Protein 4YXF (pdb70)

Sequence (457 aa):
KGTIIVSGGSQGLGLTTVRCFLEAGYNVATFSRRESPAVTELSERADFHWQALDCTDYSALTAFVQQVEKRFGGLDGLVNNAATGVEGILSTMRVADIDSALDINLKGQLYLTKLVTAKLLKRGAGSVVNVSSINALRGHSGLTVYSATKAAMDGLTRSLAKELGPRGIRVNSVSPGYFSSDQTLSRIERRTPLGRLGTQQEVADLILYLVDRGTFVTGQNIAVDGGFTCKGTIIVSGGSQGLGLTTVRCFLEAGYNVATFSRRESPAVTELSERADFHWQALDCTDYSALTAFVQQVEKRFGGLDGLVNNAAVEGILSTMRVADIDSALDINLKGQLYLTKLVTAKLLKRGAGSVVNVSSINALRGHSGLTVYSATKAAMDGLTRSLAKELGPRGIRVNSVSPGYFSSDQTLSRIERRTPLGRLGTQQEVADLILYLVDRGTFVTGQNIAVDGGFT

Radius of gyration: 22.77 Å; Cα contacts (8 Å, |Δi|>4): 1011; chains: 2; bounding box: 51×49×71 Å

InterPro domains:
  IPR002347 Short-chain dehydrogenase/reductase SDR [PF13561] (31-256)
  IPR002347 Short-chain dehydrogenase/reductase SDR [PR00080] (93-104)
  IPR002347 Short-chain dehydrogenase/reductase SDR [PR00080] (146-154)
  IPR002347 Short-chain dehydrogenase/reductase SDR [PR00080] (166-185)
  IPR002347 Short-chain dehydrogenase/reductase SDR [PR00081] (23-40)
  IPR002347 Short-chain dehydrogenase/reductase SDR [PR00081] (93-104)
  IPR002347 Short-chain dehydrogenase/reductase SDR [PR00081] (140-156)
  IPR002347 Short-chain dehydrogenase/reductase SDR [PR00081] (166-185)
  IPR002347 Short-chain dehydrogenase/reductase SDR [PR00081] (187-204)
  IPR002347 Short-chain dehydrogenase/reductase SDR [PR00081] (220-240)
  IPR020904 Short-chain dehydrogenase/reductase, conserved site [PS00061] (153-181)
  IPR036291 NAD(P)-binding domain superfamily [SSF51735] (23-256)
  IPR057326 Ketoreductase domain [SM00822] (22-197)

Foldseek 3Di:
DEEEEEEPCQFDLNVLLCVVCLVVQYEYEYEDQDHDVVVVCCVPSNHYYYDHADLLDQVRLLVVLVVSCVVGVAYAEYEADFADAFFAAPVPDDPVNLVVRCSRQAVSSVSNCVNVVVRCLVVLEHEYEYEAAVCLVDNDGRRVSNNVSRVVVLVVFQVVQVVCVVSHYAYEYEHEYFADGPVVLQVLLVLQQQSHHHYSNQSSVVVCCCGPPVRVDHSYYHYPYNRNND/DAEEEEEAQQFWLNVLLQVVQLVVQYEYEYEEQDHPPVVVCVVPSNHYHYDHDDLLDLVRLLVVLVVVCVVPVFHAEYEAEFDFFAAPVVDDPVVLVVLCRRLANSSVSNCVSNLVRNLVVLAHEYEYEAACLLPDNDGRCVSNNVSRVVVLVVQLVVQVVCVVSHYAGEYEHEYFADGVDPPQVLLVLAVVSDHHYSNQSSVVVCCRGVPPRVDHSYYHYPYNRND

Structure (mmCIF, N/CA/C/O backbone):
data_4YXF
#
_entry.id   4YXF
#
_cell.length_a   94.080
_cell.length_b   94.080
_cell.length_c   194.341
_cell.angle_alpha   90.000
_cell.angle_beta   90.000
_cell.angle_gamma   120.000
#
_symmetry.space_group_name_H-M   'P 31 2 1'
#
loop_
_entity.id
_entity.type
_entity.pdbx_description
1 polymer MupS
2 water water
#
loop_
_atom_site.group_PDB
_atom_site.id
_atom_site.type_symbol
_atom_site.label_atom_id
_atom_site.label_alt_id
_atom_site.label_comp_id
_atom_site.label_asym_id
_atom_site.label_entity_id
_atom_site.label_seq_id
_atom_site.pdbx_PDB_ins_code
_atom_site.Cartn_x
_atom_site.Cartn_y
_atom_site.Cartn_z
_atom_site.occupancy
_atom_site.B_iso_or_equiv
_atom_site.auth_seq_id
_atom_site.auth_comp_id
_atom_site.auth_asym_id
_atom_site.auth_atom_id
_atom_site.pdbx_PDB_model_num
ATOM 1 N N . LYS A 1 21 ? -61.594 18.793 26.475 1.00 75.91 21 LYS A N 1
ATOM 2 C CA . LYS A 1 21 ? -60.674 19.607 25.689 1.00 57.00 21 LYS A CA 1
ATOM 3 C C . LYS A 1 21 ? -60.042 18.795 24.563 1.00 53.19 21 LYS A C 1
ATOM 4 O O . LYS A 1 21 ? -60.737 18.309 23.671 1.00 60.03 21 LYS A O 1
ATOM 10 N N . GLY A 1 22 ? -58.722 18.652 24.612 1.00 47.22 22 GLY A N 1
ATOM 11 C CA . GLY A 1 22 ? -58.000 17.904 23.604 1.00 39.43 22 GLY A CA 1
ATOM 12 C C . GLY A 1 22 ? -56.796 18.507 22.923 1.00 36.38 22 GLY A C 1
ATOM 13 O O . GLY A 1 22 ? -56.034 19.283 23.479 1.00 36.50 22 GLY A O 1
ATOM 14 N N . THR A 1 23 ? -56.595 18.112 21.671 1.00 34.15 23 THR A N 1
ATOM 15 C CA . THR A 1 23 ? -55.413 18.542 20.933 1.00 32.32 23 THR A CA 1
ATOM 16 C C . THR A 1 23 ? -55.759 19.268 19.639 1.00 30.55 23 THR A C 1
ATOM 17 O O . THR A 1 23 ? -56.670 18.868 18.914 1.00 30.65 23 THR A O 1
ATOM 21 N N . ILE A 1 24 ? -55.020 20.336 19.354 1.00 27.62 24 ILE A N 1
ATOM 22 C CA . ILE A 1 24 ? -55.208 21.083 18.113 1.00 26.65 24 ILE A CA 1
ATOM 23 C C . ILE A 1 24 ? -53.864 21.250 17.435 1.00 25.34 24 ILE A C 1
ATOM 24 O O . ILE A 1 24 ? -52.884 21.703 18.087 1.00 26.97 24 ILE A O 1
ATOM 29 N N . ILE A 1 25 ? -53.807 20.924 16.141 1.00 26.45 25 ILE A N 1
ATOM 30 C CA . ILE A 1 25 ? -52.714 21.353 15.284 1.00 29.17 25 ILE A CA 1
ATOM 31 C C . ILE A 1 25 ? -53.020 22.753 14.721 1.00 30.91 25 ILE A C 1
ATOM 32 O O . ILE A 1 25 ? -54.080 22.991 14.145 1.00 32.95 25 ILE A O 1
ATOM 37 N N . VAL A 1 26 ? -52.077 23.664 14.838 1.00 31.80 26 VAL A N 1
ATOM 38 C CA . VAL A 1 26 ? -52.185 24.967 14.231 1.00 33.50 26 VAL A CA 1
ATOM 39 C C . VAL A 1 26 ? -51.031 25.070 13.233 1.00 38.91 26 VAL A C 1
ATOM 40 O O . VAL A 1 26 ? -49.877 25.141 13.645 1.00 41.62 26 VAL A O 1
ATOM 44 N N . SER A 1 27 ? -51.312 25.095 11.934 1.00 38.81 27 SER A N 1
ATOM 45 C CA . SER A 1 27 ? -50.233 25.272 10.967 1.00 40.13 27 SER A CA 1
ATOM 46 C C . SER A 1 27 ? -49.668 26.719 11.036 1.00 40.01 27 SER A C 1
ATOM 47 O O . SER A 1 27 ? -50.398 27.664 11.301 1.00 34.52 27 SER A O 1
ATOM 50 N N . GLY A 1 28 ? -48.353 26.861 10.845 1.00 41.55 28 GLY A N 1
ATOM 51 C CA . GLY A 1 28 ? -47.705 28.157 10.776 1.00 40.00 28 GLY A CA 1
ATOM 52 C C . GLY A 1 28 ? -47.815 28.921 12.065 1.00 44.34 28 GLY A C 1
ATOM 53 O O . GLY A 1 28 ? -48.253 30.060 12.064 1.00 45.71 28 GLY A O 1
ATOM 54 N N . GLY A 1 29 ? -47.459 28.290 13.182 1.00 47.16 29 GLY A N 1
ATOM 55 C CA . GLY A 1 29 ? -47.712 28.894 14.493 1.00 41.25 29 GLY A CA 1
ATOM 56 C C . GLY A 1 29 ? -46.443 29.473 15.061 1.00 47.36 29 GLY A C 1
ATOM 57 O O . GLY A 1 29 ? -46.406 29.844 16.220 1.00 52.44 29 GLY A O 1
ATOM 58 N N . SER A 1 30 ? -45.389 29.585 14.266 1.00 43.95 30 SER A N 1
ATOM 59 C CA . SER A 1 30 ? -44.138 30.023 14.845 1.00 41.40 30 SER A CA 1
ATOM 60 C C . SER A 1 30 ? -44.063 31.525 14.967 1.00 41.59 30 SER A C 1
ATOM 61 O O . SER A 1 30 ? -43.090 32.031 15.482 1.00 44.08 30 SER A O 1
ATOM 64 N N . GLN A 1 31 ? -45.055 32.245 14.462 1.00 46.21 31 GLN A N 1
ATOM 65 C CA . GLN A 1 31 ? -45.051 33.718 14.523 1.00 51.28 31 GLN A CA 1
ATOM 66 C C . GLN A 1 31 ? -46.400 34.344 14.112 1.00 50.89 31 GLN A C 1
ATOM 67 O O . GLN A 1 31 ? -47.259 33.646 13.549 1.00 51.53 31 GLN A O 1
ATOM 73 N N . GLY A 1 32 ? -46.583 35.642 14.393 1.00 43.66 32 GLY A N 1
ATOM 74 C CA . GLY A 1 32 ? -47.788 36.345 13.950 1.00 38.16 32 GLY A CA 1
ATOM 75 C C . GLY A 1 32 ? -49.077 35.678 14.422 1.00 43.12 32 GLY A C 1
ATOM 76 O O . GLY A 1 32 ? -49.144 35.102 15.517 1.00 46.90 32 GLY A O 1
ATOM 77 N N . LEU A 1 33 ? -50.117 35.739 13.606 1.00 39.99 33 LEU A N 1
ATOM 78 C CA . LEU A 1 33 ? -51.426 35.320 14.056 1.00 34.38 33 LEU A CA 1
ATOM 79 C C . LEU A 1 33 ? -51.425 33.831 14.524 1.00 35.16 33 LEU A C 1
ATOM 80 O O . LEU A 1 33 ? -52.081 33.485 15.515 1.00 34.62 33 LEU A O 1
ATOM 85 N N . GLY A 1 34 ? -50.685 32.967 13.824 1.00 31.88 34 GLY A N 1
ATOM 86 C CA . GLY A 1 34 ? -50.560 31.569 14.219 1.00 31.95 34 GLY A CA 1
ATOM 87 C C . GLY A 1 34 ? -50.062 31.478 15.656 1.00 37.16 34 GLY A C 1
ATOM 88 O O . GLY A 1 34 ? -50.698 30.852 16.513 1.00 39.90 34 GLY A O 1
ATOM 89 N N . LEU A 1 35 ? -48.952 32.150 15.949 1.00 33.16 35 LEU A N 1
ATOM 90 C CA . LEU A 1 35 ? -48.453 32.173 17.287 1.00 32.63 35 LEU A CA 1
ATOM 91 C C . LEU A 1 35 ? -49.481 32.690 18.313 1.00 38.00 35 LEU A C 1
ATOM 92 O O . LEU A 1 35 ? -49.596 32.086 19.409 1.00 41.73 35 LEU A O 1
ATOM 97 N N . THR A 1 36 ? -50.237 33.759 17.981 1.00 34.30 36 THR A N 1
ATOM 98 C CA . THR A 1 36 ? -51.225 34.305 18.927 1.00 30.44 36 THR A CA 1
ATOM 99 C C . THR A 1 36 ? -52.315 33.266 19.097 1.00 33.23 36 THR A C 1
ATOM 100 O O . THR A 1 36 ? -52.924 33.135 20.175 1.00 35.56 36 THR A O 1
ATOM 104 N N . THR A 1 37 ? -52.591 32.526 18.032 1.00 30.97 37 THR A N 1
ATOM 105 C CA . THR A 1 37 ? -53.637 31.497 18.097 1.00 30.97 37 THR A CA 1
ATOM 106 C C . THR A 1 37 ? -53.186 30.292 18.987 1.00 33.59 37 THR A C 1
ATOM 107 O O . THR A 1 37 ? -53.996 29.756 19.798 1.00 33.84 37 THR A O 1
ATOM 111 N N . VAL A 1 38 ? -51.901 29.920 18.867 1.00 32.18 38 VAL A N 1
ATOM 112 C CA . VAL A 1 38 ? -51.284 28.881 19.706 1.00 31.31 38 VAL A CA 1
ATOM 113 C C . VAL A 1 38 ? -51.358 29.272 21.173 1.00 32.10 38 VAL A C 1
ATOM 114 O O . VAL A 1 38 ? -51.732 28.487 22.041 1.00 32.72 38 VAL A O 1
ATOM 118 N N . ARG A 1 39 ? -50.946 30.506 21.442 1.00 36.87 39 ARG A N 1
ATOM 119 C CA . ARG A 1 39 ? -50.870 31.016 22.802 1.00 36.23 39 ARG A CA 1
ATOM 120 C C . ARG A 1 39 ? -52.257 31.219 23.389 1.00 36.04 39 ARG A C 1
ATOM 121 O O . ARG A 1 39 ? -52.399 31.514 24.576 1.00 39.44 39 ARG A O 1
ATOM 129 N N . CYS A 1 40 ? -53.282 31.062 22.558 1.00 37.60 40 CYS A N 1
ATOM 130 C CA . CYS A 1 40 ? -54.626 31.237 23.029 1.00 35.82 40 CYS A CA 1
ATOM 131 C C . CYS A 1 40 ? -55.302 29.838 23.227 1.00 36.98 40 CYS A C 1
ATOM 132 O O . CYS A 1 40 ? -55.931 29.579 24.255 1.00 38.43 40 CYS A O 1
ATOM 135 N N . PHE A 1 41 ? -55.081 28.892 22.325 1.00 31.72 41 PHE A N 1
ATOM 136 C CA . PHE A 1 41 ? -55.460 27.530 22.646 1.00 29.99 41 PHE A CA 1
ATOM 137 C C . PHE A 1 41 ? -54.836 26.996 23.926 1.00 31.46 41 PHE A C 1
ATOM 138 O O . PHE A 1 41 ? -55.536 26.337 24.744 1.00 33.70 41 PHE A O 1
ATOM 146 N N . LEU A 1 42 ? -53.569 27.257 24.138 1.00 28.82 42 LEU A N 1
ATOM 147 C CA . LEU A 1 42 ? -52.898 26.831 25.337 1.00 31.90 42 LEU A CA 1
ATOM 148 C C . LEU A 1 42 ? -53.509 27.370 26.607 1.00 34.69 42 LEU A C 1
ATOM 149 O O . LEU A 1 42 ? -53.744 26.623 27.507 1.00 40.06 42 LEU A O 1
ATOM 154 N N . GLU A 1 43 ? -53.770 28.662 26.689 1.00 38.48 43 GLU A N 1
ATOM 155 C CA . GLU A 1 43 ? -54.457 29.226 27.885 1.00 43.45 43 GLU A CA 1
ATOM 156 C C . GLU A 1 43 ? -55.837 28.627 28.096 1.00 42.31 43 GLU A C 1
ATOM 157 O O . GLU A 1 43 ? -56.303 28.548 29.223 1.00 47.84 43 GLU A O 1
ATOM 159 N N . ALA A 1 44 ? -56.477 28.188 27.014 1.00 37.17 44 ALA A N 1
ATOM 160 C CA . ALA A 1 44 ? -57.852 27.697 27.024 1.00 30.59 44 ALA A CA 1
ATOM 161 C C . ALA A 1 44 ? -57.930 26.215 27.386 1.00 34.27 44 ALA A C 1
ATOM 162 O O . ALA A 1 44 ? -59.047 25.619 27.425 1.00 34.17 44 ALA A O 1
ATOM 164 N N . GLY A 1 45 ? -56.786 25.564 27.589 1.00 28.38 45 GLY A N 1
ATOM 165 C CA . GLY A 1 45 ? -56.942 24.174 28.002 1.00 30.33 45 GLY A CA 1
ATOM 166 C C . GLY A 1 45 ? -56.581 23.051 27.041 1.00 33.62 45 GLY A C 1
ATOM 167 O O . GLY A 1 45 ? -56.756 21.881 27.382 1.00 35.43 45 GLY A O 1
ATOM 168 N N . TYR A 1 46 ? -55.989 23.389 25.893 1.00 32.69 46 TYR A N 1
ATOM 169 C CA . TYR A 1 46 ? -55.781 22.441 24.809 1.00 31.80 46 TYR A CA 1
ATOM 170 C C . TYR A 1 46 ? -54.314 22.189 24.718 1.00 33.32 46 TYR A C 1
ATOM 171 O O . TYR A 1 46 ? -53.521 23.110 24.915 1.00 33.81 46 TYR A O 1
ATOM 180 N N . ASN A 1 47 ? -53.948 21.004 24.287 1.00 31.01 47 ASN A N 1
ATOM 181 C CA . ASN A 1 47 ? -52.608 20.754 23.864 1.00 33.22 47 ASN A CA 1
ATOM 182 C C . ASN A 1 47 ? -52.492 21.308 22.485 1.00 36.52 47 ASN A C 1
ATOM 183 O O . ASN A 1 47 ? -53.390 21.202 21.712 1.00 32.62 47 ASN A O 1
ATOM 188 N N . VAL A 1 48 ? -51.372 21.912 22.163 1.00 32.77 48 VAL A N 1
ATOM 189 C CA . VAL A 1 48 ? -51.172 22.395 20.838 1.00 30.95 48 VAL A CA 1
ATOM 190 C C . VAL A 1 48 ? -49.898 21.909 20.151 1.00 29.90 48 VAL A C 1
ATOM 191 O O . VAL A 1 48 ? -48.816 22.039 20.675 1.00 34.16 48 VAL A O 1
ATOM 195 N N . ALA A 1 49 ? -50.033 21.430 18.938 1.00 26.99 49 ALA A N 1
ATOM 196 C CA . ALA A 1 49 ? -48.905 21.187 18.096 1.00 29.09 49 ALA A CA 1
ATOM 197 C C . ALA A 1 49 ? -48.896 22.148 16.854 1.00 33.97 49 ALA A C 1
ATOM 198 O O . ALA A 1 49 ? -49.944 22.420 16.227 1.00 31.82 49 ALA A O 1
ATOM 200 N N . THR A 1 50 ? -47.705 22.542 16.441 1.00 33.60 50 THR A N 1
ATOM 201 C CA . THR A 1 50 ? -47.506 23.490 15.351 1.00 39.58 50 THR A CA 1
ATOM 202 C C . THR A 1 50 ? -46.220 23.185 14.582 1.00 39.98 50 THR A C 1
ATOM 203 O O . THR A 1 50 ? -45.459 22.319 14.972 1.00 43.63 50 THR A O 1
ATOM 207 N N . PHE A 1 51 ? -46.008 23.876 13.470 1.00 38.52 51 PHE A N 1
ATOM 208 C CA . PHE A 1 51 ? -44.853 23.637 12.619 1.00 37.56 51 PHE A CA 1
ATOM 209 C C . PHE A 1 51 ? -44.512 24.848 11.757 1.00 40.22 51 PHE A C 1
ATOM 210 O O . PHE A 1 51 ? -45.342 25.748 11.631 1.00 48.71 51 PHE A O 1
ATOM 218 N N . SER A 1 52 ? -43.289 24.926 11.234 1.00 39.10 52 SER A N 1
ATOM 219 C CA . SER A 1 52 ? -42.898 26.040 10.383 1.00 37.35 52 SER A CA 1
ATOM 220 C C . SER A 1 52 ? -41.626 25.665 9.630 1.00 47.17 52 SER A C 1
ATOM 221 O O . SER A 1 52 ? -41.107 24.572 9.872 1.00 51.96 52 SER A O 1
ATOM 224 N N . ARG A 1 53 ? -41.143 26.497 8.684 1.00 52.39 53 ARG A N 1
ATOM 225 C CA . ARG A 1 53 ? -39.948 26.085 7.886 1.00 51.01 53 ARG A CA 1
ATOM 226 C C . ARG A 1 53 ? -38.759 26.150 8.845 1.00 50.90 53 ARG A C 1
ATOM 227 O O . ARG A 1 53 ? -37.937 25.231 8.850 1.00 52.28 53 ARG A O 1
ATOM 229 N N . ARG A 1 54 ? -38.774 27.159 9.730 1.00 41.90 54 ARG A N 1
ATOM 230 C CA . ARG A 1 54 ? -37.653 27.470 10.625 1.00 50.07 54 ARG A CA 1
ATOM 231 C C . ARG A 1 54 ? -38.073 27.750 12.110 1.00 53.25 54 ARG A C 1
ATOM 232 O O . ARG A 1 54 ? -39.135 28.318 12.376 1.00 60.16 54 ARG A O 1
ATOM 234 N N . GLU A 1 55 ? -37.208 27.422 13.063 1.00 52.17 55 GLU A N 1
ATOM 235 C CA . GLU A 1 55 ? -37.516 27.678 14.475 1.00 53.15 55 GLU A CA 1
ATOM 236 C C . GLU A 1 55 ? -37.312 29.139 14.914 1.00 51.64 55 GLU A C 1
ATOM 237 O O . GLU A 1 55 ? -36.306 29.762 14.575 1.00 59.73 55 GLU A O 1
ATOM 243 N N . SER A 1 56 ? -38.270 29.669 15.676 1.00 45.10 56 SER A N 1
ATOM 244 C CA . SER A 1 56 ? -38.165 30.974 16.263 1.00 49.85 56 SER A CA 1
ATOM 245 C C . SER A 1 56 ? -38.119 30.728 17.728 1.00 52.25 56 SER A C 1
ATOM 246 O O . SER A 1 56 ? -37.963 29.624 18.137 1.00 53.52 56 SER A O 1
ATOM 249 N N . PRO A 1 57 ? -38.288 31.740 18.542 1.00 55.12 57 PRO A N 1
ATOM 250 C CA . PRO A 1 57 ? -38.519 31.468 19.940 1.00 48.41 57 PRO A CA 1
ATOM 251 C C . PRO A 1 57 ? -39.946 30.965 20.162 1.00 65.23 57 PRO A C 1
ATOM 252 O O . PRO A 1 57 ? -40.829 31.598 20.732 1.00 48.48 57 PRO A O 1
ATOM 256 N N . ALA A 1 58 ? -40.138 29.773 19.612 1.00 70.16 58 ALA A N 1
ATOM 257 C CA . ALA A 1 58 ? -41.159 28.847 20.027 1.00 52.18 58 ALA A CA 1
ATOM 258 C C . ALA A 1 58 ? -40.346 28.001 20.981 1.00 55.36 58 ALA A C 1
ATOM 259 O O . ALA A 1 58 ? -40.867 27.167 21.721 1.00 54.50 58 ALA A O 1
ATOM 261 N N . VAL A 1 59 ? -39.039 28.253 20.942 1.00 51.25 59 VAL A N 1
ATOM 262 C CA . VAL A 1 59 ? -38.087 27.637 21.849 1.00 47.10 59 VAL A CA 1
ATOM 263 C C . VAL A 1 59 ? -38.615 27.763 23.264 1.00 43.18 59 VAL A C 1
ATOM 264 O O . VAL A 1 59 ? -38.725 26.767 23.979 1.00 50.95 59 VAL A O 1
ATOM 268 N N . THR A 1 60 ? -38.958 28.982 23.674 1.00 42.52 60 THR A N 1
ATOM 269 C CA . THR A 1 60 ? -39.615 29.127 25.003 1.00 42.92 60 THR A CA 1
ATOM 270 C C . THR A 1 60 ? -40.732 28.087 25.208 1.00 44.04 60 THR A C 1
ATOM 271 O O . THR A 1 60 ? -40.796 27.405 26.231 1.00 52.10 60 THR A O 1
ATOM 275 N N . GLU A 1 61 ? -41.656 28.014 24.254 1.00 39.64 61 GLU A N 1
ATOM 276 C CA . GLU A 1 61 ? -42.873 27.216 24.421 1.00 41.41 61 GLU A CA 1
ATOM 277 C C . GLU A 1 61 ? -42.631 25.708 24.430 1.00 38.84 61 GLU A C 1
ATOM 278 O O . GLU A 1 61 ? -43.399 24.944 25.015 1.00 32.11 61 GLU A O 1
ATOM 284 N N . LEU A 1 62 ? -41.557 25.331 23.741 1.00 34.94 62 LEU A N 1
ATOM 285 C CA . LEU A 1 62 ? -41.091 23.963 23.687 1.00 37.24 62 LEU A CA 1
ATOM 286 C C . LEU A 1 62 ? -40.937 23.471 25.107 1.00 38.41 62 LEU A C 1
ATOM 287 O O . LEU A 1 62 ? -41.134 22.287 25.380 1.00 35.38 62 LEU A O 1
ATOM 292 N N . SER A 1 63 ? -40.378 24.350 26.208 1.00 37.51 63 SER A N 1
ATOM 293 C CA . SER A 1 63 ? -40.353 23.910 27.627 1.00 37.00 63 SER A CA 1
ATOM 294 C C . SER A 1 63 ? -41.670 23.332 28.158 1.00 41.74 63 SER A C 1
ATOM 295 O O . SER A 1 63 ? -41.622 22.577 29.112 1.00 55.52 63 SER A O 1
ATOM 298 N N . GLU A 1 64 ? -42.785 23.761 27.555 1.00 44.11 64 GLU A N 1
ATOM 299 C CA . GLU A 1 64 ? -44.143 23.330 27.902 1.00 37.18 64 GLU A CA 1
ATOM 300 C C . GLU A 1 64 ? -45.014 24.440 28.523 1.00 47.98 64 GLU A C 1
ATOM 301 O O . GLU A 1 64 ? -44.801 24.810 29.678 1.00 65.88 64 GLU A O 1
ATOM 307 N N . ARG A 1 65 ? -46.217 24.984 27.597 1.00 43.54 65 ARG A N 1
ATOM 308 C CA . ARG A 1 65 ? -47.173 25.920 28.194 1.00 47.12 65 ARG A CA 1
ATOM 309 C C . ARG A 1 65 ? -48.606 25.438 28.249 1.00 58.62 65 ARG A C 1
ATOM 310 O O . ARG A 1 65 ? -49.477 26.199 28.629 1.00 72.01 65 ARG A O 1
ATOM 312 N N . ALA A 1 66 ? -48.740 24.152 27.954 1.00 47.27 66 ALA A N 1
ATOM 313 C CA . ALA A 1 66 ? -49.939 23.353 28.048 1.00 36.31 66 ALA A CA 1
ATOM 314 C C . ALA A 1 66 ? -49.482 22.098 27.327 1.00 41.58 66 ALA A C 1
ATOM 315 O O . ALA A 1 66 ? -50.263 21.430 26.649 1.00 49.70 66 ALA A O 1
ATOM 317 N N . ASP A 1 67 ? -48.188 21.801 27.464 1.00 36.88 67 ASP A N 1
ATOM 318 C CA . ASP A 1 67 ? -47.524 20.915 26.562 1.00 34.88 67 ASP A CA 1
ATOM 319 C C . ASP A 1 67 ? -47.937 21.230 25.149 1.00 32.92 67 ASP A C 1
ATOM 320 O O . ASP A 1 67 ? -49.068 21.185 24.755 1.00 32.03 67 ASP A O 1
ATOM 322 N N . PHE A 1 68 ? -46.917 21.626 24.435 1.00 30.58 68 PHE A N 1
ATOM 323 C CA . PHE A 1 68 ? -46.962 22.179 23.153 1.00 37.39 68 PHE A CA 1
ATOM 324 C C . PHE A 1 68 ? -45.886 21.406 22.447 1.00 37.77 68 PHE A C 1
ATOM 325 O O . PHE A 1 68 ? -45.006 20.916 23.077 1.00 38.85 68 PHE A O 1
ATOM 333 N N . HIS A 1 69 ? -45.975 21.266 21.146 1.00 36.56 69 HIS A N 1
ATOM 334 C CA . HIS A 1 69 ? -44.953 20.620 20.403 1.00 36.22 69 HIS A CA 1
ATOM 335 C C . HIS A 1 69 ? -44.760 21.304 19.112 1.00 36.92 69 HIS A C 1
ATOM 336 O O . HIS A 1 69 ? -45.704 21.734 18.530 1.00 38.56 69 HIS A O 1
ATOM 343 N N . TRP A 1 70 ? -43.532 21.438 18.659 1.00 37.06 70 TRP A N 1
ATOM 344 C CA . TRP A 1 70 ? -43.243 22.106 17.403 1.00 41.61 70 TRP A CA 1
ATOM 345 C C . TRP A 1 70 ? -42.221 21.349 16.611 1.00 45.28 70 TRP A C 1
ATOM 346 O O . TRP A 1 70 ? -41.327 20.692 17.188 1.00 50.66 70 TRP A O 1
ATOM 357 N N . GLN A 1 71 ? -42.323 21.418 15.287 1.00 52.78 71 GLN A N 1
ATOM 358 C CA . GLN A 1 71 ? -41.381 20.718 14.433 1.00 55.21 71 GLN A CA 1
ATOM 359 C C . GLN A 1 71 ? -41.077 21.540 13.209 1.00 50.70 71 GLN A C 1
ATOM 360 O O . GLN A 1 71 ? -41.975 22.183 12.700 1.00 57.93 71 GLN A O 1
ATOM 366 N N . ALA A 1 72 ? -39.842 21.426 12.738 1.00 46.94 72 ALA A N 1
ATOM 367 C CA . ALA A 1 72 ? -39.499 21.770 11.384 1.00 46.47 72 ALA A CA 1
ATOM 368 C C . ALA A 1 72 ? -40.315 20.837 10.500 1.00 47.01 72 ALA A C 1
ATOM 369 O O . ALA A 1 72 ? -40.662 19.722 10.889 1.00 57.44 72 ALA A O 1
ATOM 371 N N . LEU A 1 73 ? -40.618 21.322 9.309 1.00 47.65 73 LEU A N 1
ATOM 372 C CA . LEU A 1 73 ? -41.494 20.670 8.335 1.00 48.75 73 LEU A CA 1
ATOM 373 C C . LEU A 1 73 ? -41.492 21.580 7.136 1.00 51.52 73 LEU A C 1
ATOM 374 O O . LEU A 1 73 ? -41.087 22.713 7.256 1.00 48.62 73 LEU A O 1
ATOM 379 N N . ASP A 1 74 ? -41.651 20.954 5.909 1.00 61.94 74 ASP A N 1
ATOM 380 C CA . ASP A 1 74 ? -42.044 21.621 4.656 1.00 61.91 74 ASP A CA 1
ATOM 381 C C . ASP A 1 74 ? -43.490 21.199 4.288 1.00 61.89 74 ASP A C 1
ATOM 382 O O . ASP A 1 74 ? -43.759 20.007 3.947 1.00 55.45 74 ASP A O 1
ATOM 387 N N . CYS A 1 75 ? -44.415 22.161 4.342 1.00 53.23 75 CYS A N 1
ATOM 388 C CA . CYS A 1 75 ? -45.844 21.813 4.161 1.00 68.53 75 CYS A CA 1
ATOM 389 C C . CYS A 1 75 ? -46.241 21.209 2.783 1.00 70.48 75 CYS A C 1
ATOM 390 O O . CYS A 1 75 ? -47.198 20.432 2.715 1.00 71.33 75 CYS A O 1
ATOM 393 N N . THR A 1 76 ? -45.498 21.542 1.718 1.00 61.91 76 THR A N 1
ATOM 394 C CA . THR A 1 76 ? -45.677 20.929 0.393 1.00 56.20 76 THR A CA 1
ATOM 395 C C . THR A 1 76 ? -45.386 19.368 0.364 1.00 56.86 76 THR A C 1
ATOM 396 O O . THR A 1 76 ? -45.672 18.681 -0.621 1.00 52.11 76 THR A O 1
ATOM 398 N N . ASP A 1 77 ? -44.783 18.851 1.426 1.00 59.19 77 ASP A N 1
ATOM 399 C CA . ASP A 1 77 ? -44.387 17.446 1.441 1.00 58.35 77 ASP A CA 1
ATOM 400 C C . ASP A 1 77 ? -45.411 16.575 2.156 1.00 59.59 77 ASP A C 1
ATOM 401 O O . ASP A 1 77 ? -45.675 16.771 3.342 1.00 60.63 77 ASP A O 1
ATOM 406 N N . TYR A 1 78 ? -45.986 15.609 1.443 1.00 57.25 78 TYR A N 1
ATOM 407 C CA . TYR A 1 78 ? -46.940 14.714 2.085 1.00 47.86 78 TYR A CA 1
ATOM 408 C C . TYR A 1 78 ? -46.396 13.726 3.143 1.00 55.30 78 TYR A C 1
ATOM 409 O O . TYR A 1 78 ? -47.059 13.458 4.166 1.00 58.99 78 TYR A O 1
ATOM 418 N N . SER A 1 79 ? -45.224 13.145 2.920 1.00 59.15 79 SER A N 1
ATOM 419 C CA . SER A 1 79 ? -44.779 12.114 3.872 1.00 59.56 79 SER A CA 1
ATOM 420 C C . SER A 1 79 ? -44.269 12.798 5.159 1.00 55.30 79 SER A C 1
ATOM 421 O O . SER A 1 79 ? -44.447 12.279 6.250 1.00 48.40 79 SER A O 1
ATOM 424 N N . ALA A 1 80 ? -43.657 13.978 5.021 1.00 51.28 80 ALA A N 1
ATOM 425 C CA . ALA A 1 80 ? -43.323 14.789 6.183 1.00 47.54 80 ALA A CA 1
ATOM 426 C C . ALA A 1 80 ? -44.578 15.101 7.054 1.00 56.09 80 ALA A C 1
ATOM 427 O O . ALA A 1 80 ? -44.538 14.943 8.288 1.00 55.17 80 ALA A O 1
ATOM 429 N N . LEU A 1 81 ? -45.682 15.531 6.420 1.00 51.67 81 LEU A N 1
ATOM 430 C CA . LEU A 1 81 ? -46.892 15.856 7.165 1.00 48.53 81 LEU A CA 1
ATOM 431 C C . LEU A 1 81 ? -47.424 14.581 7.802 1.00 49.41 81 LEU A C 1
ATOM 432 O O . LEU A 1 81 ? -47.979 14.617 8.934 1.00 43.34 81 LEU A O 1
ATOM 437 N N . THR A 1 82 ? -47.260 13.463 7.095 1.00 40.54 82 THR A N 1
ATOM 438 C CA . THR A 1 82 ? -47.705 12.212 7.672 1.00 43.14 82 THR A CA 1
ATOM 439 C C . THR A 1 82 ? -46.927 11.938 8.962 1.00 42.06 82 THR A C 1
ATOM 440 O O . THR A 1 82 ? -47.524 11.687 10.008 1.00 43.21 82 THR A O 1
ATOM 444 N N . ALA A 1 83 ? -45.609 12.057 8.922 1.00 43.95 83 ALA A N 1
ATOM 445 C CA . ALA A 1 83 ? -44.825 11.763 10.133 1.00 50.81 83 ALA A CA 1
ATOM 446 C C . ALA A 1 83 ? -45.300 12.676 11.311 1.00 48.21 83 ALA A C 1
ATOM 447 O O . ALA A 1 83 ? -45.634 12.194 12.408 1.00 47.90 83 ALA A O 1
ATOM 449 N N . PHE A 1 84 ? -45.409 13.971 11.005 1.00 42.33 84 PHE A N 1
ATOM 450 C CA . PHE A 1 84 ? -45.778 15.008 11.941 1.00 35.88 84 PHE A CA 1
ATOM 451 C C . PHE A 1 84 ? -47.115 14.722 12.572 1.00 39.69 84 PHE A C 1
ATOM 452 O O . PHE A 1 84 ? -47.288 14.917 13.811 1.00 41.69 84 PHE A O 1
ATOM 460 N N . VAL A 1 85 ? -48.058 14.258 11.757 1.00 34.53 85 VAL A N 1
ATOM 461 C CA . VAL A 1 85 ? -49.391 14.050 12.295 1.00 35.17 85 VAL A CA 1
ATOM 462 C C . VAL A 1 85 ? -49.342 12.853 13.227 1.00 41.65 85 VAL A C 1
ATOM 463 O O . VAL A 1 85 ? -49.797 12.924 14.368 1.00 43.15 85 V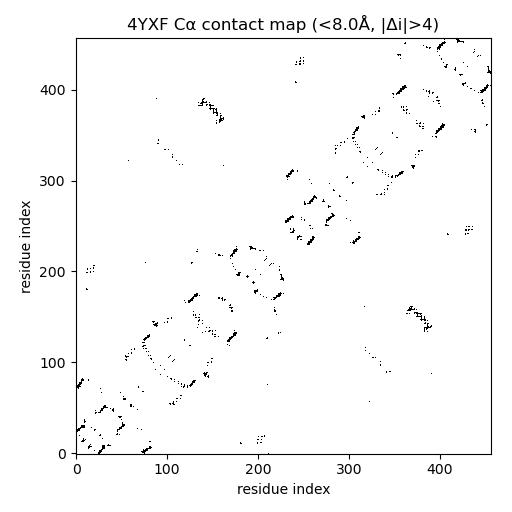AL A O 1
ATOM 467 N N . GLN A 1 86 ? -48.709 11.790 12.750 1.00 49.02 86 GLN A N 1
ATOM 468 C CA . GLN A 1 86 ? -48.466 10.575 13.516 1.00 45.75 86 GLN A CA 1
ATOM 469 C C . GLN A 1 86 ? -47.793 10.914 14.901 1.00 43.63 86 GLN A C 1
ATOM 470 O O . GLN A 1 86 ? -48.319 10.519 15.987 1.00 34.45 86 GLN A O 1
ATOM 476 N N . GLN A 1 87 ? -46.690 11.679 14.854 1.00 36.73 87 GLN A N 1
ATOM 477 C CA . GLN A 1 87 ? -45.954 12.068 16.065 1.00 42.15 87 GLN A CA 1
ATOM 478 C C . GLN A 1 87 ? -46.919 12.773 16.982 1.00 45.95 87 GLN A C 1
ATOM 479 O O . GLN A 1 87 ? -47.017 12.422 18.152 1.00 58.79 87 GLN A O 1
ATOM 485 N N . VAL A 1 88 ? -47.699 13.711 16.443 1.00 44.61 88 VAL A N 1
ATOM 486 C CA . VAL A 1 88 ? -48.591 14.491 17.272 1.00 36.78 88 VAL A CA 1
ATOM 487 C C . VAL A 1 88 ? -49.624 13.555 17.878 1.00 39.14 88 VAL A C 1
ATOM 488 O O . VAL A 1 88 ? -49.995 13.664 19.045 1.00 39.85 88 VAL A O 1
ATOM 492 N N . GLU A 1 89 ? -50.081 12.597 17.107 1.00 40.14 89 GLU A N 1
ATOM 493 C CA . GLU A 1 89 ? -50.932 11.631 17.730 1.00 46.60 89 GLU A CA 1
ATOM 494 C C . GLU A 1 89 ? -50.191 10.722 18.779 1.00 46.81 89 GLU A C 1
ATOM 495 O O . GLU A 1 89 ? -50.815 10.428 19.781 1.00 47.76 89 GLU A O 1
ATOM 501 N N . LYS A 1 90 ? -48.914 10.314 18.597 1.00 38.33 90 LYS A N 1
ATOM 502 C CA . LYS A 1 90 ? -48.248 9.468 19.653 1.00 40.30 90 LYS A CA 1
ATOM 503 C C . LYS A 1 90 ? -48.118 10.342 20.923 1.00 41.11 90 LYS A C 1
ATOM 504 O O . LYS A 1 90 ? -48.628 9.983 21.969 1.00 41.54 90 LYS A O 1
ATOM 506 N N . ARG A 1 91 ? -47.508 11.511 20.780 1.00 37.06 91 ARG A N 1
ATOM 507 C CA . ARG A 1 91 ? -47.275 12.413 21.904 1.00 34.73 91 ARG A CA 1
ATOM 508 C C . ARG A 1 91 ? -48.484 12.769 22.787 1.00 38.06 91 ARG A C 1
ATOM 509 O O . ARG A 1 91 ? -48.318 12.962 23.991 1.00 49.32 91 ARG A O 1
ATOM 517 N N . PHE A 1 92 ? -49.683 12.881 22.215 1.00 35.83 92 PHE A N 1
ATOM 518 C CA . PHE A 1 92 ? -50.804 13.452 22.984 1.00 32.14 92 PHE A CA 1
ATOM 519 C C . PHE A 1 92 ? -51.991 12.556 23.003 1.00 36.76 92 PHE A C 1
ATOM 520 O O . PHE A 1 92 ? -53.000 12.911 23.629 1.00 38.68 92 PHE A O 1
ATOM 528 N N . GLY A 1 93 ? -51.909 11.445 22.255 1.00 39.43 93 GLY A N 1
ATOM 529 C CA . GLY A 1 93 ? -52.995 10.453 22.149 1.00 41.70 93 GLY A CA 1
ATOM 530 C C . GLY A 1 93 ? -54.333 11.035 21.736 1.00 50.63 93 GLY A C 1
ATOM 531 O O . GLY A 1 93 ? -55.248 11.072 22.559 1.00 58.53 93 GLY A O 1
ATOM 532 N N . GLY A 1 94 ? -54.463 11.540 20.507 1.00 46.39 94 GLY A N 1
ATOM 533 C CA . GLY A 1 94 ? -55.741 12.157 20.111 1.00 46.48 94 GLY A CA 1
ATOM 534 C C . GLY A 1 94 ? -55.569 13.364 19.188 1.00 55.73 94 GLY A C 1
ATOM 535 O O . GLY A 1 94 ? -54.535 14.008 19.177 1.00 61.13 94 GLY A O 1
ATOM 536 N N . LEU A 1 95 ? -56.583 13.673 18.392 1.00 51.01 95 LEU A N 1
ATOM 537 C CA . LEU A 1 95 ? -56.654 14.959 17.738 1.00 45.64 95 LEU A CA 1
ATOM 538 C C . LEU A 1 95 ? -58.045 15.501 17.820 1.00 45.08 95 LEU A C 1
ATOM 539 O O . LEU A 1 95 ? -58.978 14.804 17.591 1.00 44.72 95 LEU A O 1
ATOM 544 N N . ASP A 1 96 ? -58.203 16.778 18.102 1.00 47.49 96 ASP A N 1
ATOM 545 C CA . ASP A 1 96 ? -59.542 17.281 18.263 1.00 41.84 96 ASP A CA 1
ATOM 546 C C . ASP A 1 96 ? -59.909 18.350 17.266 1.00 41.32 96 ASP A C 1
ATOM 547 O O . ASP A 1 96 ? -61.084 18.676 17.102 1.00 42.54 96 ASP A O 1
ATOM 552 N N . GLY A 1 97 ? -58.917 18.838 16.535 1.00 36.49 97 GLY A N 1
ATOM 553 C CA . GLY A 1 97 ? -59.168 19.892 15.620 1.00 35.19 97 GLY A CA 1
ATOM 554 C C . GLY A 1 97 ? -57.904 20.356 14.939 1.00 38.37 97 GLY A C 1
ATOM 555 O O . GLY A 1 97 ? -56.806 19.987 15.358 1.00 38.86 97 GLY A O 1
ATOM 556 N N . LEU A 1 98 ? -58.092 21.216 13.927 1.00 33.68 98 LEU A N 1
ATOM 557 C CA . LEU A 1 98 ? -57.040 21.752 13.086 1.00 30.10 98 LEU A CA 1
ATOM 558 C C . LEU A 1 98 ? -57.295 23.236 12.801 1.00 31.16 98 LEU A C 1
ATOM 559 O O . LEU A 1 98 ? -58.427 23.606 12.459 1.00 30.23 98 LEU A O 1
ATOM 564 N N . VAL A 1 99 ? -56.268 24.084 12.904 1.00 27.67 99 VAL A N 1
ATOM 565 C CA . VAL A 1 99 ? -56.413 25.431 12.400 1.00 26.62 99 VAL A CA 1
ATOM 566 C C . VAL A 1 99 ? -55.463 25.631 11.235 1.00 29.68 99 VAL A C 1
ATOM 567 O O . VAL A 1 99 ? -54.245 25.793 11.448 1.00 31.35 99 VAL A O 1
ATOM 571 N N . ASN A 1 100 ? -56.003 25.572 10.021 1.00 29.17 100 ASN A N 1
ATOM 572 C CA . ASN A 1 100 ? -55.274 25.940 8.823 1.00 32.20 100 ASN A CA 1
ATOM 573 C C . ASN A 1 100 ? -54.929 27.416 8.748 1.00 36.04 100 ASN A C 1
ATOM 574 O O . ASN A 1 100 ? -55.773 28.243 8.434 1.00 44.78 100 ASN A O 1
ATOM 579 N N . ASN A 1 101 ? -53.704 27.767 9.087 1.00 40.59 101 ASN A N 1
ATOM 580 C CA . ASN A 1 101 ? -53.327 29.162 9.133 1.00 46.42 101 ASN A CA 1
ATOM 581 C C . ASN A 1 101 ? -52.247 29.450 8.103 1.00 50.95 101 ASN A C 1
ATOM 582 O O . ASN A 1 101 ? -52.261 30.489 7.470 1.00 59.42 101 ASN A O 1
ATOM 587 N N . ALA A 1 102 ? -51.332 28.510 7.905 1.00 64.11 102 ALA A N 1
ATOM 588 C CA . ALA A 1 102 ? -50.112 28.795 7.120 1.00 73.44 102 ALA A CA 1
ATOM 589 C C . ALA A 1 102 ? -50.447 29.240 5.685 1.00 79.46 102 ALA A C 1
ATOM 590 O O . ALA A 1 102 ? -51.113 28.524 4.907 1.00 68.01 102 ALA A O 1
ATOM 592 N N . ALA A 1 103 ? -49.993 30.460 5.396 1.00 72.00 103 ALA A N 1
ATOM 593 C CA . ALA A 1 103 ? -50.133 31.065 4.123 1.00 72.02 103 ALA A CA 1
ATOM 594 C C . ALA A 1 103 ? -48.953 32.016 3.847 1.00 66.63 103 ALA A C 1
ATOM 595 O O . ALA A 1 103 ? -48.572 32.782 4.698 1.00 68.56 103 ALA A O 1
ATOM 597 N N . THR A 1 104 ? -48.483 32.030 2.603 1.00 80.08 104 THR A N 1
ATOM 598 C CA . THR A 1 104 ? -47.539 33.048 2.144 1.00 81.88 104 THR A CA 1
ATOM 599 C C . THR A 1 104 ? -48.241 34.072 1.240 1.00 76.27 104 THR A C 1
ATOM 600 O O . THR A 1 104 ? -49.034 33.700 0.374 1.00 73.48 104 THR A O 1
ATOM 604 N N . GLY A 1 105 ? -47.950 35.357 1.444 1.00 70.73 105 GLY A N 1
ATOM 605 C CA . GLY A 1 105 ? -48.583 36.455 0.646 1.00 75.46 105 GLY A CA 1
ATOM 606 C C . GLY A 1 105 ? -48.133 36.482 -0.823 1.00 73.86 105 GLY A C 1
ATOM 607 O O . GLY A 1 105 ? -47.095 35.923 -1.152 1.00 68.98 105 GLY A O 1
ATOM 608 N N . VAL A 1 106 ? -48.922 37.072 -1.724 1.00 78.85 106 VAL A N 1
ATOM 609 C CA . VAL A 1 106 ? -48.461 37.297 -3.114 1.00 81.95 106 VAL A CA 1
ATOM 610 C C . VAL A 1 106 ? -48.992 38.613 -3.704 1.00 77.16 106 VAL A C 1
ATOM 611 O O . VAL A 1 106 ? -49.975 38.618 -4.452 1.00 114.91 106 VAL A O 1
ATOM 615 N N . GLU A 1 107 ? -48.368 39.726 -3.355 1.00 65.75 107 GLU A N 1
ATOM 616 C CA . GLU A 1 107 ? -48.660 40.986 -4.013 1.00 69.26 107 GLU A CA 1
ATOM 617 C C . GLU A 1 107 ? -48.230 40.994 -5.502 1.00 65.97 107 GLU A C 1
ATOM 618 O O . GLU A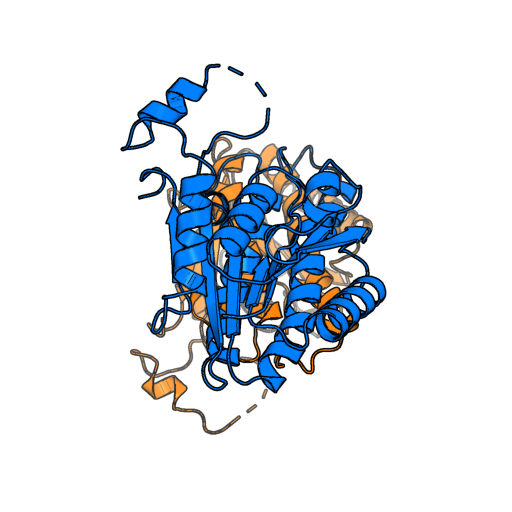 1 107 ? -47.312 40.284 -5.905 1.00 66.41 107 GLU A O 1
ATOM 624 N N . GLY A 1 108 ? -48.931 41.766 -6.324 1.00 55.43 108 GLY A N 1
ATOM 625 C CA . GLY A 1 108 ? -48.509 41.984 -7.694 1.00 46.26 108 GLY A CA 1
ATOM 626 C C . GLY A 1 108 ? -49.520 41.638 -8.762 1.00 47.46 108 GLY A C 1
ATOM 627 O O . GLY A 1 108 ? -50.080 40.534 -8.770 1.00 51.77 108 GLY A O 1
ATOM 628 N N . ILE A 1 109 ? -49.758 42.593 -9.671 1.00 43.95 109 ILE A N 1
ATOM 629 C CA . ILE A 1 109 ? -50.657 42.387 -10.792 1.00 35.96 109 ILE A CA 1
ATOM 630 C C . ILE A 1 109 ? -50.299 41.130 -11.578 1.00 38.85 109 ILE A C 1
ATOM 631 O O . ILE A 1 109 ? -49.139 40.724 -11.641 1.00 45.14 109 ILE A O 1
ATOM 636 N N . LEU A 1 110 ? -51.312 40.493 -12.137 1.00 39.41 110 LEU A N 1
ATOM 637 C CA . LEU A 1 110 ? -51.168 39.201 -12.798 1.00 37.48 110 LEU A CA 1
ATOM 638 C C . LEU A 1 110 ? -50.248 39.297 -14.033 1.00 41.92 110 LEU A C 1
ATOM 639 O O . LEU A 1 110 ? -49.708 38.280 -14.482 1.00 41.70 110 LEU A O 1
ATOM 644 N N . SER A 1 111 ? -50.095 40.505 -14.603 1.00 49.27 111 SER A N 1
ATOM 645 C CA . SER A 1 111 ? -49.306 40.740 -15.844 1.00 47.37 111 SER A CA 1
ATOM 646 C C . SER A 1 111 ? -47.784 40.776 -15.561 1.00 55.96 111 SER A C 1
ATOM 647 O O . SER A 1 111 ? -47.030 40.115 -16.261 1.00 57.13 111 SER A O 1
ATOM 650 N N . THR A 1 112 ? -47.354 41.508 -14.521 1.00 54.93 112 THR A N 1
ATOM 651 C CA . THR A 1 112 ? -46.006 41.359 -13.929 1.00 55.01 112 THR A CA 1
ATOM 652 C C . THR A 1 112 ? -45.721 39.947 -13.266 1.00 62.53 112 THR A C 1
ATOM 653 O O . THR A 1 112 ? -44.632 39.693 -12.776 1.00 63.04 112 THR A O 1
ATOM 655 N N . MET A 1 113 ? -46.673 39.026 -13.233 1.00 56.51 113 MET A N 1
ATOM 656 C CA . MET A 1 113 ? -46.565 37.917 -12.286 1.00 58.66 113 MET A CA 1
ATOM 657 C C . MET A 1 113 ? -45.722 36.809 -12.829 1.00 65.24 113 MET A C 1
ATOM 658 O O . MET A 1 113 ? -46.103 36.222 -13.827 1.00 64.99 113 MET A O 1
ATOM 663 N N . ARG A 1 114 ? -44.615 36.463 -12.174 1.00 65.45 114 ARG A N 1
ATOM 664 C CA . ARG A 1 114 ? -43.800 35.363 -12.705 1.00 60.05 114 ARG A CA 1
ATOM 665 C C . ARG A 1 114 ? -44.516 34.025 -12.641 1.00 54.35 114 ARG A C 1
ATOM 666 O O . ARG A 1 114 ? -45.062 33.662 -11.642 1.00 64.63 114 ARG A O 1
ATOM 674 N N . VAL A 1 115 ? -44.533 33.305 -13.739 1.00 57.00 115 VAL A N 1
ATOM 675 C CA . VAL A 1 115 ? -45.193 32.004 -13.827 1.00 54.48 115 VAL A CA 1
ATOM 676 C C . VAL A 1 115 ? -44.797 31.079 -12.693 1.00 52.99 115 VAL A C 1
ATOM 677 O O . VAL A 1 115 ? -45.597 30.276 -12.282 1.00 56.96 115 VAL A O 1
ATOM 681 N N . ALA A 1 116 ? -43.559 31.155 -12.199 1.00 54.75 116 ALA A N 1
ATOM 682 C CA . ALA A 1 116 ? -43.121 30.261 -11.099 1.00 50.18 116 ALA A CA 1
ATOM 683 C C . ALA A 1 116 ? -43.705 30.682 -9.741 1.00 52.54 116 ALA A C 1
ATOM 684 O O . ALA A 1 116 ? -43.901 29.851 -8.868 1.00 56.10 116 ALA A O 1
ATOM 686 N N . ASP A 1 117 ? -43.993 31.972 -9.577 1.00 49.71 117 ASP A N 1
ATOM 687 C CA . ASP A 1 117 ? -44.650 32.468 -8.377 1.00 50.03 117 ASP A CA 1
ATOM 688 C C . ASP A 1 117 ? -46.098 32.017 -8.203 1.00 50.98 117 ASP A C 1
ATOM 689 O O . ASP A 1 117 ? -46.543 31.764 -7.081 1.00 53.55 117 ASP A O 1
ATOM 694 N N . ILE A 1 118 ? -46.798 31.842 -9.313 1.00 46.35 118 ILE A N 1
ATOM 695 C CA . ILE A 1 118 ? -48.110 31.219 -9.330 1.00 44.77 118 ILE A CA 1
ATOM 696 C C . ILE A 1 118 ? -48.024 29.776 -8.851 1.00 51.79 118 ILE A C 1
ATOM 697 O O . ILE A 1 118 ? -48.931 29.298 -8.151 1.00 56.25 118 ILE A O 1
ATOM 702 N N . ASP A 1 119 ? -46.956 29.072 -9.225 1.00 52.17 119 ASP A N 1
ATOM 703 C CA . ASP A 1 119 ? -46.863 27.667 -8.869 1.00 51.28 119 ASP A CA 1
ATOM 704 C C . ASP A 1 119 ? -46.559 27.544 -7.397 1.00 50.95 119 ASP A C 1
ATOM 705 O O . ASP A 1 119 ? -47.168 26.749 -6.745 1.00 48.65 119 ASP A O 1
ATOM 710 N N . SER A 1 120 ? -45.657 28.367 -6.868 1.00 49.37 120 SER A N 1
ATOM 711 C CA . SER A 1 120 ? -45.314 28.278 -5.462 1.00 48.21 120 SER A CA 1
ATOM 712 C C . SER A 1 120 ? -46.623 28.637 -4.739 1.00 50.85 120 SER A C 1
ATOM 713 O O . SER A 1 120 ? -47.105 27.886 -3.869 1.00 54.17 120 SER A O 1
ATOM 715 N N . ALA A 1 121 ? -47.243 29.743 -5.143 1.00 45.68 121 ALA A N 1
ATOM 716 C CA . ALA A 1 121 ? -48.470 30.149 -4.485 1.00 43.21 121 ALA A CA 1
ATOM 717 C C . ALA A 1 121 ? -49.563 29.055 -4.431 1.00 40.30 121 ALA A C 1
ATOM 718 O O . ALA A 1 121 ? -50.209 28.855 -3.418 1.00 43.13 121 ALA A O 1
ATOM 720 N N . LEU A 1 122 ? -49.769 28.311 -5.479 1.00 39.51 122 LEU A N 1
ATOM 721 C CA . LEU A 1 122 ? -50.702 27.206 -5.318 1.00 46.65 122 LEU A CA 1
ATOM 722 C C . LEU A 1 122 ? -50.202 26.105 -4.376 1.00 51.04 122 LEU A C 1
ATOM 723 O O . LEU A 1 122 ? -50.986 25.581 -3.592 1.00 61.92 122 LEU A O 1
ATOM 728 N N . ASP A 1 123 ? -48.920 25.751 -4.460 1.00 53.80 123 ASP A N 1
ATOM 729 C CA . ASP A 1 123 ? -48.322 24.707 -3.603 1.00 53.13 123 ASP A CA 1
ATOM 730 C C . ASP A 1 123 ? -48.272 25.066 -2.098 1.00 53.77 123 ASP A C 1
ATOM 731 O O . ASP A 1 123 ? -48.850 24.308 -1.273 1.00 43.99 123 ASP A O 1
ATOM 736 N N . ILE A 1 124 ? -47.656 26.214 -1.751 1.00 48.37 124 ILE A N 1
ATOM 737 C CA . ILE A 1 124 ? -47.660 26.696 -0.350 1.00 50.39 124 ILE A CA 1
ATOM 738 C C . ILE A 1 124 ? -49.101 26.946 0.136 1.00 54.57 124 ILE A C 1
ATOM 739 O O . ILE A 1 124 ? -49.556 26.289 1.064 1.00 63.87 124 ILE A O 1
ATOM 741 N N . ASN A 1 125 ? -49.868 27.788 -0.544 1.00 57.99 125 ASN A N 1
ATOM 742 C CA . ASN A 1 125 ? -51.141 28.229 0.032 1.00 54.28 125 ASN A CA 1
ATOM 743 C C . ASN A 1 125 ? -52.371 27.385 -0.150 1.00 57.96 125 ASN A C 1
ATOM 744 O O . ASN A 1 125 ? -53.416 27.695 0.416 1.00 62.49 125 ASN A O 1
ATOM 749 N N . LEU A 1 126 ? -52.310 26.339 -0.961 1.00 55.46 126 LEU A N 1
ATOM 750 C CA . LEU A 1 126 ? -53.530 25.582 -1.236 1.00 47.02 126 LEU A CA 1
ATOM 751 C C . LEU A 1 126 ? -53.347 24.080 -1.093 1.00 51.11 126 LEU A C 1
ATOM 752 O O . LEU A 1 126 ? -54.175 23.390 -0.499 1.00 58.80 126 LEU A O 1
ATOM 757 N N . LYS A 1 127 ? -52.254 23.586 -1.653 1.00 49.95 127 LYS A N 1
ATOM 758 C CA . LYS A 1 127 ? -51.975 22.183 -1.688 1.00 47.10 127 LYS A CA 1
ATOM 759 C C . LYS A 1 127 ? -51.579 21.657 -0.294 1.00 46.10 127 LYS A C 1
ATOM 760 O O . LYS A 1 127 ? -52.128 20.680 0.198 1.00 43.64 127 LYS A O 1
ATOM 766 N N . GLY A 1 128 ? -50.631 22.320 0.352 1.00 44.01 128 GLY A N 1
ATOM 767 C CA . GLY A 1 128 ? -50.280 21.960 1.712 1.00 43.03 128 GLY A CA 1
ATOM 768 C C . GLY A 1 128 ? -51.495 21.872 2.600 1.00 42.75 128 GLY A C 1
ATOM 769 O O . GLY A 1 128 ? -51.743 20.878 3.233 1.00 50.24 128 GLY A O 1
ATOM 770 N N . GLN A 1 129 ? -52.278 22.945 2.618 1.00 42.08 129 GLN A N 1
ATOM 771 C CA . GLN A 1 129 ? -53.487 23.000 3.434 1.00 40.95 129 GLN A CA 1
ATOM 772 C C . GLN A 1 129 ? -54.425 21.819 3.179 1.00 44.56 129 GLN A C 1
ATOM 773 O O . GLN A 1 129 ? -55.079 21.329 4.099 1.00 45.43 129 GLN A O 1
ATOM 779 N N . LEU A 1 130 ? -54.492 21.370 1.929 1.00 42.04 130 LEU A N 1
ATOM 780 C CA . LEU A 1 130 ? -55.377 20.299 1.561 1.00 41.32 130 LEU A CA 1
ATOM 781 C C . LEU A 1 130 ? -54.799 18.999 1.959 1.00 44.22 130 LEU A C 1
ATOM 782 O O . LEU A 1 130 ? -55.500 18.100 2.343 1.00 47.18 130 LEU A O 1
ATOM 787 N N . TYR A 1 131 ? -53.494 18.897 1.860 1.00 41.17 131 TYR A N 1
ATOM 788 C CA . TYR A 1 131 ? -52.781 17.711 2.391 1.00 40.00 131 TYR A CA 1
ATOM 789 C C . TYR A 1 131 ? -53.001 17.561 3.880 1.00 38.78 131 TYR A C 1
ATOM 790 O O . TYR A 1 131 ? -53.506 16.517 4.309 1.00 42.54 131 TYR A O 1
ATOM 799 N N . LEU A 1 132 ? -52.678 18.588 4.657 1.00 32.84 132 LEU A N 1
ATOM 800 C CA . LEU A 1 132 ? -52.898 18.551 6.100 1.00 29.95 132 LEU A CA 1
ATOM 801 C C . LEU A 1 132 ? -54.337 18.170 6.461 1.00 30.87 132 LEU A C 1
ATOM 802 O O . LEU A 1 132 ? -54.564 17.305 7.307 1.00 37.52 132 LEU A O 1
ATOM 807 N N . THR A 1 133 ? -55.282 18.851 5.819 1.00 30.21 133 THR A N 1
ATOM 808 C CA . THR A 1 133 ? -56.700 18.629 6.050 1.00 30.23 133 THR A CA 1
ATOM 809 C C . THR A 1 133 ? -57.048 17.168 5.826 1.00 34.33 133 THR A C 1
ATOM 810 O O . THR A 1 133 ? -57.800 16.578 6.601 1.00 35.19 133 THR A O 1
ATOM 814 N N . LYS A 1 134 ? -56.499 16.581 4.767 1.00 35.78 134 LYS A N 1
ATOM 815 C CA . LYS A 1 134 ? -56.761 15.147 4.504 1.00 39.49 134 LYS A CA 1
ATOM 816 C C . LYS A 1 134 ? -56.179 14.313 5.682 1.00 40.41 134 LYS A C 1
ATOM 817 O O . LYS A 1 134 ? -56.861 13.444 6.247 1.00 40.53 134 LYS A O 1
ATOM 823 N N . LEU A 1 135 ? -54.962 14.648 6.105 1.00 34.76 135 LEU A N 1
ATOM 824 C CA . LEU A 1 135 ? -54.354 13.905 7.179 1.00 37.84 135 LEU A CA 1
ATOM 825 C C . LEU A 1 135 ? -55.112 14.000 8.517 1.00 41.90 135 LEU A C 1
ATOM 826 O O . LEU A 1 135 ? -55.530 13.002 9.095 1.00 50.21 135 LEU A O 1
ATOM 831 N N . VAL A 1 136 ? -55.288 15.210 9.010 1.00 36.16 136 VAL A N 1
ATOM 832 C CA . VAL A 1 136 ? -55.966 15.411 10.241 1.00 34.22 136 VAL A CA 1
ATOM 833 C C . VAL A 1 136 ? -57.448 14.890 10.239 1.00 38.01 136 VAL A C 1
ATOM 834 O O . VAL A 1 136 ? -57.959 14.304 11.199 1.00 36.44 136 VAL A O 1
ATOM 838 N N . THR A 1 137 ? -58.117 15.120 9.113 1.00 35.40 137 THR A N 1
ATOM 839 C CA . THR A 1 137 ? -59.487 14.660 8.932 1.00 37.56 137 THR A CA 1
ATOM 840 C C . THR A 1 137 ? -59.577 13.158 9.172 1.00 41.71 137 THR A C 1
ATOM 841 O O . THR A 1 137 ? -60.551 12.667 9.743 1.00 42.55 137 THR A O 1
ATOM 845 N N . ALA A 1 138 ? -58.552 12.433 8.735 1.00 44.38 138 ALA A N 1
ATOM 846 C CA . ALA A 1 138 ? -58.496 10.993 8.931 1.00 43.73 138 ALA A CA 1
ATOM 847 C C . ALA A 1 138 ? -58.532 10.717 10.466 1.00 43.12 138 ALA A C 1
ATOM 848 O O . ALA A 1 138 ? -59.410 9.983 10.929 1.00 44.72 138 ALA A O 1
ATOM 850 N N . LYS A 1 139 ? -57.627 11.332 11.237 1.00 35.61 139 LYS A N 1
ATOM 851 C CA . LYS A 1 139 ? -57.633 11.192 12.688 1.00 37.30 139 LYS A CA 1
ATOM 852 C C . LYS A 1 139 ? -58.936 11.632 13.363 1.00 42.17 139 LYS A C 1
ATOM 853 O O . LYS A 1 139 ? -59.407 10.969 14.289 1.00 48.40 139 LYS A O 1
ATOM 859 N N . LEU A 1 140 ? -59.526 12.714 12.868 1.00 39.50 140 LEU A N 1
ATOM 860 C CA . LEU A 1 140 ? -60.797 13.201 13.392 1.00 37.09 140 LEU A CA 1
ATOM 861 C C . LEU A 1 140 ? -61.921 12.181 13.205 1.00 39.99 140 LEU A C 1
ATOM 862 O O . LEU A 1 140 ? -62.827 12.090 14.033 1.00 38.44 140 LEU A O 1
ATOM 867 N N . LEU A 1 141 ? -61.861 11.417 12.117 1.00 44.98 141 LEU A N 1
ATOM 868 C CA . LEU A 1 141 ? -62.910 10.411 11.823 1.00 48.45 141 LEU A CA 1
ATOM 869 C C . LEU A 1 141 ? -62.805 9.239 12.773 1.00 51.52 141 LEU A C 1
ATOM 870 O O . LEU A 1 141 ? -63.820 8.641 13.084 1.00 46.35 141 LEU A O 1
ATOM 875 N N . LYS A 1 142 ? -61.586 8.914 13.216 1.00 53.32 142 LYS A N 1
ATOM 876 C CA . LYS A 1 142 ? -61.418 7.873 14.235 1.00 65.30 142 LYS A CA 1
ATOM 877 C C . LYS A 1 142 ? -62.200 8.270 15.534 1.00 69.70 142 LYS A C 1
ATOM 878 O O . LYS A 1 142 ? -63.239 7.638 15.850 1.00 59.43 142 LYS A O 1
ATOM 880 N N . ARG A 1 143 ? -61.745 9.348 16.210 1.00 69.38 143 ARG A N 1
ATOM 881 C CA . ARG A 1 143 ? -62.425 10.016 17.364 1.00 52.72 143 ARG A CA 1
ATOM 882 C C . ARG A 1 143 ? -63.972 10.260 17.188 1.00 50.81 143 ARG A C 1
ATOM 883 O O . ARG A 1 143 ? -64.713 10.226 18.145 1.00 54.47 143 ARG A O 1
ATOM 885 N N . GLY A 1 144 ? -64.477 10.472 15.975 1.00 53.91 144 GLY A N 1
ATOM 886 C CA . GLY A 1 144 ? -65.918 10.782 15.791 1.00 50.20 144 GLY A CA 1
ATOM 887 C C . GLY A 1 144 ? -66.378 12.192 16.216 1.00 56.99 144 GLY A C 1
ATOM 888 O O . GLY A 1 144 ? -67.575 12.540 16.143 1.00 62.67 144 GLY A O 1
ATOM 889 N N . ALA A 1 145 ? -65.448 13.013 16.684 1.00 48.74 145 ALA A N 1
ATOM 890 C CA . ALA A 1 145 ? -65.722 14.422 16.897 1.00 47.92 145 ALA A CA 1
ATOM 891 C C . ALA A 1 145 ? -64.492 15.227 16.515 1.00 48.44 145 ALA A C 1
ATOM 892 O O . ALA A 1 145 ? -63.367 14.681 16.478 1.00 57.30 145 ALA A O 1
ATOM 894 N N . GLY A 1 146 ? -64.708 16.515 16.228 1.00 41.45 146 GLY A N 1
ATOM 895 C CA . GLY A 1 146 ? -63.607 17.485 16.025 1.00 34.79 146 GLY A CA 1
ATOM 896 C C . GLY A 1 146 ? -64.109 18.770 15.332 1.00 36.80 146 GLY A C 1
ATOM 897 O O . GLY A 1 146 ? -65.307 18.932 14.989 1.00 31.02 146 GLY A O 1
ATOM 898 N N . SER A 1 147 ? -63.204 19.718 15.147 1.00 36.60 147 SER A N 1
ATOM 899 C CA . SER A 1 147 ? -63.563 20.894 14.410 1.00 36.61 147 SER A CA 1
ATOM 900 C C . SER A 1 147 ? -62.370 21.367 13.626 1.00 37.33 147 SER A C 1
ATOM 901 O O . SER A 1 147 ? -61.222 21.191 14.030 1.00 46.78 147 SER A O 1
ATOM 904 N N . VAL A 1 148 ? -62.636 21.906 12.454 1.00 34.23 148 VAL A N 1
ATOM 905 C CA . VAL A 1 148 ? -61.591 22.494 11.631 1.00 31.10 148 VAL A CA 1
ATOM 906 C C . VAL A 1 148 ? -61.930 23.971 11.426 1.00 33.60 148 VAL A C 1
ATOM 907 O O . VAL A 1 148 ? -63.103 24.348 11.227 1.00 39.09 148 VAL A O 1
ATOM 911 N N . VAL A 1 149 ? -60.918 24.810 11.500 1.00 32.36 149 VAL A N 1
ATOM 912 C CA . VAL A 1 149 ? -61.052 26.188 11.113 1.00 30.72 149 VAL A CA 1
ATOM 913 C C . VAL A 1 149 ? -60.025 26.569 10.078 1.00 33.07 149 VAL A C 1
ATOM 914 O O . VAL A 1 149 ? -58.839 26.476 10.307 1.00 38.04 149 VAL A O 1
ATOM 918 N N . ASN A 1 150 ? -60.500 27.014 8.932 1.00 35.47 150 ASN A N 1
ATOM 919 C CA . ASN A 1 150 ? -59.654 27.530 7.896 1.00 35.02 150 ASN A CA 1
ATOM 920 C C . ASN A 1 150 ? -59.509 29.030 8.024 1.00 34.10 150 ASN A C 1
ATOM 921 O O . ASN A 1 150 ? -60.491 29.726 7.958 1.00 40.77 150 ASN A O 1
ATOM 926 N N . VAL A 1 151 ? -58.304 29.545 8.231 1.00 33.19 151 VAL A N 1
ATOM 927 C CA . VAL A 1 151 ? -58.131 30.988 8.375 1.00 30.48 151 VAL A CA 1
ATOM 928 C C . VAL A 1 151 ? -57.957 31.564 6.991 1.00 34.30 151 VAL A C 1
ATOM 929 O O . VAL A 1 151 ? -57.025 31.256 6.280 1.00 33.39 151 VAL A O 1
ATOM 933 N N . SER A 1 152 ? -58.871 32.417 6.599 1.00 39.69 152 SER A N 1
ATOM 934 C CA . SER A 1 152 ? -58.917 32.879 5.249 1.00 36.97 152 SER A CA 1
ATOM 935 C C . SER A 1 152 ? -58.576 34.331 5.115 1.00 41.53 152 SER A C 1
ATOM 936 O O . SER A 1 152 ? -57.514 34.734 5.488 1.00 49.37 152 SER A O 1
ATOM 939 N N . SER A 1 153 ? -59.456 35.132 4.560 1.00 37.52 153 SER A N 1
ATOM 940 C CA . SER A 1 153 ? -59.104 36.524 4.387 1.00 34.80 153 SER A CA 1
ATOM 941 C C . SER A 1 153 ? -60.190 37.365 3.798 1.00 35.62 153 SER A C 1
ATOM 942 O O . SER A 1 153 ? -60.984 36.882 3.081 1.00 37.10 153 SER A O 1
ATOM 945 N N . ILE A 1 154 ? -60.232 38.648 4.081 1.00 36.75 154 ILE A N 1
ATOM 946 C CA . ILE A 1 154 ? -61.296 39.424 3.449 1.00 37.18 154 ILE A CA 1
ATOM 947 C C . ILE A 1 154 ? -61.034 39.493 1.963 1.00 37.41 154 ILE A C 1
ATOM 948 O O . ILE A 1 154 ? -61.948 39.787 1.196 1.00 41.89 154 ILE A O 1
ATOM 953 N N . ASN A 1 155 ? -59.814 39.218 1.532 1.00 33.31 155 ASN A N 1
ATOM 954 C CA . ASN A 1 155 ? -59.585 39.214 0.092 1.00 35.92 155 ASN A CA 1
ATOM 955 C C . ASN A 1 155 ? -60.317 38.093 -0.593 1.00 36.17 155 ASN A C 1
ATOM 956 O O . ASN A 1 155 ? -60.502 38.113 -1.802 1.00 37.04 155 ASN A O 1
ATOM 961 N N . ALA A 1 156 ? -60.743 37.108 0.168 1.00 35.83 156 ALA A N 1
ATOM 962 C CA . ALA A 1 156 ? -61.434 36.010 -0.437 1.00 33.19 156 ALA A CA 1
ATOM 963 C C . ALA A 1 156 ? -62.897 36.361 -0.640 1.00 37.36 156 ALA A C 1
ATOM 964 O O . ALA A 1 156 ? -63.592 35.695 -1.436 1.00 46.86 156 ALA A O 1
ATOM 966 N N . LEU A 1 157 ? -63.352 37.416 0.032 1.00 32.49 157 LEU A N 1
ATOM 967 C CA . LEU A 1 157 ? -64.724 37.897 -0.058 1.00 32.98 157 LEU A CA 1
ATOM 968 C C . LEU A 1 157 ? -64.888 39.169 -0.867 1.00 36.08 157 LEU A C 1
ATOM 969 O O . LEU A 1 157 ? -65.981 39.408 -1.345 1.00 35.64 157 LEU A O 1
ATOM 974 N N . ARG A 1 158 ? -63.868 39.985 -1.004 1.00 36.89 158 ARG A N 1
ATOM 975 C CA . ARG A 1 158 ? -64.065 41.231 -1.711 1.00 36.29 158 ARG A CA 1
ATOM 976 C C . ARG A 1 158 ? -63.229 41.498 -2.931 1.00 38.66 158 ARG A C 1
ATOM 977 O O . ARG A 1 158 ? -63.744 41.856 -3.955 1.00 48.97 158 ARG A O 1
ATOM 985 N N . GLY A 1 159 ? -61.946 41.352 -2.876 1.00 41.82 159 GLY A N 1
ATOM 986 C CA . GLY A 1 159 ? -61.259 41.608 -4.109 1.00 54.12 159 GLY A CA 1
ATOM 987 C C . GLY A 1 159 ? -60.568 42.933 -4.135 1.00 48.31 159 GLY A C 1
ATOM 988 O O . GLY A 1 159 ? -61.156 43.972 -3.965 1.00 34.62 159 GLY A O 1
ATOM 989 N N . HIS A 1 160 ? -59.276 42.845 -4.352 1.00 46.64 160 HIS A N 1
ATOM 990 C CA . HIS A 1 160 ? -58.370 43.866 -4.077 1.00 43.29 160 HIS A CA 1
ATOM 991 C C . HIS A 1 160 ? -57.454 43.708 -5.202 1.00 42.63 160 HIS A C 1
ATOM 992 O O . HIS A 1 160 ? -57.000 42.624 -5.471 1.00 38.53 160 HIS A O 1
ATOM 999 N N . SER A 1 161 ? -57.186 44.779 -5.906 1.00 42.39 161 SER A N 1
ATOM 1000 C CA . SER A 1 161 ? -56.256 44.745 -6.987 1.00 41.31 161 SER A CA 1
ATOM 1001 C C . SER A 1 161 ? -54.897 44.278 -6.519 1.00 36.83 161 SER A C 1
ATOM 1002 O O . SER A 1 161 ? -54.480 44.582 -5.433 1.00 36.77 161 SER A O 1
ATOM 1005 N N . GLY A 1 162 ? -54.218 43.513 -7.352 1.00 35.66 162 GLY A N 1
ATOM 1006 C CA . GLY A 1 162 ? -52.852 43.007 -7.030 1.00 33.44 162 GLY A CA 1
ATOM 1007 C C . GLY A 1 162 ? -52.793 41.770 -6.107 1.00 41.27 162 GLY A C 1
ATOM 1008 O O . GLY A 1 162 ? -51.684 41.237 -5.892 1.00 42.85 162 GLY A O 1
ATOM 1009 N N . LEU A 1 163 ? -53.933 41.315 -5.536 1.00 35.93 163 LEU A N 1
ATOM 1010 C CA . LEU A 1 163 ? -53.956 40.056 -4.746 1.00 38.06 163 LEU A CA 1
ATOM 1011 C C . LEU A 1 163 ? -54.737 38.900 -5.461 1.00 40.91 163 LEU A C 1
ATOM 1012 O O . LEU A 1 163 ? 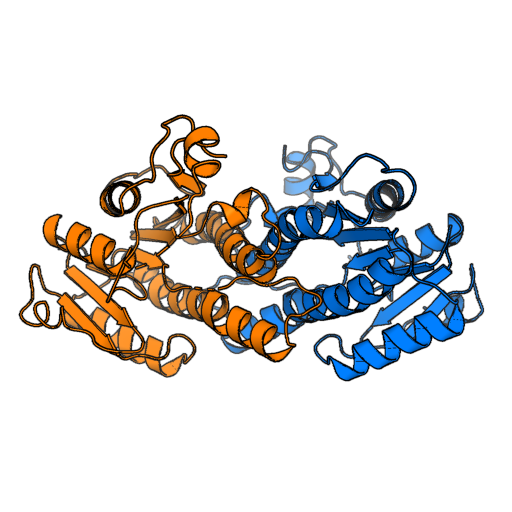-55.273 37.952 -4.876 1.00 45.14 163 LEU A O 1
ATOM 1017 N N . THR A 1 164 ? -54.743 38.909 -6.750 1.00 39.10 164 THR A N 1
ATOM 1018 C CA . THR A 1 164 ? -55.330 37.979 -7.643 1.00 40.50 164 THR A CA 1
ATOM 1019 C C . THR A 1 164 ? -55.154 36.527 -7.301 1.00 34.93 164 THR A C 1
ATOM 1020 O O . THR A 1 164 ? -56.090 35.843 -7.104 1.00 40.67 164 THR A O 1
ATOM 1024 N N . VAL A 1 165 ? -53.879 36.137 -7.285 1.00 38.04 165 VAL A N 1
ATOM 1025 C CA . VAL A 1 165 ? -53.595 34.698 -7.028 1.00 35.21 165 VAL A CA 1
ATOM 1026 C C . VAL A 1 165 ? -53.823 34.351 -5.547 1.00 37.90 165 VAL A C 1
ATOM 1027 O O . VAL A 1 165 ? -54.257 33.216 -5.176 1.00 38.17 165 VAL A O 1
ATOM 1031 N N . TYR A 1 166 ? -53.536 35.318 -4.689 1.00 34.40 166 TYR A N 1
ATOM 1032 C CA . TYR A 1 166 ? -53.721 35.076 -3.261 1.00 37.96 166 TYR A CA 1
ATOM 1033 C C . TYR A 1 166 ? -55.212 34.917 -2.918 1.00 38.50 166 TYR A C 1
ATOM 1034 O O . TYR A 1 166 ? -55.595 34.098 -2.090 1.00 42.16 166 TYR A O 1
ATOM 1043 N N . SER A 1 167 ? -56.038 35.680 -3.595 1.00 33.99 167 SER A N 1
ATOM 1044 C CA . SER A 1 167 ? -57.467 35.617 -3.407 1.00 37.19 167 SER A CA 1
ATOM 1045 C C . SER A 1 167 ? -58.017 34.253 -3.879 1.00 38.44 167 SER A C 1
ATOM 1046 O O . SER A 1 167 ? -58.913 33.671 -3.248 1.00 31.32 167 SER A O 1
ATOM 1049 N N . ALA A 1 168 ? -57.472 33.752 -4.988 1.00 34.87 168 ALA A N 1
ATOM 1050 C CA . ALA A 1 168 ? -57.865 32.439 -5.457 1.00 33.79 168 ALA A CA 1
ATOM 1051 C C . ALA A 1 168 ? -57.585 31.403 -4.376 1.00 33.25 168 ALA A C 1
ATOM 1052 O O . ALA A 1 168 ? -58.442 30.622 -4.026 1.00 32.65 168 ALA A O 1
ATOM 1054 N N . THR A 1 169 ? -56.397 31.412 -3.811 1.00 35.97 169 THR A N 1
ATOM 1055 C CA . THR A 1 169 ? -56.072 30.333 -2.891 1.00 40.11 169 THR A CA 1
ATOM 1056 C C . THR A 1 169 ? -56.913 30.437 -1.601 1.00 40.26 169 THR A C 1
ATOM 1057 O O . THR A 1 169 ? -57.332 29.383 -1.027 1.00 38.17 169 THR A O 1
ATOM 1061 N N . LYS A 1 170 ? -57.218 31.667 -1.179 1.00 33.22 170 LYS A N 1
ATOM 1062 C CA . LYS A 1 170 ? -58.011 31.812 0.026 1.00 34.40 170 LYS A CA 1
ATOM 1063 C C . LYS A 1 170 ? -59.464 31.460 -0.241 1.00 34.03 170 LYS A C 1
ATOM 1064 O O . LYS A 1 170 ? -60.096 30.734 0.499 1.00 35.56 170 LYS A O 1
ATOM 1070 N N . ALA A 1 171 ? -59.986 31.907 -1.355 1.00 33.66 171 ALA A N 1
ATOM 1071 C CA . ALA A 1 171 ? -61.368 31.599 -1.654 1.00 29.58 171 ALA A CA 1
ATOM 1072 C C . ALA A 1 171 ? -61.482 30.094 -1.881 1.00 32.06 171 ALA A C 1
ATOM 1073 O O . ALA A 1 171 ? -62.579 29.518 -1.866 1.00 31.09 171 ALA A O 1
ATOM 1075 N N . ALA A 1 172 ? -60.394 29.427 -2.135 1.00 33.14 172 ALA A N 1
ATOM 1076 C CA . ALA A 1 172 ? -60.463 28.022 -2.401 1.00 34.61 172 ALA A CA 1
ATOM 1077 C C . ALA A 1 172 ? -60.714 27.292 -1.133 1.00 32.42 172 ALA A C 1
ATOM 1078 O O . ALA A 1 172 ? -61.458 26.372 -1.077 1.00 30.49 172 ALA A O 1
ATOM 1080 N N . MET A 1 173 ? -60.077 27.737 -0.090 1.00 34.56 173 MET A N 1
ATOM 1081 C CA . MET A 1 173 ? -60.273 27.109 1.170 1.00 39.54 173 MET A CA 1
ATOM 1082 C C . MET A 1 173 ? -61.643 27.385 1.698 1.00 39.92 173 MET A C 1
ATOM 1083 O O . MET A 1 173 ? -62.192 26.585 2.404 1.00 38.49 173 MET A O 1
ATOM 1088 N N . ASP A 1 174 ? -62.198 28.528 1.346 1.00 39.95 174 ASP A N 1
ATOM 1089 C CA . ASP A 1 174 ? -63.576 28.812 1.720 1.00 36.94 174 ASP A CA 1
ATOM 1090 C C . ASP A 1 174 ? -64.563 27.970 0.950 1.00 33.05 174 ASP A C 1
ATOM 1091 O O . ASP A 1 174 ? -65.628 27.704 1.455 1.00 36.55 174 ASP A O 1
ATOM 1096 N N . GLY A 1 175 ? -64.156 27.450 -0.212 1.00 28.63 175 GLY A N 1
ATOM 1097 C CA . GLY A 1 175 ? -64.985 26.570 -0.980 1.00 29.54 175 GLY A CA 1
ATOM 1098 C C . GLY A 1 175 ? -64.824 25.224 -0.297 1.00 37.30 175 GLY A C 1
ATOM 1099 O O . GLY A 1 175 ? -65.762 24.455 -0.177 1.00 39.92 175 GLY A O 1
ATOM 1100 N N . LEU A 1 176 ? -63.630 24.931 0.181 1.00 38.08 176 LEU A N 1
ATOM 1101 C CA . LEU A 1 176 ? -63.415 23.633 0.775 1.00 39.51 176 LEU A CA 1
ATOM 1102 C C . LEU A 1 176 ? -64.228 23.545 2.055 1.00 38.98 176 LEU A C 1
ATOM 1103 O O . LEU A 1 176 ? -64.725 22.484 2.419 1.00 40.73 176 LEU A O 1
ATOM 1108 N N . THR A 1 177 ? -64.374 24.666 2.741 1.00 36.44 177 THR A N 1
ATOM 1109 C CA . THR A 1 177 ? -65.083 24.634 4.002 1.00 33.82 177 THR A CA 1
ATOM 1110 C C . THR A 1 177 ? -66.517 24.255 3.769 1.00 32.44 177 THR A C 1
ATOM 1111 O O . THR A 1 177 ? -67.085 23.499 4.526 1.00 34.62 177 THR A O 1
ATOM 1115 N N . ARG A 1 178 ? -67.149 24.780 2.747 1.00 29.72 178 ARG A N 1
ATOM 1116 C CA . ARG A 1 178 ? -68.561 24.466 2.734 1.00 29.82 178 ARG A CA 1
ATOM 1117 C C . ARG A 1 178 ? -68.713 22.982 2.392 1.00 30.13 178 ARG A C 1
ATOM 1118 O O . ARG A 1 178 ? -69.546 22.274 2.945 1.00 29.19 178 ARG A O 1
ATOM 1126 N N . SER A 1 179 ? -67.875 22.495 1.494 1.00 31.08 179 SER A N 1
ATOM 1127 C CA . SER A 1 179 ? -68.075 21.164 0.954 1.00 33.30 179 SER A CA 1
ATOM 1128 C C . SER A 1 179 ? -67.641 20.168 2.017 1.00 31.97 179 SER A C 1
ATOM 1129 O O . SER A 1 179 ? -68.349 19.224 2.337 1.00 28.33 179 SER A O 1
ATOM 1132 N N . LEU A 1 180 ? -66.490 20.409 2.614 1.00 28.98 180 LEU A N 1
ATOM 1133 C CA . LEU A 1 180 ? -66.054 19.511 3.649 1.00 30.59 180 LEU A CA 1
ATOM 1134 C C . LEU A 1 180 ? -67.003 19.477 4.878 1.00 32.60 180 LEU A C 1
ATOM 1135 O O . LEU A 1 180 ? -67.032 18.477 5.628 1.00 31.33 180 LEU A O 1
ATOM 1140 N N . ALA A 1 181 ? -67.731 20.575 5.121 1.00 29.48 181 ALA A N 1
ATOM 1141 C CA . ALA A 1 181 ? -68.682 20.607 6.220 1.00 28.89 181 ALA A CA 1
ATOM 1142 C C . ALA A 1 181 ? -69.827 19.671 5.894 1.00 31.99 181 ALA A C 1
ATOM 1143 O O . ALA A 1 181 ? -70.269 18.955 6.753 1.00 31.83 181 ALA A O 1
ATOM 1145 N N . LYS A 1 182 ? -70.291 19.631 4.669 1.00 34.34 182 LYS A N 1
ATOM 1146 C CA . LYS A 1 182 ? -71.334 18.712 4.313 1.00 38.48 182 LYS A CA 1
ATOM 1147 C C . LYS A 1 182 ? -70.863 17.299 4.387 1.00 37.00 182 LYS A C 1
ATOM 1148 O O . LYS A 1 182 ? -71.626 16.416 4.634 1.00 38.04 182 LYS A O 1
ATOM 1150 N N . GLU A 1 183 ? -69.593 17.099 4.145 1.00 35.95 183 GLU A N 1
ATOM 1151 C CA . GLU A 1 183 ? -69.002 15.760 4.140 1.00 39.78 183 GLU A CA 1
ATOM 1152 C C . GLU A 1 183 ? -68.711 15.207 5.541 1.00 40.72 183 GLU A C 1
ATOM 1153 O O . GLU A 1 183 ? -68.939 14.032 5.752 1.00 42.66 183 GLU A O 1
ATOM 1159 N N . LEU A 1 184 ? -68.238 16.037 6.481 1.00 33.37 184 LEU A N 1
ATOM 1160 C CA . LEU A 1 184 ? -67.831 15.537 7.766 1.00 30.09 184 LEU A CA 1
ATOM 1161 C C . LEU A 1 184 ? -68.887 15.782 8.830 1.00 32.52 184 LEU A C 1
ATOM 1162 O O . LEU A 1 184 ? -68.798 15.288 9.960 1.00 32.94 184 LEU A O 1
ATOM 1167 N N . GLY A 1 185 ? -69.890 16.568 8.475 1.00 33.49 185 GLY A N 1
ATOM 1168 C CA . GLY A 1 185 ? -71.011 16.810 9.362 1.00 35.72 185 GLY A CA 1
ATOM 1169 C C . GLY A 1 185 ? -71.511 15.518 9.963 1.00 38.83 185 GLY A C 1
ATOM 1170 O O . GLY A 1 185 ? -71.384 15.344 11.156 1.00 40.31 185 GLY A O 1
ATOM 1171 N N . PRO A 1 186 ? -72.034 14.575 9.128 1.00 45.18 186 PRO A N 1
ATOM 1172 C CA . PRO A 1 186 ? -72.689 13.365 9.684 1.00 42.00 186 PRO A CA 1
ATOM 1173 C C . PRO A 1 186 ? -71.772 12.592 10.617 1.00 40.79 186 PRO A C 1
ATOM 1174 O O . PRO A 1 186 ? -72.252 11.882 11.438 1.00 46.39 186 PRO A O 1
ATOM 1178 N N . ARG A 1 187 ? -70.470 12.765 10.521 1.00 41.32 187 ARG A N 1
ATOM 1179 C CA . ARG A 1 187 ? -69.532 12.138 11.466 1.00 44.93 187 ARG A CA 1
ATOM 1180 C C . ARG A 1 187 ? -69.113 13.091 12.621 1.00 46.74 187 ARG A C 1
ATOM 1181 O O . ARG A 1 187 ? -68.010 12.963 13.144 1.00 47.23 187 ARG A O 1
ATOM 1189 N N . GLY A 1 188 ? -69.984 14.049 12.980 1.00 43.82 188 GLY A N 1
ATOM 1190 C CA . GLY A 1 188 ? -69.825 14.931 14.134 1.00 41.21 188 GLY A CA 1
ATOM 1191 C C . GLY A 1 188 ? -68.670 15.912 14.121 1.00 49.59 188 GLY A C 1
ATOM 1192 O O . GLY A 1 188 ? -68.199 16.357 15.168 1.00 58.69 188 GLY A O 1
ATOM 1193 N N . ILE A 1 189 ? -68.213 16.285 12.941 1.00 45.76 189 ILE A N 1
ATOM 1194 C CA . ILE A 1 189 ? -67.134 17.228 12.840 1.00 38.20 189 ILE A CA 1
ATOM 1195 C C . ILE A 1 189 ? -67.604 18.517 12.220 1.00 38.38 189 ILE A C 1
ATOM 1196 O O . ILE A 1 189 ? -68.211 18.486 11.161 1.00 37.69 189 ILE A O 1
ATOM 1201 N N . ARG A 1 190 ? -67.290 19.649 12.842 1.00 36.86 190 ARG A N 1
ATOM 1202 C CA . ARG A 1 190 ? -67.653 20.952 12.286 1.00 33.25 190 ARG A CA 1
ATOM 1203 C C . ARG A 1 190 ? -66.505 21.572 11.486 1.00 34.34 190 ARG A C 1
ATOM 1204 O O . ARG A 1 190 ? -65.336 21.279 11.736 1.00 36.00 190 ARG A O 1
ATOM 1212 N N . VAL A 1 191 ? -66.846 22.428 10.525 1.00 29.54 191 VAL A N 1
ATOM 1213 C CA . VAL A 1 191 ? -65.848 23.098 9.701 1.00 25.18 191 VAL A CA 1
ATOM 1214 C C . VAL A 1 191 ? -66.266 24.531 9.374 1.00 28.37 191 VAL A C 1
ATOM 1215 O O . VAL A 1 191 ? -67.383 24.768 8.849 1.00 26.54 191 VAL A O 1
ATOM 1219 N N . ASN A 1 192 ? -65.379 25.493 9.661 1.00 25.75 192 ASN A N 1
ATOM 1220 C CA . ASN A 1 192 ? -65.673 26.860 9.371 1.00 25.25 192 ASN A CA 1
ATOM 1221 C C . ASN A 1 192 ? -64.482 27.703 8.902 1.00 31.17 192 ASN A C 1
ATOM 1222 O O . ASN A 1 192 ? -63.324 27.355 9.076 1.00 32.42 192 ASN A O 1
ATOM 1227 N N . SER A 1 193 ? -64.790 28.858 8.330 1.00 33.75 193 SER A N 1
ATOM 1228 C CA . SER A 1 193 ? -63.791 29.803 7.932 1.00 32.60 193 SER A CA 1
ATOM 1229 C C . SER A 1 193 ? -63.849 31.051 8.792 1.00 35.37 193 SER A C 1
ATOM 1230 O O . SER A 1 193 ? -64.927 31.543 9.228 1.00 32.43 193 SER A O 1
ATOM 1233 N N . VAL A 1 194 ? -62.664 31.578 9.033 1.00 32.29 194 VAL A N 1
ATOM 1234 C CA . VAL A 1 194 ? -62.564 32.870 9.661 1.00 31.77 194 VAL A CA 1
ATOM 1235 C C . VAL A 1 194 ? -61.828 33.748 8.670 1.00 32.42 194 VAL A C 1
ATOM 1236 O O . VAL A 1 194 ? -60.766 33.359 8.167 1.00 33.44 194 VAL A O 1
ATOM 1240 N N . SER A 1 195 ? -62.415 34.898 8.346 1.00 33.29 195 SER A N 1
ATOM 1241 C CA . SER A 1 195 ? -61.769 35.856 7.426 1.00 33.15 195 SER A CA 1
ATOM 1242 C C . SER A 1 195 ? -61.335 37.124 8.123 1.00 32.37 195 SER A C 1
ATOM 1243 O O . SER A 1 195 ? -62.157 37.996 8.356 1.00 35.52 195 SER A O 1
ATOM 1246 N N . PRO A 1 196 ? -60.059 37.200 8.523 1.00 32.05 196 PRO A N 1
ATOM 1247 C CA . PRO A 1 196 ? -59.540 38.396 9.203 1.00 31.16 196 PRO A CA 1
ATOM 1248 C C . PRO A 1 196 ? -59.438 39.554 8.233 1.00 33.00 196 PRO A C 1
ATOM 1249 O O . PRO A 1 196 ? -59.102 39.359 7.064 1.00 34.13 196 PRO A O 1
ATOM 1253 N N . GLY A 1 197 ? -59.723 40.763 8.692 1.00 33.75 197 GLY A N 1
ATOM 1254 C CA . GLY A 1 197 ? -59.320 41.917 7.910 1.00 37.73 197 GLY A CA 1
ATOM 1255 C C . GLY A 1 197 ? -57.914 42.440 8.259 1.00 42.58 197 GLY A C 1
ATOM 1256 O O . GLY A 1 197 ? -56.933 41.701 8.281 1.00 40.61 197 GLY A O 1
ATOM 1257 N N . TYR A 1 198 ? -57.828 43.742 8.507 1.00 45.51 198 TYR A N 1
ATOM 1258 C CA . TYR A 1 198 ? -56.566 44.389 8.783 1.00 41.50 198 TYR A CA 1
ATOM 1259 C C . TYR A 1 198 ? -56.286 44.349 10.267 1.00 41.06 198 TYR A C 1
ATOM 1260 O O . TYR A 1 198 ? -57.056 44.941 11.065 1.00 38.86 198 TYR A O 1
ATOM 1269 N N . PHE A 1 199 ? -55.184 43.685 10.649 1.00 39.21 199 PHE A N 1
ATOM 1270 C CA . PHE A 1 199 ? -54.785 43.664 12.066 1.00 35.68 199 PHE A CA 1
ATOM 1271 C C . PHE A 1 199 ? -53.283 43.940 12.217 1.00 39.22 199 PHE A C 1
ATOM 1272 O O . PHE A 1 199 ? -52.538 43.731 11.264 1.00 34.22 199 PHE A O 1
ATOM 1280 N N . SER A 1 200 ? -52.796 44.361 13.394 1.00 40.71 200 SER A N 1
ATOM 1281 C CA . SER A 1 200 ? -51.331 44.612 13.496 1.00 41.72 200 SER A CA 1
ATOM 1282 C C . SER A 1 200 ? -50.501 43.374 13.616 1.00 46.47 200 SER A C 1
ATOM 1283 O O . SER A 1 200 ? -50.838 42.474 14.372 1.00 50.59 200 SER A O 1
ATOM 1286 N N . SER A 1 201 ? -49.413 43.347 12.853 1.00 55.98 201 SER A N 1
ATOM 1287 C CA . SER A 1 201 ? -48.462 42.241 12.850 1.00 70.65 201 SER A CA 1
ATOM 1288 C C . SER A 1 201 ? -47.077 42.763 12.530 1.00 74.70 201 SER A C 1
ATOM 1289 O O . SER A 1 201 ? -46.976 43.748 11.817 1.00 72.71 201 SER A O 1
ATOM 1292 N N . ASP A 1 202 ? -46.040 42.114 13.048 1.00 82.10 202 ASP A N 1
ATOM 1293 C CA . ASP A 1 202 ? -44.668 42.539 12.798 1.00 78.26 202 ASP A CA 1
ATOM 1294 C C . ASP A 1 202 ? -43.917 41.512 11.956 1.00 65.94 202 ASP A C 1
ATOM 1295 O O . ASP A 1 202 ? -44.283 41.248 10.811 1.00 55.49 202 ASP A O 1
ATOM 1297 N N . GLN A 1 210 ? -48.612 55.422 5.869 1.00 76.22 210 GLN A N 1
ATOM 1298 C CA . GLN A 1 210 ? -49.744 56.280 6.254 1.00 85.19 210 GLN A CA 1
ATOM 1299 C C . GLN A 1 210 ? -50.926 56.322 5.180 1.00 94.44 210 GLN A C 1
ATOM 1300 O O . GLN A 1 210 ? -51.555 57.346 4.881 1.00 72.87 210 GLN A O 1
ATOM 1302 N N . THR A 1 211 ? -51.195 55.138 4.615 1.00 107.17 211 THR A N 1
ATOM 1303 C CA . THR A 1 211 ? -52.427 54.763 3.859 1.00 77.32 211 THR A CA 1
ATOM 1304 C C . THR A 1 211 ? -53.316 54.008 4.907 1.00 69.95 211 THR A C 1
ATOM 1305 O O . THR A 1 211 ? -54.509 53.715 4.706 1.00 61.76 211 THR A O 1
ATOM 1309 N N . LEU A 1 212 ? -52.676 53.705 6.040 1.00 58.73 212 LEU A N 1
ATOM 1310 C CA . LEU A 1 212 ? -53.330 53.445 7.301 1.00 60.38 212 LEU A CA 1
ATOM 1311 C C . LEU A 1 212 ? -54.610 54.262 7.425 1.00 63.80 212 LEU A C 1
ATOM 1312 O O . LEU A 1 212 ? -55.640 53.786 7.900 1.00 71.68 212 LEU A O 1
ATOM 1317 N N . SER A 1 213 ? -54.544 55.491 6.960 1.00 65.98 213 SER A N 1
ATOM 1318 C CA . SER A 1 213 ? -55.652 56.413 7.082 1.00 60.82 213 SER A CA 1
ATOM 1319 C C . SER A 1 213 ? -56.862 56.015 6.254 1.00 57.74 213 SER A C 1
ATOM 1320 O O . SER A 1 213 ? -58.010 56.175 6.718 1.00 49.64 213 SER A O 1
ATOM 1323 N N . ARG A 1 214 ? -56.608 55.551 5.015 1.00 61.52 214 ARG A N 1
ATOM 1324 C CA . ARG A 1 214 ? -57.676 55.096 4.098 1.00 61.04 214 ARG A CA 1
ATOM 1325 C C . ARG A 1 214 ? -58.364 53.947 4.815 1.00 62.95 214 ARG A C 1
ATOM 1326 O O . ARG A 1 214 ? -59.595 53.928 4.920 1.00 58.62 214 ARG A O 1
ATOM 1328 N N . ILE A 1 215 ? -57.553 53.041 5.375 1.00 54.27 215 ILE A N 1
ATOM 1329 C CA . ILE A 1 215 ? -58.097 51.886 6.061 1.00 54.02 215 ILE A CA 1
ATOM 1330 C C . ILE A 1 215 ? -58.971 52.273 7.247 1.00 50.05 215 ILE A C 1
ATOM 1331 O O . ILE A 1 215 ? -60.127 51.879 7.311 1.00 55.07 215 ILE A O 1
ATOM 1336 N N . GLU A 1 216 ? -58.429 53.036 8.186 1.00 44.07 216 GLU A N 1
ATOM 1337 C CA . GLU A 1 216 ? -59.236 53.428 9.324 1.00 45.31 216 GLU A CA 1
ATOM 1338 C C . GLU A 1 216 ? -60.554 54.072 8.914 1.00 43.30 216 GLU A C 1
ATOM 1339 O O . GLU A 1 216 ? -61.529 53.955 9.644 1.00 47.33 216 GLU A O 1
ATOM 1345 N N . ARG A 1 217 ? -60.588 54.748 7.767 1.00 42.73 217 ARG A N 1
ATOM 1346 C CA . ARG A 1 217 ? -61.759 55.572 7.419 1.00 47.20 217 ARG A CA 1
ATOM 1347 C C . ARG A 1 217 ? -62.811 54.629 6.804 1.00 44.23 217 ARG A C 1
ATOM 1348 O O . ARG A 1 217 ? -64.011 54.815 7.018 1.00 48.65 217 ARG A O 1
ATOM 1350 N N . ARG A 1 218 ? -62.341 53.596 6.114 1.00 41.37 218 ARG A N 1
ATOM 1351 C CA . ARG A 1 218 ? -63.225 52.597 5.531 1.00 40.06 218 ARG A CA 1
ATOM 1352 C C . ARG A 1 218 ? -63.670 51.532 6.537 1.00 42.82 218 ARG A C 1
ATOM 1353 O O . ARG A 1 218 ? -64.559 50.735 6.238 1.00 43.70 218 ARG A O 1
ATOM 1361 N N . THR A 1 219 ? -63.062 51.508 7.723 1.00 38.52 219 THR A N 1
ATOM 1362 C CA . THR A 1 219 ? -63.431 50.503 8.707 1.00 38.93 219 THR A CA 1
ATOM 1363 C C . THR A 1 219 ? -64.475 51.220 9.545 1.00 37.49 219 THR A C 1
ATOM 1364 O O . THR A 1 219 ? -64.226 52.281 10.106 1.00 37.73 219 THR A O 1
ATOM 1368 N N . PRO A 1 220 ? -65.616 50.598 9.737 1.00 34.74 220 PRO A N 1
ATOM 1369 C CA . PRO A 1 220 ? -66.550 51.191 10.698 1.00 35.69 220 PRO A CA 1
ATOM 1370 C C . PRO A 1 220 ? -66.000 51.376 12.127 1.00 40.34 220 PRO A C 1
ATOM 1371 O O . PRO A 1 220 ? -66.380 52.320 12.827 1.00 46.00 220 PRO A O 1
ATOM 1375 N N . LEU A 1 221 ? -65.136 50.489 12.595 1.00 41.12 221 LEU A N 1
ATOM 1376 C CA . LEU A 1 221 ? -64.682 50.627 13.974 1.00 38.80 221 LEU A CA 1
ATOM 1377 C C . LEU A 1 221 ? -63.481 51.531 13.999 1.00 42.00 221 LEU A C 1
ATOM 1378 O O . LEU A 1 221 ? -62.958 51.850 15.074 1.00 40.67 221 LEU A O 1
ATOM 1383 N N . GLY A 1 222 ? -63.060 52.027 12.840 1.00 39.75 222 GLY A N 1
ATOM 1384 C CA . GLY A 1 222 ? -62.042 53.068 12.787 1.00 40.84 222 GLY A CA 1
ATOM 1385 C C . GLY A 1 222 ? -60.740 52.785 13.520 1.00 46.48 222 GLY A C 1
ATOM 1386 O O . GLY A 1 222 ? -60.198 53.640 14.220 1.00 46.08 222 GLY A O 1
ATOM 1387 N N . ARG A 1 223 ? -60.217 51.566 13.276 1.00 43.28 223 ARG A N 1
ATOM 1388 C CA . ARG A 1 223 ? -58.893 51.079 13.742 1.00 39.61 223 ARG A CA 1
ATOM 1389 C C . ARG A 1 223 ? -58.542 49.602 13.351 1.00 41.33 223 ARG A C 1
ATOM 1390 O O . ARG A 1 223 ? -59.442 48.785 13.153 1.00 50.61 223 ARG A O 1
ATOM 1398 N N . LEU A 1 224 ? -57.241 49.278 13.250 1.00 42.40 224 LEU A N 1
ATOM 1399 C CA . LEU A 1 224 ? -56.739 47.954 12.982 1.00 38.60 224 LEU A CA 1
ATOM 1400 C C . LEU A 1 224 ? -57.230 46.992 14.070 1.00 40.61 224 LEU A C 1
ATOM 1401 O O . LEU A 1 224 ? -57.394 47.370 15.258 1.00 41.13 224 LEU A O 1
ATOM 1406 N N . GLY A 1 225 ? -57.385 45.754 13.688 1.00 37.29 225 GLY A N 1
ATOM 1407 C CA . GLY A 1 225 ? -57.665 44.733 14.638 1.00 35.60 225 GLY A CA 1
ATOM 1408 C C . GLY A 1 225 ? -56.441 44.221 15.315 1.00 34.65 225 GLY A C 1
ATOM 1409 O O . GLY A 1 225 ? -55.333 44.495 14.968 1.00 35.65 225 GLY A O 1
ATOM 1410 N N . THR A 1 226 ? -56.681 43.441 16.363 1.00 35.96 226 THR A N 1
ATOM 1411 C CA . THR A 1 226 ? -55.604 42.869 17.160 1.00 38.39 226 THR A CA 1
ATOM 1412 C C . THR A 1 226 ? -55.673 41.376 16.867 1.00 38.76 226 THR A C 1
ATOM 1413 O O . THR A 1 226 ? -56.757 40.800 16.774 1.00 42.77 226 THR A O 1
ATOM 1417 N N . GLN A 1 227 ? -54.508 40.756 16.721 1.00 33.86 227 GLN A N 1
ATOM 1418 C CA . GLN A 1 227 ? -54.403 39.293 16.601 1.00 27.55 227 GLN A CA 1
ATOM 1419 C C . GLN A 1 227 ? -55.214 38.539 17.631 1.00 30.33 227 GLN A C 1
ATOM 1420 O O . GLN A 1 227 ? -55.902 37.590 17.272 1.00 3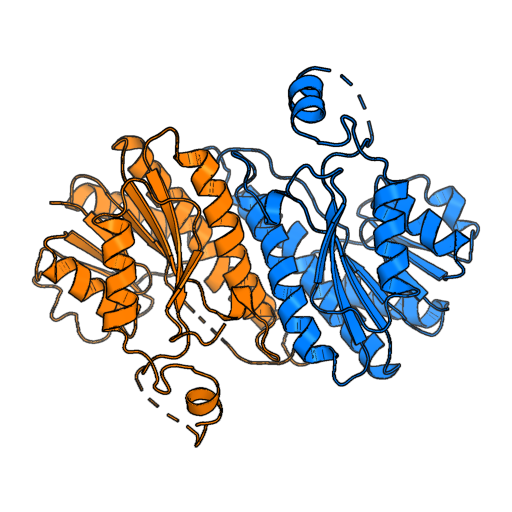4.54 227 GLN A O 1
ATOM 1426 N N . GLN A 1 228 ? -55.177 39.003 18.874 1.00 31.26 228 GLN A N 1
ATOM 1427 C CA . GLN A 1 228 ? -55.965 38.409 19.941 1.00 31.60 228 GLN A CA 1
ATOM 1428 C C . GLN A 1 228 ? -57.464 38.419 19.638 1.00 34.93 228 GLN A C 1
ATOM 1429 O O . GLN A 1 228 ? -58.206 37.600 20.181 1.00 37.56 228 GLN A O 1
ATOM 1435 N N . GLU A 1 229 ? -57.918 39.335 18.784 1.00 33.73 229 GLU A N 1
ATOM 1436 C CA . GLU A 1 229 ? -59.373 39.403 18.494 1.00 37.00 229 GLU A CA 1
ATOM 1437 C C . GLU A 1 229 ? -59.746 38.394 17.411 1.00 39.62 229 GLU A C 1
ATOM 1438 O O . GLU A 1 229 ? -60.832 37.807 17.422 1.00 36.96 229 GLU A O 1
ATOM 1444 N N . VAL A 1 230 ? -58.821 38.185 16.486 1.00 33.42 230 VAL A N 1
ATOM 1445 C CA . VAL A 1 230 ? -58.991 37.145 15.533 1.00 32.47 230 VAL A CA 1
ATOM 1446 C C . VAL A 1 230 ? -58.871 35.795 16.205 1.00 33.08 230 VAL A C 1
ATOM 1447 O O . VAL A 1 230 ? -59.733 34.955 16.057 1.00 37.97 230 VAL A O 1
ATOM 1451 N N . ALA A 1 231 ? -57.831 35.588 16.984 1.00 33.52 231 ALA A N 1
ATOM 1452 C CA . ALA A 1 231 ? -57.657 34.297 17.654 1.00 35.00 231 ALA A CA 1
ATOM 1453 C C . ALA A 1 231 ? -58.864 33.972 18.539 1.00 35.44 231 ALA A C 1
ATOM 1454 O O . ALA A 1 231 ? -59.237 32.831 18.702 1.00 37.04 231 ALA A O 1
ATOM 1456 N N . ASP A 1 232 ? -59.462 34.992 19.123 1.00 33.73 232 ASP A N 1
ATOM 1457 C CA . ASP A 1 232 ? -60.605 34.802 19.938 1.00 31.84 232 ASP A CA 1
ATOM 1458 C C . ASP A 1 232 ? -61.724 34.155 19.106 1.00 34.55 232 ASP A C 1
ATOM 1459 O O . ASP A 1 232 ? -62.403 33.221 19.546 1.00 35.50 232 ASP A O 1
ATOM 1464 N N . LEU A 1 233 ? -61.938 34.682 17.905 1.00 33.64 233 LEU A N 1
ATOM 1465 C CA . LEU A 1 233 ? -62.987 34.166 17.031 1.00 28.03 233 LEU A CA 1
ATOM 1466 C C . LEU A 1 233 ? -62.765 32.682 16.774 1.00 30.19 233 LEU A C 1
ATOM 1467 O O . LEU A 1 233 ? -63.661 31.860 16.964 1.00 32.60 233 LEU A O 1
ATOM 1472 N N . ILE A 1 234 ? -61.553 32.354 16.343 1.00 29.21 234 ILE A N 1
ATOM 1473 C CA . ILE A 1 234 ? -61.138 30.949 16.097 1.00 27.96 234 ILE A CA 1
ATOM 1474 C C . ILE A 1 234 ? -61.432 30.099 17.287 1.00 28.35 234 ILE A C 1
ATOM 1475 O O . ILE A 1 234 ? -62.042 29.075 17.160 1.00 31.98 234 ILE A O 1
ATOM 1480 N N . LEU A 1 235 ? -61.066 30.583 18.466 1.00 30.82 235 LEU A N 1
ATOM 1481 C CA . LEU A 1 235 ? -61.232 29.856 19.703 1.00 28.77 235 LEU A CA 1
ATOM 1482 C C . LEU A 1 235 ? -62.680 29.488 19.916 1.00 30.76 235 LEU A C 1
ATOM 1483 O O . LEU A 1 235 ? -63.021 28.332 20.227 1.00 32.46 235 LEU A O 1
ATOM 1488 N N . TYR A 1 236 ? -63.543 30.460 19.699 1.00 33.26 236 TYR A N 1
ATOM 1489 C CA . TYR A 1 236 ? -64.976 30.257 19.882 1.00 34.09 236 TYR A CA 1
ATOM 1490 C C . TYR A 1 236 ? -65.457 29.088 18.992 1.00 35.91 236 TYR A C 1
ATOM 1491 O O . TYR A 1 236 ? -66.245 28.257 19.434 1.00 36.87 236 TYR A O 1
ATOM 1500 N N . LEU A 1 237 ? -64.982 29.044 17.740 1.00 33.27 237 LEU A N 1
ATOM 1501 C CA . LEU A 1 237 ? -65.500 28.118 16.764 1.00 30.68 237 LEU A CA 1
ATOM 1502 C C . LEU A 1 237 ? -64.912 26.744 16.964 1.00 34.04 237 LEU A C 1
ATOM 1503 O O . LEU A 1 237 ? -65.398 25.784 16.357 1.00 38.49 237 LEU A O 1
ATOM 1508 N N . VAL A 1 238 ? -63.849 26.629 17.750 1.00 31.03 238 VAL A N 1
ATOM 1509 C CA . VAL A 1 238 ? -63.358 25.293 18.082 1.00 32.63 238 VAL A CA 1
ATOM 1510 C C . VAL A 1 238 ? -63.963 24.796 19.386 1.00 36.47 238 VAL A C 1
ATOM 1511 O O . VAL A 1 238 ? -64.348 23.651 19.502 1.00 36.03 238 VAL A O 1
ATOM 1515 N N . ASP A 1 239 ? -64.093 25.695 20.354 1.00 39.64 239 ASP A N 1
ATOM 1516 C CA . ASP A 1 239 ? -64.388 25.319 21.713 1.00 33.34 239 ASP A CA 1
ATOM 1517 C C . ASP A 1 239 ? -65.842 25.473 22.111 1.00 34.44 239 ASP A C 1
ATOM 1518 O O . ASP A 1 239 ? -66.244 24.872 23.087 1.00 32.87 239 ASP A O 1
ATOM 1523 N N . ARG A 1 240 ? -66.625 26.254 21.398 1.00 36.06 240 ARG A N 1
ATOM 1524 C CA . ARG A 1 240 ? -68.005 26.370 21.809 1.00 41.26 240 ARG A CA 1
ATOM 1525 C C . ARG A 1 240 ? -68.863 26.708 20.628 1.00 53.79 240 ARG A C 1
ATOM 1526 O O . ARG A 1 240 ? -69.735 27.571 20.728 1.00 72.92 240 ARG A O 1
ATOM 1534 N N . GLY A 1 241 ? -68.638 26.055 19.493 1.00 46.72 241 GLY A N 1
ATOM 1535 C CA . GLY A 1 241 ? -69.470 26.490 18.370 1.00 44.26 241 GLY A CA 1
ATOM 1536 C C . GLY A 1 241 ? -70.386 25.409 17.882 1.00 45.08 241 GLY A C 1
ATOM 1537 O O . GLY A 1 241 ? -70.587 25.170 16.671 1.00 48.72 241 GLY A O 1
ATOM 1538 N N . THR A 1 242 ? -70.948 24.760 18.860 1.00 41.52 242 THR A N 1
ATOM 1539 C CA . THR A 1 242 ? -71.609 23.482 18.716 1.00 33.25 242 THR A CA 1
ATOM 1540 C C . THR A 1 242 ? -72.594 23.320 17.551 1.00 34.84 242 THR A C 1
ATOM 1541 O O . THR A 1 242 ? -72.674 22.231 16.969 1.00 40.47 242 THR A O 1
ATOM 1545 N N . PHE A 1 243 ? -73.358 24.354 17.191 1.00 30.90 243 PHE A N 1
ATOM 1546 C CA . PHE A 1 243 ? -74.30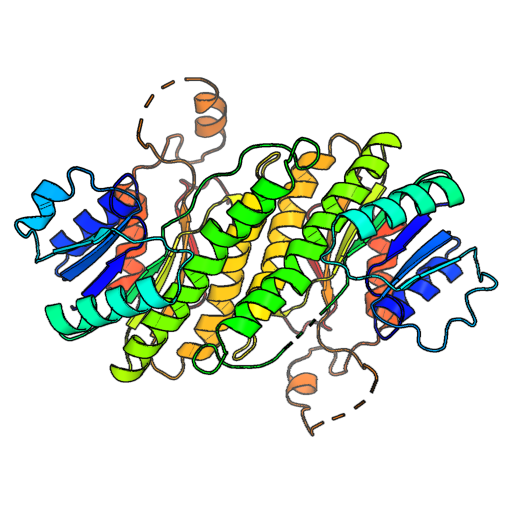9 24.107 16.114 1.00 26.92 243 PHE A CA 1
ATOM 1547 C C . PHE A 1 243 ? -73.948 24.951 14.889 1.00 26.36 243 PHE A C 1
ATOM 1548 O O . PHE A 1 243 ? -74.845 25.241 14.051 1.00 29.66 243 PHE A O 1
ATOM 1556 N N . VAL A 1 244 ? -72.656 25.313 14.765 1.00 21.14 244 VAL A N 1
ATOM 1557 C CA . VAL A 1 244 ? -72.201 26.213 13.748 1.00 22.75 244 VAL A CA 1
ATOM 1558 C C . VAL A 1 244 ? -71.276 25.539 12.781 1.00 24.03 244 VAL A C 1
ATOM 1559 O O . VAL A 1 244 ? -70.200 25.118 13.170 1.00 29.96 244 VAL A O 1
ATOM 1563 N N . THR A 1 245 ? -71.618 25.476 11.505 1.00 23.87 245 THR A N 1
ATOM 1564 C CA . THR A 1 245 ? -70.747 24.783 10.572 1.00 25.47 245 THR A CA 1
ATOM 1565 C C . THR A 1 245 ? -71.071 25.245 9.177 1.00 27.68 245 THR A C 1
ATOM 1566 O O . THR A 1 245 ? -72.247 25.550 8.840 1.00 26.82 245 THR A O 1
ATOM 1570 N N . GLY A 1 246 ? -70.029 25.314 8.353 1.00 27.96 246 GLY A N 1
ATOM 1571 C CA . GLY A 1 246 ? -70.187 25.741 6.976 1.00 25.28 246 GLY A CA 1
ATOM 1572 C C . GLY A 1 246 ? -70.053 27.274 6.864 1.00 29.36 246 GLY A C 1
ATOM 1573 O O . GLY A 1 246 ? -70.195 27.807 5.777 1.00 31.65 246 GLY A O 1
ATOM 1574 N N . GLN A 1 247 ? -69.725 27.965 7.938 1.00 27.28 247 GLN A N 1
ATOM 1575 C CA . GLN A 1 247 ? -69.747 29.420 7.975 1.00 28.73 247 GLN A CA 1
ATOM 1576 C C . GLN A 1 247 ? -68.465 30.070 7.589 1.00 29.36 247 GLN A C 1
ATOM 1577 O O . GLN A 1 247 ? -67.447 29.486 7.713 1.00 31.37 247 GLN A O 1
ATOM 1583 N N . ASN A 1 248 ? -68.523 31.300 7.123 1.00 29.77 248 ASN A N 1
ATOM 1584 C CA . ASN A 1 248 ? -67.326 32.041 6.881 1.00 28.60 248 ASN A CA 1
ATOM 1585 C C . ASN A 1 248 ? -67.569 33.346 7.560 1.00 29.96 248 ASN A C 1
ATOM 1586 O O . ASN A 1 248 ? -68.279 34.177 7.029 1.00 35.49 248 ASN A O 1
ATOM 1591 N N . ILE A 1 249 ? -67.008 33.521 8.742 1.00 30.10 249 ILE A N 1
ATOM 1592 C CA . ILE A 1 249 ? -67.149 34.754 9.523 1.00 30.38 249 ILE A CA 1
ATOM 1593 C C . ILE A 1 249 ? -65.941 35.738 9.355 1.00 30.28 249 ILE A C 1
ATOM 1594 O O . ILE A 1 249 ? -64.748 35.340 9.472 1.00 29.25 249 ILE A O 1
ATOM 1599 N N . ALA A 1 250 ? -66.263 37.003 9.079 1.00 26.23 250 ALA A N 1
ATOM 1600 C CA . ALA A 1 250 ? -65.252 38.029 8.922 1.00 28.49 250 ALA A CA 1
ATOM 1601 C C . ALA A 1 250 ? -65.042 38.683 10.244 1.00 29.73 250 ALA A C 1
ATOM 1602 O O . ALA A 1 250 ? -66.015 38.930 10.933 1.00 34.15 250 ALA A O 1
ATOM 1604 N N . VAL A 1 251 ? -63.792 38.910 10.628 1.00 28.04 251 VAL A N 1
ATOM 1605 C CA . VAL A 1 251 ? -63.472 39.623 11.859 1.00 27.89 251 VAL A CA 1
ATOM 1606 C C . VAL A 1 251 ? -62.645 40.811 11.421 1.00 29.46 251 VAL A C 1
ATOM 1607 O O . VAL A 1 251 ? -61.416 40.791 11.492 1.00 33.18 251 VAL A O 1
ATOM 1611 N N . ASP A 1 252 ? -63.300 41.806 10.840 1.00 29.73 252 ASP A N 1
ATOM 1612 C CA . ASP A 1 252 ? -62.568 42.863 10.158 1.00 26.70 252 ASP A CA 1
ATOM 1613 C C . ASP A 1 252 ? -63.069 44.242 10.528 1.00 27.60 252 ASP A C 1
ATOM 1614 O O . ASP A 1 252 ? -62.983 45.177 9.732 1.00 29.15 252 ASP A O 1
ATOM 1619 N N . GLY A 1 253 ? -63.592 44.372 11.739 1.00 29.10 253 GLY A N 1
ATOM 1620 C CA . GLY A 1 253 ? -64.066 45.694 12.197 1.00 29.60 253 GLY A CA 1
ATOM 1621 C C . GLY A 1 253 ? -65.167 46.276 11.292 1.00 32.31 253 GLY A C 1
ATOM 1622 O O . GLY A 1 253 ? -65.414 47.479 11.318 1.00 34.24 253 GLY A O 1
ATOM 1623 N N . GLY A 1 254 ? -65.816 45.430 10.494 1.00 28.73 254 GLY A N 1
ATOM 1624 C CA . GLY A 1 254 ? -66.925 45.855 9.666 1.00 34.65 254 GLY A CA 1
ATOM 1625 C C . GLY A 1 254 ? -66.483 46.282 8.253 1.00 39.80 254 GLY A C 1
ATOM 1626 O O . GLY A 1 254 ? -67.310 46.733 7.400 1.00 35.16 254 GLY A O 1
ATOM 1627 N N . PHE A 1 255 ? -65.180 46.142 7.997 1.00 35.19 255 PHE A N 1
ATOM 1628 C CA . PHE A 1 255 ? -64.588 46.589 6.736 1.00 35.16 255 PHE A CA 1
ATOM 1629 C C . PHE A 1 255 ? -65.319 46.124 5.506 1.00 35.99 255 PHE A C 1
ATOM 1630 O O . PHE A 1 255 ? -65.271 46.745 4.481 1.00 34.13 255 PHE A O 1
ATOM 1638 N N . THR A 1 256 ? -65.873 44.922 5.600 1.00 40.17 256 THR A N 1
ATOM 1639 C CA . THR A 1 256 ? -66.380 44.223 4.432 1.00 42.02 256 THR A CA 1
ATOM 1640 C C . THR A 1 256 ? -67.874 44.405 4.310 1.00 46.30 256 THR A C 1
ATOM 1641 O O . THR A 1 256 ? -68.412 44.493 3.206 1.00 43.15 256 THR A O 1
ATOM 1645 N N . CYS A 1 257 ? -68.552 44.462 5.452 1.00 52.18 257 CYS A N 1
ATOM 1646 C CA . CYS A 1 257 ? -70.000 44.635 5.475 1.00 55.82 257 CYS A CA 1
ATOM 1647 C C . CYS A 1 257 ? -70.398 46.017 4.969 1.00 62.89 257 CYS A C 1
ATOM 1648 O O . CYS A 1 257 ? -71.359 46.159 4.213 1.00 58.88 257 CYS A O 1
ATOM 1651 N N . LYS B 1 21 ? -66.011 40.249 -36.428 1.00 41.89 21 LYS B N 1
ATOM 1652 C CA . LYS B 1 21 ? -65.668 41.279 -35.455 1.00 62.36 21 LYS B CA 1
ATOM 1653 C C . LYS B 1 21 ? -65.937 40.803 -34.031 1.00 72.62 21 LYS B C 1
ATOM 1654 O O . LYS B 1 21 ? -67.024 40.313 -33.725 1.00 85.80 21 LYS B O 1
ATOM 1660 N N . GLY B 1 22 ? -64.940 40.950 -33.165 1.00 57.80 22 GLY B N 1
ATOM 1661 C CA . GLY B 1 22 ? -65.066 40.536 -31.776 1.00 42.75 22 GLY B CA 1
ATOM 1662 C C . GLY B 1 22 ? -64.569 39.102 -31.761 1.00 40.21 22 GLY B C 1
ATOM 1663 O O . GLY B 1 22 ? -65.143 38.223 -32.462 1.00 38.53 22 GLY B O 1
ATOM 1664 N N . THR B 1 23 ? -63.486 38.862 -31.009 1.00 37.88 23 THR B N 1
ATOM 1665 C CA . THR B 1 23 ? -62.927 37.508 -30.859 1.00 32.97 23 THR B CA 1
ATOM 1666 C C . THR B 1 23 ? -62.892 37.044 -29.437 1.00 33.47 23 THR B C 1
ATOM 1667 O O . THR B 1 23 ? -62.439 37.767 -28.546 1.00 32.91 23 THR B O 1
ATOM 1671 N N . ILE B 1 24 ? -63.322 35.799 -29.259 1.00 29.91 24 ILE B N 1
ATOM 1672 C CA . ILE B 1 24 ? -63.493 35.217 -27.987 1.00 30.21 24 ILE B CA 1
ATOM 1673 C C . ILE B 1 24 ? -62.686 33.926 -28.020 1.00 32.39 24 ILE B C 1
ATOM 1674 O O . ILE B 1 24 ? -62.690 33.194 -29.015 1.00 37.29 24 ILE B O 1
ATOM 1679 N N . ILE B 1 25 ? -61.963 33.664 -26.948 1.00 27.66 25 ILE B N 1
ATOM 1680 C CA . ILE B 1 25 ? -61.427 32.384 -26.733 1.00 26.97 25 ILE B CA 1
ATOM 1681 C C . ILE B 1 25 ? -62.289 31.688 -25.691 1.00 28.51 25 ILE B C 1
ATOM 1682 O O . ILE B 1 25 ? -62.619 32.295 -24.634 1.00 29.42 25 ILE B O 1
ATOM 1687 N N . VAL B 1 26 ? -62.567 30.402 -25.943 1.00 27.13 26 VAL B N 1
ATOM 1688 C CA . VAL B 1 26 ? -63.364 29.591 -25.066 1.00 29.96 26 VAL B CA 1
ATOM 1689 C C . VAL B 1 26 ? -62.518 28.391 -24.779 1.00 34.27 26 VAL B C 1
ATOM 1690 O O . VAL B 1 26 ? -62.096 27.713 -25.712 1.00 37.07 26 VAL B O 1
ATOM 1694 N N . SER B 1 27 ? -62.371 28.060 -23.516 1.00 31.52 27 SER B N 1
ATOM 1695 C CA . SER B 1 27 ? -61.624 26.930 -23.015 1.00 33.48 27 SER B CA 1
ATOM 1696 C C . SER B 1 27 ? -62.328 25.620 -23.200 1.00 35.12 27 SER B C 1
ATOM 1697 O O . SER B 1 27 ? -63.514 25.579 -23.196 1.00 34.10 27 SER B O 1
ATOM 1700 N N . GLY B 1 28 ? -61.563 24.548 -23.376 1.00 35.69 28 GLY B N 1
ATOM 1701 C CA . GLY B 1 28 ? -62.139 23.235 -23.600 1.00 33.25 28 GLY B CA 1
ATOM 1702 C C . GLY B 1 28 ? -63.459 23.304 -24.342 1.00 34.76 28 GLY B C 1
ATOM 1703 O O . GLY B 1 28 ? -64.511 22.986 -23.787 1.00 35.17 28 GLY B O 1
ATOM 1704 N N . GLY B 1 29 ? -63.501 23.640 -25.605 1.00 33.57 29 GLY B N 1
ATOM 1705 C CA . GLY B 1 29 ? -64.800 23.779 -26.221 1.00 33.39 29 GLY B CA 1
ATOM 1706 C C . GLY B 1 29 ? -65.170 22.876 -27.353 1.00 33.72 29 GLY B C 1
ATOM 1707 O O . GLY B 1 29 ? -65.793 23.290 -28.275 1.00 38.02 29 GLY B O 1
ATOM 1708 N N . SER B 1 30 ? -64.780 21.630 -27.240 1.00 38.68 30 SER B N 1
ATOM 1709 C CA . SER B 1 30 ? -64.934 20.613 -28.240 1.00 39.78 30 SER B CA 1
ATOM 1710 C C . SER B 1 30 ? -66.124 19.704 -27.902 1.00 42.21 30 SER B C 1
ATOM 1711 O O . SER B 1 30 ? -66.472 18.837 -28.691 1.00 41.81 30 SER B O 1
ATOM 1714 N N . GLN B 1 31 ? -66.751 19.902 -26.740 1.00 46.71 31 GLN B N 1
ATOM 1715 C CA . GLN B 1 31 ? -67.930 19.089 -26.332 1.00 49.72 31 GLN B CA 1
ATOM 1716 C C . GLN B 1 31 ? -68.666 19.678 -25.157 1.00 48.12 31 GLN B C 1
ATOM 1717 O O . GLN B 1 31 ? -68.100 20.463 -24.390 1.00 51.96 31 GLN B O 1
ATOM 1723 N N . GLY B 1 32 ? -69.905 19.240 -24.969 1.00 40.80 32 GLY B N 1
ATOM 1724 C CA . GLY B 1 32 ? -70.716 19.714 -23.857 1.00 36.66 32 GLY B CA 1
ATOM 1725 C C . GLY B 1 32 ? -70.925 21.237 -23.857 1.00 40.03 32 GLY B C 1
ATOM 1726 O O . GLY B 1 32 ? -71.170 21.869 -24.913 1.00 37.00 32 GLY B O 1
ATOM 1727 N N . LEU B 1 33 ? -70.807 21.817 -22.656 1.00 38.17 33 LEU B N 1
ATOM 1728 C CA . LEU B 1 33 ? -71.123 23.218 -22.406 1.00 32.30 33 LEU B CA 1
ATOM 1729 C C . LEU B 1 33 ? -70.181 24.126 -23.264 1.00 35.66 33 LEU B C 1
ATOM 1730 O O . LEU B 1 33 ? -70.654 24.987 -24.022 1.00 38.03 33 LEU B O 1
ATOM 1735 N N . GLY B 1 34 ? -68.862 23.897 -23.173 1.00 34.16 34 GLY B N 1
ATOM 1736 C CA . GLY B 1 34 ? -67.895 24.510 -24.063 1.00 31.53 34 GLY B CA 1
ATOM 1737 C C . GLY B 1 34 ? -68.330 24.586 -25.510 1.00 37.03 34 GLY B C 1
ATOM 1738 O O . GLY B 1 34 ? -68.364 25.677 -26.108 1.00 37.43 34 GLY B O 1
ATOM 1739 N N . LEU B 1 35 ? -68.726 23.435 -26.067 1.00 36.67 35 LEU B N 1
ATOM 1740 C CA . LEU B 1 35 ? -69.075 23.381 -27.453 1.00 33.27 35 LEU B CA 1
ATOM 1741 C C . LEU B 1 35 ? -70.371 24.187 -27.647 1.00 35.17 35 LEU B C 1
ATOM 1742 O O . LEU B 1 35 ? -70.470 24.946 -28.613 1.00 40.12 35 LEU B O 1
ATOM 1747 N N . THR B 1 36 ? -71.331 24.095 -26.725 1.00 32.12 36 THR B N 1
ATOM 1748 C CA . THR B 1 36 ? -72.589 24.866 -26.904 1.00 30.77 36 THR B CA 1
ATOM 1749 C C . THR B 1 36 ? -72.237 26.330 -26.874 1.00 34.45 36 THR B C 1
ATOM 1750 O O . THR B 1 36 ? -72.736 27.110 -27.720 1.00 33.36 36 THR B O 1
ATOM 1754 N N . THR B 1 37 ? -71.371 26.691 -25.915 1.00 30.96 37 THR B N 1
ATOM 1755 C CA . THR B 1 37 ? -70.981 28.077 -25.759 1.00 35.29 37 THR B CA 1
ATOM 1756 C C . THR B 1 37 ? -70.329 28.585 -27.062 1.00 35.86 37 THR B C 1
ATOM 1757 O O . THR B 1 37 ? -70.680 29.661 -27.564 1.00 39.37 37 THR B O 1
ATOM 1761 N N . VAL B 1 38 ? -69.429 27.785 -27.629 1.00 34.58 38 VAL B N 1
ATOM 1762 C CA . VAL B 1 38 ? -68.803 28.093 -28.921 1.00 31.84 38 VAL B CA 1
ATOM 1763 C C . VAL B 1 38 ? -69.789 28.411 -30.054 1.00 31.57 38 VAL B C 1
ATOM 1764 O O . VAL B 1 38 ? -69.618 29.420 -30.766 1.00 30.85 38 VAL B O 1
ATOM 1768 N N . ARG B 1 39 ? -70.795 27.567 -30.259 1.00 32.71 39 ARG B N 1
ATOM 1769 C CA . ARG B 1 39 ? -71.742 27.782 -31.356 1.00 35.11 39 ARG B CA 1
ATOM 1770 C C . ARG B 1 39 ? -72.557 29.058 -31.145 1.00 38.34 39 ARG B C 1
ATOM 1771 O O . ARG B 1 39 ? -72.896 29.768 -32.091 1.00 48.89 39 ARG B O 1
ATOM 1779 N N . CYS B 1 40 ? -72.858 29.324 -29.882 1.00 37.16 40 CYS B N 1
ATOM 1780 C CA . CYS B 1 40 ? -73.605 30.443 -29.450 1.00 38.51 40 CYS B CA 1
ATOM 1781 C C . CYS B 1 40 ? -72.819 31.706 -29.775 1.00 37.58 40 CYS B C 1
ATOM 1782 O O . CYS B 1 40 ? -73.346 32.683 -30.355 1.00 35.85 40 CYS B O 1
ATOM 1785 N N . PHE B 1 41 ? -71.516 31.674 -29.530 1.00 37.07 41 PHE B N 1
ATOM 1786 C CA . PHE B 1 41 ? -70.715 32.820 -29.987 1.00 34.62 41 PHE B CA 1
ATOM 1787 C C . PHE B 1 41 ? -70.572 32.970 -31.512 1.00 34.15 41 PHE B C 1
ATOM 1788 O O . PHE B 1 41 ? -70.644 34.109 -32.028 1.00 32.47 41 PHE B O 1
ATOM 1796 N N . LEU B 1 42 ? -70.404 31.858 -32.241 1.00 30.95 42 LEU B N 1
ATOM 1797 C CA . LEU B 1 42 ? -70.377 31.960 -33.723 1.00 32.89 42 LEU B CA 1
ATOM 1798 C C . LEU B 1 42 ? -71.707 32.511 -34.164 1.00 37.69 42 LEU B C 1
ATOM 1799 O O . LEU B 1 42 ? -71.756 33.533 -34.822 1.00 44.05 42 LEU B O 1
ATOM 1804 N N . GLU B 1 43 ? -72.802 31.914 -33.725 1.00 39.14 43 GLU B N 1
ATOM 1805 C CA . GLU B 1 43 ? -74.077 32.382 -34.205 1.00 41.64 43 GLU B CA 1
ATOM 1806 C C . GLU B 1 43 ? -74.350 33.872 -33.886 1.00 39.75 43 GLU B C 1
ATOM 1807 O O . GLU B 1 43 ? -75.149 34.501 -34.519 1.00 40.21 43 GLU B O 1
ATOM 1813 N N . ALA B 1 44 ? -73.662 34.433 -32.897 1.00 35.26 44 ALA B N 1
ATOM 1814 C CA . ALA B 1 44 ? -73.853 35.793 -32.470 1.00 28.94 44 ALA B CA 1
ATOM 1815 C C . ALA B 1 44 ? -72.965 36.795 -33.212 1.00 35.64 44 ALA B C 1
ATOM 1816 O O . ALA B 1 44 ? -72.961 38.001 -32.840 1.00 37.42 44 ALA B O 1
ATOM 1818 N N . GLY B 1 45 ? -72.167 36.337 -34.192 1.00 31.18 45 GLY B N 1
ATOM 1819 C CA . GLY B 1 45 ? -71.274 37.248 -34.918 1.00 32.07 45 GLY B CA 1
ATOM 1820 C C . GLY B 1 45 ? -69.803 37.319 -34.415 1.00 39.93 45 GLY B C 1
ATOM 1821 O O . GLY B 1 45 ? -69.051 38.238 -34.811 1.00 41.26 45 GLY B O 1
ATOM 1822 N N . TYR B 1 46 ? -69.355 36.402 -33.547 1.00 33.82 46 TYR B N 1
ATOM 1823 C CA . TYR B 1 46 ? -67.967 36.473 -33.058 1.00 31.18 46 TYR B CA 1
ATOM 1824 C C . TYR B 1 46 ? -67.019 35.465 -33.724 1.00 33.58 46 TYR B C 1
ATOM 1825 O O . TYR B 1 46 ? -67.380 34.314 -33.996 1.00 33.21 46 TYR B O 1
ATOM 1834 N N . ASN B 1 47 ? -65.759 35.867 -33.858 1.00 35.89 47 ASN B N 1
ATOM 1835 C CA . ASN B 1 47 ? -64.681 34.922 -34.114 1.00 35.99 47 ASN B CA 1
ATOM 1836 C C . ASN B 1 47 ? -64.362 34.177 -32.813 1.00 35.62 47 ASN B C 1
ATOM 1837 O O . ASN B 1 47 ? -64.171 34.799 -31.768 1.00 34.92 47 ASN B O 1
ATOM 1842 N N . VAL B 1 48 ? -64.318 32.849 -32.878 1.00 32.22 48 VAL B N 1
ATOM 1843 C CA . VAL B 1 48 ? -64.186 32.027 -31.710 1.00 30.38 48 VAL B CA 1
ATOM 1844 C C . VAL B 1 48 ? -62.971 31.153 -31.891 1.00 33.13 48 VAL B C 1
ATOM 1845 O O . VAL B 1 48 ? -62.828 30.482 -32.919 1.00 33.41 48 VAL B O 1
ATOM 1849 N N . ALA B 1 49 ? -62.064 31.182 -30.920 1.00 35.37 49 ALA B N 1
ATOM 1850 C CA . ALA B 1 49 ? -60.917 30.265 -30.959 1.00 35.28 49 ALA B CA 1
ATOM 1851 C C . ALA B 1 49 ? -61.050 29.382 -29.767 1.00 37.50 49 ALA B C 1
ATOM 1852 O O . ALA B 1 49 ? -61.350 29.895 -28.650 1.00 33.85 49 ALA B O 1
ATOM 1854 N N . THR B 1 50 ? -60.810 28.085 -29.968 1.00 32.20 50 THR B N 1
ATOM 1855 C CA . THR B 1 50 ? -60.977 27.145 -28.865 1.00 31.84 50 THR B CA 1
ATOM 1856 C C . THR B 1 50 ? -59.948 26.030 -28.806 1.00 32.90 50 THR B C 1
ATOM 1857 O O . THR B 1 50 ? -59.238 25.810 -29.766 1.00 40.22 50 THR B O 1
ATOM 1861 N N . PHE B 1 51 ? -59.879 25.288 -27.708 1.00 32.28 51 PHE B N 1
ATOM 1862 C CA . PHE B 1 51 ? -59.097 24.053 -27.695 1.00 33.23 51 PHE B CA 1
ATOM 1863 C C . PHE B 1 51 ? -59.589 22.948 -26.792 1.00 36.16 51 PHE B C 1
ATOM 1864 O O . PHE B 1 51 ? -60.574 23.089 -26.112 1.00 44.10 51 PHE B O 1
ATOM 1872 N N . SER B 1 52 ? -58.866 21.845 -26.791 1.00 37.04 52 SER B N 1
ATOM 1873 C CA . SER B 1 52 ? -59.144 20.707 -25.949 1.00 37.21 52 SER B CA 1
ATOM 1874 C C . SER B 1 52 ? -57.923 19.802 -25.923 1.00 42.17 52 SER B C 1
ATOM 1875 O O . SER B 1 52 ? -56.877 20.176 -26.429 1.00 41.17 52 SER B O 1
ATOM 1878 N N . ARG B 1 53 ? -58.055 18.615 -25.335 1.00 47.35 53 ARG B N 1
ATOM 1879 C CA . ARG B 1 53 ? -56.974 17.635 -25.372 1.00 50.67 53 ARG B CA 1
ATOM 1880 C C . ARG B 1 53 ? -57.118 16.786 -26.645 1.00 48.84 53 ARG B C 1
ATOM 1881 O O . ARG B 1 53 ? -56.143 16.401 -27.212 1.00 59.38 53 ARG B O 1
ATOM 1883 N N . ARG B 1 54 ? -58.324 16.521 -27.088 1.00 47.71 54 ARG B N 1
ATOM 1884 C CA . ARG B 1 54 ? -58.476 15.681 -28.245 1.00 49.08 54 ARG B CA 1
ATOM 1885 C C . ARG B 1 54 ? -59.543 16.191 -29.173 1.00 45.86 54 ARG B C 1
ATOM 1886 O O . ARG B 1 54 ? -60.439 16.841 -28.747 1.00 49.06 54 ARG B O 1
ATOM 1888 N N . GLU B 1 55 ? -59.439 15.837 -30.448 1.00 47.56 55 GLU B N 1
ATOM 1889 C CA . GLU B 1 55 ? -60.322 16.360 -31.489 1.00 46.43 55 GLU B CA 1
ATOM 1890 C C . GLU B 1 55 ? -61.852 16.249 -31.546 1.00 43.16 55 GLU B C 1
ATOM 1891 O O . GLU B 1 55 ? -62.553 17.260 -31.589 1.00 54.43 55 GLU B O 1
ATOM 1897 N N . SER B 1 56 ? -62.356 15.018 -31.574 1.00 38.54 56 SER B N 1
ATOM 1898 C CA . SER B 1 56 ? -63.779 14.826 -31.805 1.00 46.84 56 SER B CA 1
ATOM 1899 C C . SER B 1 56 ? -64.240 15.606 -33.044 1.00 50.91 56 SER B C 1
ATOM 1900 O O . SER B 1 56 ? -63.609 16.577 -33.461 1.00 53.10 56 SER B O 1
ATOM 1903 N N . PRO B 1 57 ? -65.319 15.109 -33.655 1.00 55.38 57 PRO B N 1
ATOM 1904 C CA . PRO B 1 57 ? -65.888 15.694 -34.877 1.00 47.56 57 PRO B CA 1
ATOM 1905 C C . PRO B 1 57 ? -66.312 17.062 -34.390 1.00 59.67 57 PRO B C 1
ATOM 1906 O O . PRO B 1 57 ? -66.061 17.354 -33.220 1.00 70.80 57 PRO B O 1
ATOM 1910 N N . ALA B 1 58 ? -66.949 17.888 -35.215 1.00 69.50 58 ALA B N 1
ATOM 1911 C CA . ALA B 1 58 ? -66.968 19.298 -34.887 1.00 58.31 58 ALA B CA 1
ATOM 1912 C C . ALA B 1 58 ? -65.544 19.783 -35.187 1.00 68.28 58 ALA B C 1
ATOM 1913 O O . ALA B 1 58 ? -64.984 20.654 -34.529 1.00 58.66 58 ALA B O 1
ATOM 1915 N N . VAL B 1 59 ? -64.977 19.106 -36.188 1.00 67.73 59 VAL B N 1
ATOM 1916 C CA . VAL B 1 59 ? -63.876 19.524 -36.994 1.00 55.46 59 VAL B CA 1
ATOM 1917 C C . VAL B 1 59 ? -64.611 19.923 -38.238 1.00 57.38 59 VAL B C 1
ATOM 1918 O O . VAL B 1 59 ? -64.059 20.510 -39.130 1.00 64.53 59 VAL B O 1
ATOM 1922 N N . THR B 1 60 ? -65.878 19.567 -38.297 1.00 50.76 60 THR B N 1
ATOM 1923 C CA . THR B 1 60 ? -66.866 20.277 -39.156 1.00 51.83 60 THR B CA 1
ATOM 1924 C C . THR B 1 60 ? -66.638 21.781 -39.168 1.00 55.44 60 THR B C 1
ATOM 1925 O O . THR B 1 60 ? -66.782 22.436 -40.180 1.00 56.58 60 THR B O 1
ATOM 1929 N N . GLU B 1 61 ? -66.337 22.324 -37.993 1.00 58.04 61 GLU B N 1
ATOM 1930 C CA . GLU B 1 61 ? -66.230 23.768 -37.815 1.00 55.60 61 GLU B CA 1
ATOM 1931 C C . GLU B 1 61 ? -64.842 24.281 -38.163 1.00 55.13 61 GLU B C 1
ATOM 1932 O O . GLU B 1 61 ? -64.497 25.422 -37.856 1.00 45.89 61 GLU B O 1
ATOM 1938 N N . LEU B 1 62 ? -64.047 23.434 -38.805 1.00 62.69 62 LEU B N 1
ATOM 1939 C CA . LEU B 1 62 ? -62.699 23.818 -39.198 1.00 67.68 62 LEU B CA 1
ATOM 1940 C C . LEU B 1 62 ? -62.771 24.757 -40.393 1.00 64.93 62 LEU B C 1
ATOM 1941 O O . LEU B 1 62 ? -61.960 25.672 -40.530 1.00 52.83 62 LEU B O 1
ATOM 1943 N N . SER B 1 63 ? -63.757 24.523 -41.253 1.00 72.54 63 SER B N 1
ATOM 1944 C CA . SER B 1 63 ? -63.991 25.392 -42.421 1.00 72.72 63 SER B CA 1
ATOM 1945 C C . SER B 1 63 ? -64.200 26.870 -42.030 1.00 70.30 63 SER B C 1
ATOM 1946 O O . SER B 1 63 ? -63.884 27.731 -42.829 1.00 60.25 63 SER B O 1
ATOM 1949 N N . GLU B 1 64 ? -64.857 27.004 -40.857 1.00 59.83 64 GLU B N 1
ATOM 1950 C CA . GLU B 1 64 ? -65.258 28.225 -40.128 1.00 52.59 64 GLU B CA 1
ATOM 1951 C C . GLU B 1 64 ? -66.778 28.559 -40.160 1.00 58.58 64 GLU B C 1
ATOM 1952 O O . GLU B 1 64 ? -67.263 28.930 -41.229 1.00 81.19 64 GLU B O 1
ATOM 1958 N N . ARG B 1 65 ? -67.544 28.485 -39.048 1.00 61.24 65 ARG B N 1
ATOM 1959 C CA . ARG B 1 65 ? -68.926 29.108 -39.188 1.00 64.65 65 ARG B CA 1
ATOM 1960 C C . ARG B 1 65 ? -68.812 30.651 -39.207 1.00 90.22 65 ARG B C 1
ATOM 1961 O O . ARG B 1 65 ? -69.261 31.282 -40.184 1.00 123.54 65 ARG B O 1
ATOM 1963 N N . ALA B 1 66 ? -68.196 31.226 -38.187 1.00 81.48 66 ALA B N 1
ATOM 1964 C CA . ALA B 1 66 ? -67.893 32.642 -38.210 1.00 64.96 66 ALA B CA 1
ATOM 1965 C C . ALA B 1 66 ? -66.388 32.802 -38.092 1.00 55.60 66 ALA B C 1
ATOM 1966 O O . ALA B 1 66 ? -65.912 33.719 -37.422 1.00 76.55 66 ALA B O 1
ATOM 1968 N N . ASP B 1 67 ? -65.619 31.940 -38.733 1.00 51.67 67 ASP B N 1
ATOM 1969 C CA . ASP B 1 67 ? -64.190 31.997 -38.510 1.00 43.72 67 ASP B CA 1
ATOM 1970 C C . ASP B 1 67 ? -63.967 31.423 -37.121 1.00 36.88 67 ASP B C 1
ATOM 1971 O O . ASP B 1 67 ? -64.419 31.969 -36.115 1.00 36.65 67 ASP B O 1
ATOM 1973 N N . PHE B 1 68 ? -63.269 30.302 -37.100 1.00 33.76 68 PHE B N 1
ATOM 1974 C CA . PHE B 1 68 ? -63.150 29.471 -36.021 1.00 34.77 68 PHE B CA 1
ATOM 1975 C C . PHE B 1 68 ? -61.718 28.987 -36.091 1.00 35.03 68 PHE B C 1
ATOM 1976 O O . PHE B 1 68 ? -61.082 29.040 -37.124 1.00 40.58 68 PHE B O 1
ATOM 1984 N N . HIS B 1 69 ? -61.186 28.644 -34.946 1.00 33.62 69 HIS B N 1
ATOM 1985 C CA . HIS B 1 69 ? -59.957 27.990 -34.849 1.00 29.60 69 HIS B CA 1
ATOM 1986 C C . HIS B 1 69 ? -60.067 27.036 -33.642 1.00 32.11 69 HIS B C 1
ATOM 1987 O O . HIS B 1 69 ? -60.570 27.395 -32.572 1.00 34.91 69 HIS B O 1
ATOM 1994 N N . TRP B 1 70 ? -59.569 25.837 -33.808 1.00 31.59 70 TRP B N 1
ATOM 1995 C CA . TRP B 1 70 ? -59.463 24.929 -32.733 1.00 37.39 70 TRP B CA 1
ATOM 1996 C C . TRP B 1 70 ? -58.154 24.241 -32.763 1.00 42.60 70 TRP B C 1
ATOM 1997 O O . TRP B 1 70 ? -57.578 24.061 -33.800 1.00 45.57 70 TRP B O 1
ATOM 2008 N N . GLN B 1 71 ? -57.658 23.817 -31.628 1.00 42.50 71 GLN B N 1
ATOM 2009 C CA . GLN B 1 71 ? -56.403 23.054 -31.627 1.00 42.32 71 GLN B CA 1
ATOM 2010 C C . GLN B 1 71 ? -56.212 22.150 -30.407 1.00 42.50 71 GLN B C 1
ATOM 2011 O O . GLN B 1 71 ? -56.589 22.519 -29.295 1.00 48.53 71 GLN B O 1
ATOM 2017 N N . ALA B 1 72 ? -55.617 20.971 -30.608 1.00 38.44 72 ALA B N 1
ATOM 2018 C CA . ALA B 1 72 ? -55.288 20.107 -29.459 1.00 38.33 72 ALA B CA 1
ATOM 2019 C C . ALA B 1 72 ? -54.207 20.725 -28.628 1.00 37.91 72 ALA B C 1
ATOM 2020 O O . ALA B 1 72 ? -53.251 21.231 -29.152 1.00 45.62 72 ALA B O 1
ATOM 2022 N N . LEU B 1 73 ? -54.301 20.563 -27.325 1.00 38.96 73 LEU B N 1
ATOM 2023 C CA . LEU B 1 73 ? -53.450 21.301 -26.434 1.00 40.25 73 LEU B CA 1
ATOM 2024 C C . LEU B 1 73 ? -53.535 20.852 -24.985 1.00 44.13 73 LEU B C 1
ATOM 2025 O O . LEU B 1 73 ? -54.597 20.583 -24.499 1.00 45.06 73 LEU B O 1
ATOM 2030 N N . ASP B 1 74 ? -52.400 20.767 -24.296 1.00 56.11 74 ASP B N 1
ATOM 2031 C CA . ASP B 1 74 ? -52.368 20.474 -22.860 1.00 52.39 74 ASP B CA 1
ATOM 2032 C C . ASP B 1 74 ? -52.439 21.769 -22.100 1.00 57.71 74 ASP B C 1
ATOM 2033 O O . ASP B 1 74 ? -51.451 22.518 -22.028 1.00 59.44 74 ASP B O 1
ATOM 2038 N N . CYS B 1 75 ? -53.599 22.021 -21.499 1.00 62.34 75 CYS B N 1
ATOM 2039 C CA . CYS B 1 75 ? -53.866 23.319 -20.856 1.00 64.43 75 CYS B CA 1
ATOM 2040 C C . CYS B 1 75 ? -52.976 23.668 -19.645 1.00 62.67 75 CYS B C 1
ATOM 2041 O O . CYS B 1 75 ? -53.158 24.708 -19.039 1.00 71.15 75 CYS B O 1
ATOM 2044 N N . THR B 1 76 ? -52.005 22.822 -19.316 1.00 53.02 76 THR B N 1
ATOM 2045 C CA . THR B 1 76 ? -51.197 23.034 -18.119 1.00 51.19 76 THR B CA 1
ATOM 2046 C C . THR B 1 76 ? -49.766 23.353 -18.519 1.00 53.51 76 THR B C 1
ATOM 2047 O O . THR B 1 76 ? -48.908 23.557 -17.662 1.00 56.29 76 THR B O 1
ATOM 2051 N N . ASP B 1 77 ? -49.532 23.355 -19.829 1.00 54.34 77 ASP B N 1
ATOM 2052 C CA . ASP B 1 77 ? -48.228 23.653 -20.402 1.00 42.35 77 ASP B CA 1
ATOM 2053 C C . ASP B 1 77 ? -48.221 25.084 -20.916 1.00 41.32 77 ASP B C 1
ATOM 2054 O O . ASP B 1 77 ? -48.873 25.409 -21.909 1.00 43.11 77 ASP B O 1
ATOM 2059 N N . TYR B 1 78 ? -47.479 25.934 -20.221 1.00 42.46 78 TYR B N 1
ATOM 2060 C CA . TYR B 1 78 ? -47.434 27.356 -20.506 1.00 42.79 78 TYR B CA 1
ATOM 2061 C C . TYR B 1 78 ? -46.905 27.764 -21.883 1.00 46.99 78 TYR B C 1
ATOM 2062 O O . TYR B 1 78 ? -47.309 28.775 -22.430 1.00 50.55 78 TYR B O 1
ATOM 2071 N N . SER B 1 79 ? -45.964 27.006 -22.429 1.00 57.16 79 SER B N 1
ATOM 2072 C CA . SER B 1 79 ? -45.478 27.236 -23.795 1.00 49.37 79 SER B CA 1
ATOM 2073 C C . SER B 1 79 ? -46.569 27.031 -24.798 1.00 48.48 79 SER B C 1
ATOM 2074 O O . SER B 1 79 ? -46.732 27.831 -25.695 1.00 49.25 79 SER B O 1
ATOM 2077 N N . ALA B 1 80 ? -47.310 25.947 -24.626 1.00 43.36 80 ALA B N 1
ATOM 2078 C CA . ALA B 1 80 ? -48.387 25.624 -25.498 1.00 45.30 80 ALA B CA 1
ATOM 2079 C C . ALA B 1 80 ? -49.505 26.687 -25.462 1.00 52.52 80 ALA B C 1
ATOM 2080 O O . ALA B 1 80 ? -50.061 27.005 -26.525 1.00 61.87 80 ALA B O 1
ATOM 2082 N N . LEU B 1 81 ? -49.809 27.267 -24.319 1.00 39.95 81 LEU B N 1
ATOM 2083 C CA . LEU B 1 81 ? -50.837 28.273 -24.286 1.00 42.96 81 LEU B CA 1
ATOM 2084 C C . LEU B 1 81 ? -50.349 29.551 -24.876 1.00 44.74 81 LEU B C 1
ATOM 2085 O O . LEU B 1 81 ? -51.107 30.309 -25.381 1.00 47.25 81 LEU B O 1
ATOM 2090 N N . THR B 1 82 ? -49.073 29.811 -24.758 1.00 36.50 82 THR B N 1
ATOM 2091 C CA . THR B 1 82 ? -48.471 30.970 -25.345 1.00 37.73 82 THR B CA 1
ATOM 2092 C C . THR B 1 82 ? -48.512 30.947 -26.862 1.00 39.49 82 THR B C 1
ATOM 2093 O O . THR B 1 82 ? -48.879 31.922 -27.495 1.00 41.27 82 THR B O 1
ATOM 2097 N N . ALA B 1 83 ? -48.170 29.803 -27.433 1.00 37.89 83 ALA B N 1
ATOM 2098 C CA . ALA B 1 83 ? -48.153 29.653 -28.852 1.00 36.32 83 ALA B CA 1
ATOM 2099 C C . ALA B 1 83 ? -49.602 29.864 -29.310 1.00 41.96 83 ALA B C 1
ATOM 2100 O O . ALA B 1 83 ? -49.853 30.648 -30.218 1.00 40.82 83 ALA B O 1
ATOM 2102 N N . PHE B 1 84 ? -50.549 29.185 -28.650 1.00 36.57 84 PHE B N 1
ATOM 2103 C CA . PHE B 1 84 ? -51.958 29.349 -28.962 1.00 32.93 84 PHE B CA 1
ATOM 2104 C C . PHE B 1 84 ? -52.462 30.798 -28.905 1.00 33.49 84 PHE B C 1
ATOM 2105 O O . PHE B 1 84 ? -53.058 31.287 -29.876 1.00 38.46 84 PHE B O 1
ATOM 2113 N N . VAL B 1 85 ? -52.193 31.516 -27.835 1.00 34.86 85 VAL B N 1
ATOM 2114 C CA . VAL B 1 85 ? -52.628 32.892 -27.714 1.00 32.39 85 VAL B CA 1
ATOM 2115 C C . VAL B 1 85 ? -51.944 33.895 -28.620 1.00 34.13 85 VAL B C 1
ATOM 2116 O O . VAL B 1 85 ? -52.563 34.804 -29.085 1.00 34.64 85 VAL B O 1
ATOM 2120 N N . GLN B 1 86 ? -50.658 33.725 -28.849 1.00 33.09 86 GLN B N 1
ATOM 2121 C CA . GLN B 1 86 ? -49.908 34.460 -29.894 1.00 34.31 86 GLN B CA 1
ATOM 2122 C C . GLN B 1 86 ? -50.472 34.194 -31.259 1.00 33.87 86 GLN B C 1
ATOM 2123 O O . GLN B 1 86 ? -50.777 35.147 -32.050 1.00 33.06 86 GLN B O 1
ATOM 2129 N N . GLN B 1 87 ? -50.600 32.916 -31.569 1.00 29.26 87 GLN B N 1
ATOM 2130 C CA . GLN B 1 87 ? -51.043 32.596 -32.915 1.00 33.01 87 GLN B CA 1
ATOM 2131 C C . GLN B 1 87 ? -52.439 33.112 -33.181 1.00 36.37 87 GLN B C 1
ATOM 2132 O O . GLN B 1 87 ? -52.694 33.681 -34.262 1.00 40.11 87 GLN B O 1
ATOM 2138 N N . VAL B 1 88 ? -53.323 32.964 -32.196 1.00 34.55 88 VAL B N 1
ATOM 2139 C CA . VAL B 1 88 ? -54.718 33.339 -32.412 1.00 32.37 88 VAL B CA 1
ATOM 2140 C C . VAL B 1 88 ? -54.754 34.858 -32.487 1.00 32.30 88 VAL B C 1
ATOM 2141 O O . VAL B 1 88 ? -55.545 35.449 -33.243 1.00 31.83 88 VAL B O 1
ATOM 2145 N N . GLU B 1 89 ? -53.907 35.518 -31.708 1.00 33.92 89 GLU B N 1
ATOM 2146 C CA . GLU B 1 89 ? -53.971 36.975 -31.716 1.00 35.72 89 GLU B CA 1
ATOM 2147 C C . GLU B 1 89 ? -53.595 37.438 -33.106 1.00 38.20 89 GLU B C 1
ATOM 2148 O O . GLU B 1 89 ? -54.110 38.444 -33.579 1.00 50.81 89 GLU B O 1
ATOM 2154 N N . LYS B 1 90 ? -52.717 36.693 -33.773 1.00 35.38 90 LYS B N 1
ATOM 2155 C CA . LYS B 1 90 ? -52.281 37.039 -35.119 1.00 35.21 90 LYS B CA 1
ATOM 2156 C C . LYS B 1 90 ? -53.364 36.756 -36.093 1.00 35.36 90 LYS B C 1
ATOM 2157 O O . LYS B 1 90 ? -53.552 37.553 -37.015 1.00 38.15 90 LYS B O 1
ATOM 2163 N N . ARG B 1 91 ? -54.093 35.663 -35.896 1.00 30.01 91 ARG B N 1
ATOM 2164 C CA . ARG B 1 91 ? -55.141 35.256 -36.825 1.00 32.04 91 ARG B CA 1
ATOM 2165 C C . ARG B 1 91 ? -56.381 36.151 -36.798 1.00 30.89 91 ARG B C 1
ATOM 2166 O O . ARG B 1 91 ? -57.161 36.154 -37.751 1.00 35.08 91 ARG B O 1
ATOM 2174 N N . PHE B 1 92 ? -56.572 36.904 -35.718 1.00 30.96 92 PHE B N 1
ATOM 2175 C CA . PHE B 1 92 ? -57.751 37.715 -35.603 1.00 32.89 92 PHE B CA 1
ATOM 2176 C C . PHE B 1 92 ? -57.528 39.168 -35.258 1.00 33.01 92 PHE B C 1
ATOM 2177 O O . PHE B 1 92 ? -58.456 39.915 -35.193 1.00 40.33 92 PHE B O 1
ATOM 2185 N N . GLY B 1 93 ? -56.271 39.557 -35.093 1.00 34.60 93 GLY B N 1
ATOM 2186 C CA . GLY B 1 93 ? -55.951 40.942 -34.818 1.00 36.18 93 GLY B CA 1
ATOM 2187 C C . GLY B 1 93 ? -55.835 41.197 -33.334 1.00 49.47 93 GLY B C 1
ATOM 2188 O O . GLY B 1 93 ? -54.914 41.883 -32.889 1.00 62.07 93 GLY B O 1
ATOM 2189 N N . GLY B 1 94 ? -56.746 40.639 -32.552 1.00 43.39 94 GLY B N 1
ATOM 2190 C CA . GLY B 1 94 ? -56.676 40.828 -31.120 1.00 48.01 94 GLY B CA 1
ATOM 2191 C C . GLY B 1 94 ? -57.963 40.179 -30.676 1.00 55.53 94 GLY B C 1
ATOM 2192 O O . GLY B 1 94 ? -58.727 39.643 -31.480 1.00 58.53 94 GLY B O 1
ATOM 2193 N N . LEU B 1 95 ? -58.195 40.232 -29.373 1.00 48.33 95 LEU B N 1
ATOM 2194 C CA . LEU B 1 95 ? -58.925 39.371 -28.509 1.00 43.38 95 LEU B CA 1
ATOM 2195 C C . LEU B 1 95 ? -59.854 40.224 -27.745 1.00 40.07 95 LEU B C 1
ATOM 2196 O O . LEU B 1 95 ? -59.449 41.186 -27.170 1.00 45.56 95 LEU B O 1
ATOM 2201 N N . ASP B 1 96 ? -61.115 39.879 -27.725 1.00 36.59 96 ASP B N 1
ATOM 2202 C CA . ASP B 1 96 ? -62.056 40.667 -26.905 1.00 35.67 96 ASP B CA 1
ATOM 2203 C C . ASP B 1 96 ? -62.553 40.062 -25.616 1.00 35.90 96 ASP B C 1
ATOM 2204 O O . ASP B 1 96 ? -62.943 40.803 -24.702 1.00 35.50 96 ASP B O 1
ATOM 2209 N N . GLY B 1 97 ? -62.487 38.739 -25.496 1.00 30.85 97 GLY B N 1
ATOM 2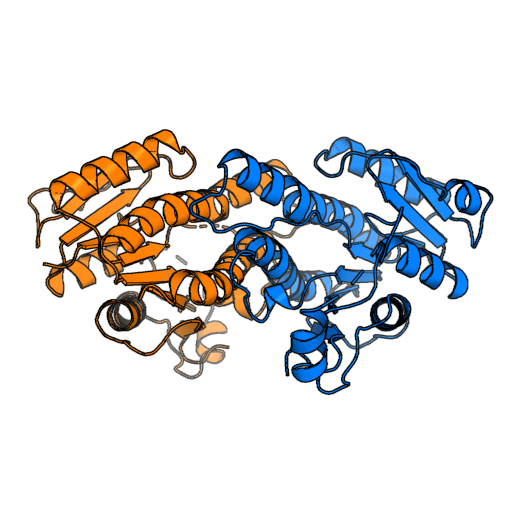210 C CA . GLY B 1 97 ? -62.962 38.128 -24.288 1.00 28.83 97 GLY B CA 1
ATOM 2211 C C . GLY B 1 97 ? -62.421 36.746 -24.120 1.00 31.16 97 GLY B C 1
ATOM 2212 O O . GLY B 1 97 ? -61.921 36.111 -25.062 1.00 31.98 97 GLY B O 1
ATOM 2213 N N . LEU B 1 98 ? -62.565 36.258 -22.905 1.00 29.87 98 LEU B N 1
ATOM 2214 C CA . LEU B 1 98 ? -62.133 34.911 -22.579 1.00 26.02 98 LEU B CA 1
ATOM 2215 C C . LEU B 1 98 ? -63.241 34.207 -21.851 1.00 25.53 98 LEU B C 1
ATOM 2216 O O . LEU B 1 98 ? -63.981 34.831 -21.025 1.00 24.34 98 LEU B O 1
ATOM 2221 N N . VAL B 1 99 ? -63.394 32.916 -22.140 1.00 23.35 99 VAL B N 1
ATOM 2222 C CA . VAL B 1 99 ? -64.372 32.153 -21.360 1.00 23.64 99 VAL B CA 1
ATOM 2223 C C . VAL B 1 99 ? -63.620 30.963 -20.767 1.00 26.27 99 VAL B C 1
ATOM 2224 O O . VAL B 1 99 ? -63.152 30.065 -21.486 1.00 29.89 99 VAL B O 1
ATOM 2228 N N . ASN B 1 100 ? -63.495 30.976 -19.462 1.00 27.80 100 ASN B N 1
ATOM 2229 C CA . ASN B 1 100 ? -62.741 29.995 -18.765 1.00 30.63 100 ASN B CA 1
ATOM 2230 C C . ASN B 1 100 ? -63.614 28.866 -18.406 1.00 33.36 100 ASN B C 1
ATOM 2231 O O . ASN B 1 100 ? -64.432 28.966 -17.546 1.00 42.18 100 ASN B O 1
ATOM 2236 N N . ASN B 1 101 ? -63.466 27.758 -19.061 1.00 42.07 101 ASN B N 1
ATOM 2237 C CA . ASN B 1 101 ? -64.423 26.729 -18.918 1.00 49.50 101 ASN B CA 1
ATOM 2238 C C . ASN B 1 101 ? -63.830 25.444 -18.430 1.00 57.40 101 ASN B C 1
ATOM 2239 O O . ASN B 1 101 ? -64.205 24.934 -17.402 1.00 67.72 101 ASN B O 1
ATOM 2244 N N . ALA B 1 102 ? -62.890 24.936 -19.195 1.00 69.10 102 ALA B N 1
ATOM 2245 C CA . ALA B 1 102 ? -62.240 23.655 -18.971 1.00 81.49 102 ALA B CA 1
ATOM 2246 C C . ALA B 1 102 ? -62.472 22.968 -17.597 1.00 84.04 102 ALA B C 1
ATOM 2247 O O . ALA B 1 102 ? -62.518 23.619 -16.574 1.00 78.79 102 ALA B O 1
ATOM 2249 N N . ALA B 1 103 ? -62.632 21.644 -17.608 1.00 83.21 103 ALA B N 1
ATOM 2250 C CA . ALA B 1 103 ? -63.159 20.904 -16.445 1.00 83.32 103 ALA B CA 1
ATOM 2251 C C . ALA B 1 103 ? -62.789 19.415 -16.572 1.00 65.01 103 ALA B C 1
ATOM 2252 O O . ALA B 1 103 ? -62.395 18.788 -15.591 1.00 69.14 103 ALA B O 1
ATOM 2254 N N . VAL B 1 106 ? -65.741 15.467 -10.664 1.00 72.16 106 VAL B N 1
ATOM 2255 C CA . VAL B 1 106 ? -64.709 14.576 -10.146 1.00 88.67 106 VAL B CA 1
ATOM 2256 C C . VAL B 1 106 ? -65.015 14.152 -8.714 1.00 83.23 106 VAL B C 1
ATOM 2257 O O . VAL B 1 106 ? -64.302 14.522 -7.781 1.00 69.87 106 VAL B O 1
ATOM 2261 N N . GLU B 1 107 ? -66.080 13.374 -8.547 1.00 67.10 107 GLU B N 1
ATOM 2262 C CA . GLU B 1 107 ? -66.478 12.903 -7.243 1.00 63.26 107 GLU B CA 1
ATOM 2263 C C . GLU B 1 107 ? -65.488 12.048 -6.484 1.00 68.08 107 GLU B C 1
ATOM 2264 O O . GLU B 1 107 ? -64.501 11.609 -7.026 1.00 58.91 107 GLU B O 1
ATOM 2266 N N . GLY B 1 108 ? -65.768 11.870 -5.200 1.00 57.62 108 GLY B N 1
ATOM 2267 C CA . GLY B 1 108 ? -64.863 11.359 -4.184 1.00 50.19 108 GLY B CA 1
ATOM 2268 C C . GLY B 1 108 ? -64.617 12.058 -2.864 1.00 52.45 108 GLY B C 1
ATOM 2269 O O . GLY B 1 108 ? -64.244 13.240 -2.840 1.00 64.94 108 GLY B O 1
ATOM 2270 N N . ILE B 1 109 ? -64.799 11.311 -1.766 1.00 45.67 109 ILE B N 1
ATOM 2271 C CA . ILE B 1 109 ? -64.521 11.817 -0.409 1.00 44.51 109 ILE B CA 1
ATOM 2272 C C . ILE B 1 109 ? -63.012 11.914 -0.078 1.00 46.70 109 ILE B C 1
ATOM 2273 O O . ILE B 1 109 ? -62.224 11.073 -0.496 1.00 54.38 109 ILE B O 1
ATOM 2278 N N . LEU B 1 110 ? -62.651 12.979 0.630 1.00 43.40 110 LEU B N 1
ATOM 2279 C CA . LEU B 1 110 ? -61.259 13.324 0.886 1.00 44.16 110 LEU B CA 1
ATOM 2280 C C . LEU B 1 110 ? -60.447 12.170 1.454 1.00 50.29 110 LEU B C 1
ATOM 2281 O O . LEU B 1 110 ? -59.269 12.017 1.132 1.00 57.47 110 LEU B O 1
ATOM 2286 N N . SER B 1 111 ? -61.070 11.361 2.303 1.00 54.81 111 SER B N 1
ATOM 2287 C CA . SER B 1 111 ? -60.324 10.258 2.972 1.00 59.99 111 SER B CA 1
ATOM 2288 C C . SER B 1 111 ? -59.986 9.083 2.022 1.00 59.80 111 SER B C 1
ATOM 2289 O O . SER B 1 111 ? -59.327 8.158 2.369 1.00 73.79 111 SER B O 1
ATOM 2292 N N . THR B 1 112 ? -60.458 9.126 0.808 1.00 65.14 112 THR B N 1
ATOM 2293 C CA . THR B 1 112 ? -60.209 8.057 -0.095 1.00 62.50 112 THR B CA 1
ATOM 2294 C C . THR B 1 112 ? -59.396 8.587 -1.257 1.00 63.45 112 THR B C 1
ATOM 2295 O O . THR B 1 112 ? -58.826 7.825 -2.023 1.00 64.80 112 THR B O 1
ATOM 2299 N N . MET B 1 113 ? -59.344 9.899 -1.390 1.00 52.46 113 MET B N 1
ATOM 2300 C CA . MET B 1 113 ? -58.765 10.473 -2.559 1.00 58.36 113 MET B CA 1
ATOM 2301 C C . MET B 1 113 ? -57.285 10.199 -2.533 1.00 50.71 113 MET B C 1
ATOM 2302 O O . MET B 1 113 ? -56.711 10.310 -1.491 1.00 48.73 113 MET B O 1
ATOM 2307 N N . ARG B 1 114 ? -56.658 9.859 -3.658 1.00 49.68 114 ARG B N 1
ATOM 2308 C CA . ARG B 1 114 ? -55.206 9.653 -3.597 1.00 52.45 114 ARG B CA 1
ATOM 2309 C C . ARG B 1 114 ? -54.483 11.019 -3.706 1.00 51.94 114 ARG B C 1
ATOM 2310 O O . ARG B 1 114 ? -54.999 11.945 -4.376 1.00 49.08 114 ARG B O 1
ATOM 2312 N N . VAL B 1 115 ? -53.323 11.163 -3.042 1.00 48.97 115 VAL B N 1
ATOM 2313 C CA . VAL B 1 115 ? -52.520 12.426 -3.146 1.00 51.41 115 VAL B CA 1
ATOM 2314 C C . VAL B 1 115 ? -52.357 12.881 -4.628 1.00 54.77 115 VAL B C 1
ATOM 2315 O O . VAL B 1 115 ? -52.455 14.074 -4.924 1.00 61.29 115 VAL B O 1
ATOM 2317 N N . ALA B 1 116 ? -52.166 11.927 -5.549 1.00 57.96 116 ALA B N 1
ATOM 2318 C CA . ALA B 1 116 ? -52.025 12.216 -6.988 1.00 52.12 116 ALA B CA 1
ATOM 2319 C C . ALA B 1 116 ? -53.236 12.939 -7.606 1.00 55.08 116 ALA B C 1
ATOM 2320 O O . ALA B 1 116 ? -53.036 13.925 -8.316 1.00 58.19 116 ALA B O 1
ATOM 2322 N N . ASP B 1 117 ? -54.468 12.455 -7.368 1.00 51.97 117 ASP B N 1
ATOM 2323 C CA . ASP B 1 117 ? -55.658 13.173 -7.824 1.00 55.73 117 ASP B CA 1
ATOM 2324 C C . ASP B 1 117 ? -55.753 14.566 -7.182 1.00 56.76 117 ASP B C 1
ATOM 2325 O O . ASP B 1 117 ? -56.217 15.498 -7.829 1.00 52.19 117 ASP B O 1
ATOM 2330 N N . ILE B 1 118 ? -55.328 14.745 -5.933 1.00 53.42 118 ILE B N 1
ATOM 2331 C CA . ILE B 1 118 ? -55.289 16.124 -5.433 1.00 49.82 118 ILE B CA 1
ATOM 2332 C C . ILE B 1 118 ? -54.441 17.008 -6.377 1.00 54.20 118 ILE B C 1
ATOM 2333 O O . ILE B 1 118 ? -54.915 18.078 -6.842 1.00 53.85 118 ILE B O 1
ATOM 2338 N N . ASP B 1 119 ? -53.218 16.556 -6.676 1.00 48.59 119 ASP B N 1
ATOM 2339 C CA . ASP B 1 119 ? -52.326 17.267 -7.605 1.00 50.67 119 ASP B CA 1
ATOM 2340 C C . ASP B 1 119 ? -52.882 17.515 -9.014 1.00 48.68 119 ASP B C 1
ATOM 2341 O O . ASP B 1 119 ? -52.805 18.635 -9.533 1.00 47.24 119 ASP B O 1
ATOM 2346 N N . SER B 1 120 ? -53.425 16.508 -9.665 1.00 45.41 120 SER B N 1
ATOM 2347 C CA . SER B 1 120 ? -53.757 16.790 -11.045 1.00 51.19 120 SER B CA 1
ATOM 2348 C C . SER B 1 120 ? -54.985 17.696 -11.094 1.00 52.82 120 SER B C 1
ATOM 2349 O O . SER B 1 120 ? -55.027 18.641 -11.893 1.00 58.25 120 SER B O 1
ATOM 2352 N N . ALA B 1 121 ? -55.973 17.430 -10.243 1.00 47.76 121 ALA B N 1
ATOM 2353 C CA . ALA B 1 121 ? -57.091 18.351 -10.130 1.00 44.37 121 ALA B CA 1
ATOM 2354 C C . ALA B 1 121 ? -56.617 19.783 -9.906 1.00 45.49 121 ALA B C 1
ATOM 2355 O O . ALA B 1 121 ? -57.161 20.694 -10.511 1.00 47.38 121 ALA B O 1
ATOM 2357 N N . LEU B 1 122 ? -55.628 20.011 -9.049 1.00 44.25 122 LEU B N 1
ATOM 2358 C CA . LEU B 1 122 ? -55.207 21.393 -8.841 1.00 43.49 122 LEU B CA 1
ATOM 2359 C C . LEU B 1 122 ? -54.577 21.955 -10.069 1.00 48.09 122 LEU B C 1
ATOM 2360 O O . LEU B 1 122 ? -54.743 23.135 -10.364 1.00 46.86 122 LEU B O 1
ATOM 2365 N N . ASP B 1 123 ? -53.854 21.104 -10.791 1.00 59.04 123 ASP B N 1
ATOM 2366 C CA . ASP B 1 123 ? -53.143 21.517 -12.010 1.00 62.03 123 ASP B CA 1
ATOM 2367 C C . ASP B 1 123 ? -54.089 21.783 -13.180 1.00 61.84 123 ASP B C 1
ATOM 2368 O O . ASP B 1 123 ? -54.027 22.865 -13.787 1.00 57.17 123 ASP B O 1
ATOM 2373 N N . ILE B 1 124 ? -54.976 20.822 -13.455 1.00 56.17 124 ILE B N 1
ATOM 2374 C CA . ILE B 1 124 ? -55.910 20.940 -14.546 1.00 50.64 124 ILE B CA 1
ATOM 2375 C C . ILE B 1 124 ? -56.903 22.031 -14.260 1.00 50.65 124 ILE B C 1
ATOM 2376 O O . ILE B 1 124 ? -56.861 23.066 -14.930 1.00 62.51 124 ILE B O 1
ATOM 2381 N N . ASN B 1 125 ? -57.779 21.831 -13.267 1.00 53.39 125 ASN B N 1
ATOM 2382 C CA . ASN B 1 125 ? -58.843 22.804 -12.948 1.00 47.08 125 ASN B CA 1
ATOM 2383 C C . ASN B 1 125 ? -58.403 24.153 -12.438 1.00 48.04 125 ASN B C 1
ATOM 2384 O O . ASN B 1 125 ? -59.195 25.091 -12.397 1.00 51.43 125 ASN B O 1
ATOM 2389 N N . LEU B 1 126 ? -57.158 24.314 -12.028 1.00 44.33 126 LEU B N 1
ATOM 2390 C CA . LEU B 1 126 ? -56.883 25.618 -11.465 1.00 44.57 126 LEU B CA 1
ATOM 2391 C C . LEU B 1 126 ? -55.669 26.337 -12.061 1.00 43.70 126 LEU B C 1
ATOM 2392 O O . LEU B 1 126 ? -55.779 27.482 -12.470 1.00 47.44 126 LEU B O 1
ATOM 2397 N N . LYS B 1 127 ? -54.521 25.693 -12.125 1.00 45.25 127 LYS B N 1
ATOM 2398 C CA . LYS B 1 127 ? -53.410 26.431 -12.605 1.00 44.72 127 LYS B CA 1
ATOM 2399 C C . LYS B 1 127 ? -53.538 26.752 -14.120 1.00 47.13 127 LYS B C 1
ATOM 2400 O O . LYS B 1 127 ? -53.347 27.910 -14.530 1.00 47.85 127 LYS B O 1
ATOM 2406 N N . GLY B 1 128 ? -53.949 25.757 -14.907 1.00 43.48 128 GLY B N 1
ATOM 2407 C CA . GLY B 1 128 ? -54.363 25.940 -16.291 1.00 39.62 128 GLY B CA 1
ATOM 2408 C C . GLY B 1 128 ? -55.158 27.216 -16.548 1.00 45.07 128 GLY B C 1
ATOM 2409 O O . GLY B 1 128 ? -54.764 28.090 -17.374 1.00 39.48 128 GLY B O 1
ATOM 2410 N N . GLN B 1 129 ? -56.223 27.354 -15.809 1.00 43.68 129 GLN B N 1
ATOM 2411 C CA . GLN B 1 129 ? -57.066 28.507 -15.825 1.00 38.98 129 GLN B CA 1
ATOM 2412 C C . GLN B 1 129 ? -56.376 29.790 -15.504 1.00 42.17 129 GLN B C 1
ATOM 2413 O O . GLN B 1 129 ? -56.660 30.791 -16.097 1.00 42.51 129 GLN B O 1
ATOM 2419 N N . LEU B 1 130 ? -55.505 29.774 -14.520 1.00 36.98 130 LEU B N 1
ATOM 2420 C CA . LEU B 1 130 ? -54.735 30.978 -14.201 1.00 37.56 130 LEU B CA 1
ATOM 2421 C C . LEU B 1 130 ? -53.749 31.299 -15.328 1.00 39.24 130 LEU B C 1
ATOM 2422 O O . LEU B 1 130 ? -53.596 32.459 -15.711 1.00 38.22 130 LEU B O 1
ATOM 2427 N N . TYR B 1 131 ? -53.079 30.268 -15.842 1.00 37.85 131 TYR B N 1
ATOM 2428 C CA . TYR B 1 131 ? -52.154 30.442 -16.949 1.00 36.94 131 TYR B CA 1
ATOM 2429 C C . TYR B 1 131 ? -52.835 31.147 -18.093 1.00 34.46 131 TYR B C 1
ATOM 2430 O O . TYR B 1 131 ? -52.382 32.234 -18.499 1.00 32.13 131 TYR B O 1
ATOM 2439 N N . LEU B 1 132 ? -53.937 30.549 -18.578 1.00 33.14 132 LEU B N 1
ATOM 2440 C CA . LEU B 1 132 ? -54.750 31.131 -19.683 1.00 30.46 132 LEU B CA 1
ATOM 2441 C C . LEU B 1 132 ? -55.218 32.560 -19.350 1.00 31.00 132 LEU B C 1
ATOM 2442 O O . LEU B 1 132 ? -55.151 33.465 -20.190 1.00 33.98 132 LEU B O 1
ATOM 2447 N N . THR B 1 133 ? -55.678 32.768 -18.121 1.00 27.49 133 THR B N 1
ATOM 2448 C CA . THR B 1 133 ? -56.118 34.095 -17.698 1.00 31.33 133 THR B CA 1
ATOM 2449 C C . THR B 1 133 ? -54.995 35.121 -17.852 1.00 34.57 133 THR B C 1
ATOM 2450 O O . THR B 1 133 ? -55.203 36.218 -18.372 1.00 34.96 133 THR B O 1
ATOM 2454 N N . LYS B 1 134 ? -53.806 34.747 -17.393 1.00 37.39 134 LYS B N 1
ATOM 2455 C CA . LYS B 1 134 ? -52.597 35.607 -17.465 1.00 36.83 134 LYS B CA 1
ATOM 2456 C C . LYS B 1 134 ? -52.258 35.983 -18.923 1.00 34.68 134 LYS B C 1
ATOM 2457 O O . LYS B 1 134 ? -52.174 37.171 -19.240 1.00 34.33 134 LYS B O 1
ATOM 2463 N N . LEU B 1 135 ? -52.139 34.981 -19.788 1.00 31.71 135 LEU B N 1
ATOM 2464 C CA . LEU B 1 135 ? -51.907 35.211 -21.209 1.00 34.45 135 LEU B CA 1
ATOM 2465 C C . LEU B 1 135 ? -52.963 36.127 -21.831 1.00 37.36 135 LEU B C 1
ATOM 2466 O O . LEU B 1 135 ? -52.641 37.216 -22.306 1.00 44.95 135 LEU B O 1
ATOM 2471 N N . VAL B 1 136 ? -54.219 35.685 -21.834 1.00 37.45 136 VAL B N 1
ATOM 2472 C CA . VAL B 1 136 ? -55.301 36.465 -22.468 1.00 35.73 136 VAL B CA 1
ATOM 2473 C C . VAL B 1 136 ? -55.499 37.914 -21.943 1.00 36.68 136 VAL B C 1
ATOM 2474 O O . VAL B 1 136 ? -55.608 38.903 -22.669 1.00 36.84 136 VAL B O 1
ATOM 2478 N N . THR B 1 137 ? -55.482 38.044 -20.650 1.00 40.47 137 THR B N 1
ATOM 2479 C CA . THR B 1 137 ? -55.519 39.339 -20.000 1.00 36.69 137 THR B CA 1
ATOM 2480 C C . THR B 1 137 ? -54.482 40.324 -20.545 1.00 39.50 137 THR B C 1
ATOM 2481 O O . THR B 1 137 ? -54.756 41.522 -20.709 1.00 40.66 137 THR B O 1
ATOM 2485 N N . ALA B 1 138 ? -53.293 39.844 -20.885 1.00 39.55 138 ALA B N 1
ATOM 2486 C CA . ALA B 1 138 ? -52.290 40.769 -21.467 1.00 35.19 138 ALA B CA 1
ATOM 2487 C C . ALA B 1 138 ? -52.724 41.298 -22.847 1.00 34.17 138 ALA B C 1
ATOM 2488 O O . ALA B 1 138 ? -52.650 42.492 -23.112 1.00 36.01 138 ALA B O 1
ATOM 2490 N N . LYS B 1 139 ? -53.232 40.426 -23.672 1.00 32.98 139 LYS B N 1
ATOM 2491 C CA . LYS B 1 139 ? -53.872 40.778 -24.895 1.00 34.09 139 LYS B CA 1
ATOM 2492 C C . LYS B 1 139 ? -55.043 41.709 -24.713 1.00 36.38 139 LYS B C 1
ATOM 2493 O O . LYS B 1 139 ? -55.275 42.551 -25.523 1.00 36.50 139 LYS B O 1
ATOM 2499 N N . LEU B 1 140 ? -55.814 41.528 -23.666 1.00 36.80 140 LEU B N 1
ATOM 2500 C CA . LEU B 1 140 ? -56.959 42.393 -23.420 1.00 38.76 140 LEU B CA 1
ATOM 2501 C C . LEU B 1 140 ? -56.546 43.790 -23.002 1.00 38.37 140 LEU B C 1
ATOM 2502 O O . LEU B 1 140 ? -57.137 44.771 -23.464 1.00 39.76 140 LEU B O 1
ATOM 2507 N N . LEU B 1 141 ? -55.562 43.892 -22.105 1.00 39.88 141 LEU B N 1
ATOM 2508 C CA . LEU B 1 141 ? -54.944 45.207 -21.789 1.00 41.42 141 LEU B CA 1
ATOM 2509 C C . LEU B 1 141 ? -54.502 45.941 -23.071 1.00 43.07 141 LEU B C 1
ATOM 2510 O O . LEU B 1 141 ? -54.714 47.143 -23.186 1.00 44.40 141 LEU B O 1
ATOM 2515 N N . LYS B 1 142 ? -53.982 45.254 -24.052 1.00 43.90 142 LYS B N 1
ATOM 2516 C CA . LYS B 1 142 ? -53.601 45.946 -25.253 1.00 49.37 142 LYS B CA 1
ATOM 2517 C C . LYS B 1 142 ? -54.733 46.716 -25.899 1.00 52.69 142 LYS B C 1
ATOM 2518 O O . LYS B 1 142 ? -54.576 47.846 -26.280 1.00 55.29 142 LYS B O 1
ATOM 2524 N N . ARG B 1 143 ? -55.872 46.079 -26.030 1.00 57.64 143 ARG B N 1
ATOM 2525 C CA . ARG B 1 143 ? -57.039 46.620 -26.715 1.00 50.14 143 ARG B CA 1
ATOM 2526 C C . ARG B 1 143 ? -57.829 47.618 -25.895 1.00 53.14 143 ARG B C 1
ATOM 2527 O O . ARG B 1 143 ? -58.723 48.222 -26.440 1.00 60.06 143 ARG B O 1
ATOM 2535 N N . GLY B 1 144 ? -57.571 47.751 -24.584 1.00 54.48 144 GLY B N 1
ATOM 2536 C CA . GLY B 1 144 ? -58.343 48.685 -23.708 1.00 47.25 144 GLY B CA 1
ATOM 2537 C C . GLY B 1 144 ? -59.786 48.322 -23.322 1.00 51.12 144 GLY B C 1
ATOM 2538 O O . GLY B 1 144 ? -60.479 49.075 -22.631 1.00 50.53 144 GLY B O 1
ATOM 2539 N N . ALA B 1 145 ? -60.264 47.159 -23.732 1.00 48.61 145 ALA B N 1
ATOM 2540 C CA . ALA B 1 145 ? -61.639 46.787 -23.438 1.00 48.95 145 ALA B CA 1
ATOM 2541 C C . ALA B 1 145 ? -61.718 45.274 -23.421 1.00 49.96 145 ALA B C 1
ATOM 2542 O O . ALA B 1 145 ? -60.825 44.604 -23.964 1.00 50.83 145 ALA B O 1
ATOM 2544 N N . GLY B 1 146 ? -62.776 44.730 -22.810 1.00 40.85 146 GLY B N 1
ATOM 2545 C CA . GLY B 1 146 ? -63.023 43.317 -22.920 1.00 34.06 146 GLY B CA 1
ATOM 2546 C C . GLY B 1 146 ? -63.715 42.673 -21.742 1.00 37.17 146 GLY B C 1
ATOM 2547 O O . GLY B 1 146 ? -63.984 43.314 -20.722 1.00 30.71 146 GLY B O 1
ATOM 2548 N N . SER B 1 147 ? -63.919 41.360 -21.862 1.00 35.21 147 SER B N 1
ATOM 2549 C CA . SER B 1 147 ? -64.811 40.651 -20.999 1.00 33.87 147 SER B CA 1
ATOM 2550 C C . SER B 1 147 ? -64.278 39.254 -20.684 1.00 35.24 147 SER B C 1
ATOM 2551 O O . SER B 1 147 ? -64.027 38.431 -21.598 1.00 42.47 147 SER B O 1
ATOM 2554 N N . VAL B 1 148 ? -64.086 38.968 -19.405 1.00 29.43 148 VAL B N 1
ATOM 2555 C CA . VAL B 1 148 ? -63.707 37.621 -19.007 1.00 28.31 148 VAL B CA 1
ATOM 2556 C C . VAL B 1 148 ? -64.876 37.024 -18.258 1.00 30.75 148 VAL B C 1
ATOM 2557 O O . VAL B 1 148 ? -65.515 37.732 -17.491 1.00 37.97 148 VAL B O 1
ATOM 2561 N N . VAL B 1 149 ? -65.142 35.736 -18.457 1.00 27.65 149 VAL B N 1
ATOM 2562 C CA . VAL B 1 149 ? -66.187 35.001 -17.751 1.00 26.13 149 VAL B CA 1
ATOM 2563 C C . VAL B 1 149 ? -65.647 33.647 -17.295 1.00 29.42 149 VAL B C 1
ATOM 2564 O O . VAL B 1 149 ? -65.237 32.799 -18.132 1.00 29.55 149 VAL B O 1
ATOM 2568 N N . ASN B 1 150 ? -65.646 33.439 -15.977 1.00 30.75 150 ASN B N 1
ATOM 2569 C CA . ASN B 1 150 ? -65.187 32.193 -15.402 1.00 29.45 150 ASN B CA 1
ATOM 2570 C C . ASN B 1 150 ? -66.411 31.359 -15.163 1.00 31.90 150 ASN B C 1
ATOM 2571 O O . ASN B 1 150 ? -67.385 31.807 -14.547 1.00 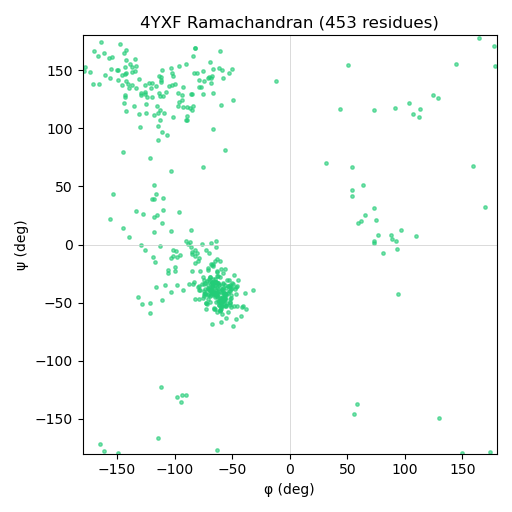30.97 150 ASN B O 1
ATOM 2576 N N . VAL B 1 151 ? -66.417 30.173 -15.756 1.00 32.43 151 VAL B N 1
ATOM 2577 C CA . VAL B 1 151 ? -67.543 29.308 -15.599 1.00 33.18 151 VAL B CA 1
ATOM 2578 C C . VAL B 1 151 ? -67.254 28.487 -14.363 1.00 33.62 151 VAL B C 1
ATOM 2579 O O . VAL B 1 151 ? -66.467 27.578 -14.414 1.00 36.03 151 VAL B O 1
ATOM 2583 N N . SER B 1 152 ? -67.995 28.728 -13.309 1.00 32.50 152 SER B N 1
ATOM 2584 C CA . SER B 1 152 ? -67.835 28.004 -12.089 1.00 34.92 152 SER B CA 1
ATOM 2585 C C . SER B 1 152 ? -68.823 26.882 -11.940 1.00 43.13 152 SER B C 1
ATOM 2586 O O . SER B 1 152 ? -68.998 26.094 -12.813 1.00 46.47 152 SER B O 1
ATOM 2589 N N . SER B 1 153 ? -69.473 26.796 -10.808 1.00 40.29 153 SER B N 1
ATOM 2590 C CA . SER B 1 153 ? -70.421 25.710 -10.571 1.00 36.94 153 SER B CA 1
ATOM 2591 C C . SER B 1 153 ? -71.103 26.027 -9.242 1.00 35.32 153 SER B C 1
ATOM 2592 O O . SER B 1 153 ? -70.493 26.627 -8.356 1.00 34.28 153 SER B O 1
ATOM 2595 N N . ILE B 1 154 ? -72.353 25.651 -9.078 1.00 32.69 154 ILE B N 1
ATOM 2596 C CA . ILE B 1 154 ? -73.017 25.846 -7.806 1.00 33.52 154 ILE B CA 1
ATOM 2597 C C . ILE B 1 154 ? -72.402 25.144 -6.612 1.00 33.27 154 ILE B C 1
ATOM 2598 O O . ILE B 1 154 ? -72.728 25.445 -5.499 1.00 32.92 154 ILE B O 1
ATOM 2603 N N . ASN B 1 155 ? -71.517 24.208 -6.858 1.00 28.35 155 ASN B N 1
ATOM 2604 C CA . ASN B 1 155 ? -70.635 23.700 -5.863 1.00 33.08 155 ASN B CA 1
ATOM 2605 C C . ASN B 1 155 ? -69.688 24.716 -5.305 1.00 37.36 155 ASN B C 1
ATOM 2606 O O . ASN B 1 155 ? -69.224 24.562 -4.221 1.00 50.11 155 ASN B O 1
ATOM 2611 N N . ALA B 1 156 ? -69.384 25.778 -6.017 1.00 40.28 156 ALA B N 1
ATOM 2612 C CA . ALA B 1 156 ? -68.504 26.760 -5.391 1.00 33.19 156 ALA B CA 1
ATOM 2613 C C . ALA B 1 156 ? -69.302 27.649 -4.457 1.00 37.87 156 ALA B C 1
ATOM 2614 O O . ALA B 1 156 ? -68.724 28.435 -3.693 1.00 41.66 156 ALA B O 1
ATOM 2616 N N . LEU B 1 157 ? -70.599 27.512 -4.464 1.00 33.91 157 LEU B N 1
ATOM 2617 C CA . LEU B 1 157 ? -71.383 28.320 -3.589 1.00 40.15 157 LEU B CA 1
ATOM 2618 C C . LEU B 1 157 ? -71.985 27.582 -2.450 1.00 41.62 157 LEU B C 1
ATOM 2619 O O . LEU B 1 157 ? -72.126 28.137 -1.408 1.00 39.19 157 LEU B O 1
ATOM 2624 N N . ARG B 1 158 ? -72.376 26.339 -2.647 1.00 37.85 158 ARG B N 1
ATOM 2625 C CA . ARG B 1 158 ? -73.185 25.704 -1.647 1.00 36.61 158 ARG B CA 1
ATOM 2626 C C . ARG B 1 158 ? -72.613 24.588 -0.836 1.00 42.55 158 ARG B C 1
ATOM 2627 O O . ARG B 1 158 ? -72.756 24.580 0.364 1.00 65.13 158 ARG B O 1
ATOM 2635 N N . GLY B 1 159 ? -71.983 23.628 -1.446 1.00 34.42 159 GLY B N 1
ATOM 2636 C CA . GLY B 1 159 ? -71.471 22.570 -0.615 1.00 40.33 159 GLY B CA 1
ATOM 2637 C C . GLY B 1 159 ? -72.122 21.224 -0.792 1.00 39.33 159 GLY B C 1
ATOM 2638 O O . GLY B 1 159 ? -73.282 21.021 -0.538 1.00 36.41 159 GLY B O 1
ATOM 2639 N N . HIS B 1 160 ? -71.314 20.297 -1.236 1.00 38.45 160 HIS B N 1
ATOM 2640 C CA . HIS B 1 160 ? -71.757 19.036 -1.642 1.00 38.90 160 HIS B CA 1
ATOM 2641 C C . HIS B 1 160 ? -70.724 18.120 -1.146 1.00 42.59 160 HIS B C 1
ATOM 2642 O O . HIS B 1 160 ? -69.555 18.405 -1.211 1.00 39.95 160 HIS B O 1
ATOM 2649 N N . SER B 1 161 ? -71.135 17.000 -0.614 1.00 43.16 161 SER B N 1
ATOM 2650 C CA . SER B 1 161 ? -70.191 16.074 -0.083 1.00 44.64 161 SER B CA 1
ATOM 2651 C C . SER B 1 161 ? -69.613 15.269 -1.208 1.00 40.97 161 SER B C 1
ATOM 2652 O O . SER B 1 161 ? -70.272 15.020 -2.170 1.00 47.90 161 SER B O 1
ATOM 2655 N N . GLY B 1 162 ? -68.362 14.878 -1.082 1.00 39.26 162 GLY B N 1
ATOM 2656 C CA . GLY B 1 162 ? -67.637 14.201 -2.161 1.00 35.33 162 GLY B CA 1
ATOM 2657 C C . GLY B 1 162 ? -67.159 15.108 -3.304 1.00 41.35 162 GLY B C 1
ATOM 2658 O O . GLY B 1 162 ? -66.680 14.617 -4.298 1.00 42.62 162 GLY B O 1
ATOM 2659 N N . LEU B 1 163 ? -67.276 16.435 -3.167 1.00 44.55 163 LEU B N 1
ATOM 2660 C CA . LEU B 1 163 ? -66.870 17.398 -4.200 1.00 36.90 163 LEU B CA 1
ATOM 2661 C C . LEU B 1 163 ? -65.951 18.438 -3.603 1.00 38.28 163 LEU B C 1
ATOM 2662 O O . LEU B 1 163 ? -65.817 19.546 -4.068 1.00 44.88 163 LEU B O 1
ATOM 2667 N N . THR B 1 164 ? -65.269 18.018 -2.543 1.00 38.13 164 THR B N 1
ATOM 2668 C CA . THR B 1 164 ? -64.323 18.869 -1.831 1.00 38.34 164 THR B CA 1
ATOM 2669 C C . THR B 1 164 ? -63.334 19.575 -2.756 1.00 38.92 164 THR B C 1
ATOM 2670 O O . THR B 1 164 ? -63.401 20.792 -2.926 1.00 40.64 164 THR B O 1
ATOM 2674 N N . VAL B 1 165 ? -62.411 18.818 -3.345 1.00 42.00 165 VAL B N 1
ATOM 2675 C CA . VAL B 1 165 ? -61.341 19.436 -4.156 1.00 34.57 165 VAL B CA 1
ATOM 2676 C C . VAL B 1 165 ? -61.904 20.160 -5.407 1.00 36.23 165 VAL B C 1
ATOM 2677 O O . VAL B 1 165 ? -61.387 21.187 -5.847 1.00 38.06 165 VAL B O 1
ATOM 2681 N N . TYR B 1 166 ? -62.993 19.650 -5.964 1.00 34.61 166 TYR B N 1
ATOM 2682 C CA . TYR B 1 166 ? -63.612 20.286 -7.104 1.00 33.06 166 TYR B CA 1
ATOM 2683 C C . TYR B 1 166 ? -64.140 21.645 -6.653 1.00 37.38 166 TYR B C 1
ATOM 2684 O O . TYR B 1 166 ? -63.922 22.676 -7.340 1.00 37.23 166 TYR B O 1
ATOM 2693 N N . SER B 1 167 ? -64.758 21.666 -5.464 1.00 35.36 167 SER B N 1
ATOM 2694 C CA . SER B 1 167 ? -65.372 22.895 -4.930 1.00 34.72 167 SER B CA 1
ATOM 2695 C C . SER B 1 167 ? -64.273 23.859 -4.632 1.00 35.11 167 SER B C 1
ATOM 2696 O O . SER B 1 167 ? -64.410 25.034 -4.899 1.00 32.23 167 SER B O 1
ATOM 2699 N N . ALA B 1 168 ? -63.179 23.379 -4.057 1.00 34.16 168 ALA B N 1
ATOM 2700 C CA . ALA B 1 168 ? -62.068 24.281 -3.868 1.00 36.49 168 ALA B CA 1
ATOM 2701 C C . ALA B 1 168 ? -61.628 24.912 -5.191 1.00 36.93 168 ALA B C 1
ATOM 2702 O O . ALA B 1 168 ? -61.561 26.155 -5.298 1.00 38.64 168 ALA B O 1
ATOM 2704 N N . THR B 1 169 ? -61.352 24.105 -6.209 1.00 34.20 169 THR B N 1
ATOM 2705 C CA . THR B 1 169 ? -60.882 24.727 -7.460 1.00 33.90 169 THR B CA 1
ATOM 2706 C C . THR B 1 169 ? -61.915 25.637 -8.095 1.00 35.51 169 THR B C 1
ATOM 2707 O O . THR B 1 169 ? -61.554 26.709 -8.571 1.00 38.18 169 THR B O 1
ATOM 2711 N N . LYS B 1 170 ? -63.189 25.247 -8.101 1.00 35.93 170 LYS B N 1
ATOM 2712 C CA . LYS B 1 170 ? -64.246 26.205 -8.542 1.00 34.06 170 LYS B CA 1
ATOM 2713 C C . LYS B 1 170 ? -64.323 27.471 -7.712 1.00 31.43 170 LYS B C 1
ATOM 2714 O O . LYS B 1 170 ? -64.490 28.556 -8.232 1.00 36.21 170 LYS B O 1
ATOM 2720 N N . ALA B 1 171 ? -64.192 27.369 -6.415 1.00 29.85 171 ALA B N 1
ATOM 2721 C CA . ALA B 1 171 ? -64.403 28.569 -5.630 1.00 27.82 171 ALA B CA 1
ATOM 2722 C C . ALA B 1 171 ? -63.120 29.420 -5.769 1.00 31.34 171 ALA B C 1
ATOM 2723 O O . ALA B 1 171 ? -63.174 30.642 -5.641 1.00 32.14 171 ALA B O 1
ATOM 2725 N N . ALA B 1 172 ? -61.992 28.784 -6.111 1.00 31.94 172 ALA B N 1
ATOM 2726 C CA . ALA B 1 172 ? -60.763 29.544 -6.381 1.00 33.90 172 ALA B CA 1
ATOM 2727 C C . ALA B 1 172 ? -60.971 30.524 -7.526 1.00 35.28 172 ALA B C 1
ATOM 2728 O O . ALA B 1 172 ? -60.743 31.724 -7.384 1.00 36.28 172 ALA B O 1
ATOM 2730 N N . MET B 1 173 ? -61.509 30.025 -8.632 1.00 39.41 173 MET B N 1
ATOM 2731 C CA . MET B 1 173 ? -61.857 30.878 -9.763 1.00 39.28 173 MET B CA 1
ATOM 2732 C C . MET B 1 173 ? -63.010 31.877 -9.592 1.00 40.56 173 MET B C 1
ATOM 2733 O O . MET B 1 173 ? -63.349 32.593 -10.535 1.00 47.05 173 MET B O 1
ATOM 2738 N N . ASP B 1 174 ? -63.619 31.926 -8.407 1.00 43.40 174 ASP B N 1
ATOM 2739 C CA . ASP B 1 174 ? -64.560 33.009 -8.061 1.00 41.68 174 ASP B CA 1
ATOM 2740 C C . ASP B 1 174 ? -63.883 34.077 -7.203 1.00 37.58 174 ASP B C 1
ATOM 2741 O O . ASP B 1 174 ? -64.312 35.221 -7.170 1.00 38.21 174 ASP B O 1
ATOM 2746 N N . GLY B 1 175 ? -62.796 33.697 -6.531 1.00 32.19 175 GLY B N 1
ATOM 2747 C CA . GLY B 1 175 ? -62.093 34.640 -5.719 1.00 32.73 175 GLY B CA 1
ATOM 2748 C C . GLY B 1 175 ? -61.295 35.464 -6.700 1.00 34.59 175 GLY B C 1
ATOM 2749 O O . GLY B 1 175 ? -61.142 36.670 -6.549 1.00 35.89 175 GLY B O 1
ATOM 2750 N N . LEU B 1 176 ? -60.778 34.776 -7.704 1.00 32.53 176 LEU B N 1
ATOM 2751 C CA . LEU B 1 176 ? -60.075 35.403 -8.751 1.00 32.85 176 LEU B CA 1
ATOM 2752 C C . LEU B 1 176 ? -60.981 36.404 -9.439 1.00 34.36 176 LEU B C 1
ATOM 2753 O O . LEU B 1 176 ? -60.595 37.569 -9.538 1.00 34.77 176 LEU B O 1
ATOM 2758 N N . THR B 1 177 ? -62.154 35.969 -9.921 1.00 29.72 177 THR B N 1
ATOM 2759 C CA . THR B 1 177 ? -63.063 36.896 -10.553 1.00 28.13 177 THR B CA 1
ATOM 2760 C C . THR B 1 177 ? -63.141 38.242 -9.804 1.00 29.09 177 THR B C 1
ATOM 2761 O O . THR B 1 177 ? -62.963 39.313 -10.433 1.00 24.62 177 THR B O 1
ATOM 2765 N N . ARG B 1 178 ? -63.437 38.192 -8.490 1.00 27.45 178 ARG B N 1
ATOM 2766 C CA . ARG B 1 178 ? -63.726 39.428 -7.747 1.00 28.20 178 ARG B CA 1
ATOM 2767 C C . ARG B 1 178 ? -62.484 40.289 -7.802 1.00 29.29 178 ARG B C 1
ATOM 2768 O O . ARG B 1 178 ? -62.526 41.513 -8.041 1.00 28.69 178 ARG B O 1
ATOM 2776 N N . SER B 1 179 ? -61.359 39.616 -7.612 1.00 28.99 179 SER B N 1
ATOM 2777 C CA . SER B 1 179 ? -60.081 40.287 -7.583 1.00 30.14 179 SER B CA 1
ATOM 2778 C C . SER B 1 179 ? -59.668 40.927 -8.880 1.00 30.48 179 SER B C 1
ATOM 2779 O O . SER B 1 179 ? -59.322 42.101 -8.914 1.00 34.80 179 SER B O 1
ATOM 2782 N N . LEU B 1 180 ? -59.643 40.121 -9.933 1.00 29.28 180 LEU B N 1
ATOM 2783 C CA . LEU B 1 180 ? -59.299 40.549 -11.264 1.00 28.88 180 LEU B CA 1
ATOM 2784 C C . LEU B 1 180 ? -60.300 41.629 -11.765 1.00 30.65 180 LEU B C 1
ATOM 2785 O O . LEU B 1 180 ? -59.919 42.573 -12.473 1.00 32.70 180 LEU B O 1
ATOM 2790 N N . ALA B 1 181 ? -61.561 41.516 -11.385 1.00 26.11 181 ALA B N 1
ATOM 2791 C CA . ALA B 1 181 ? -62.472 42.629 -11.600 1.00 32.18 181 ALA B CA 1
ATOM 2792 C C . ALA B 1 181 ? -61.937 43.977 -11.059 1.00 34.14 181 ALA B C 1
ATOM 2793 O O . ALA B 1 181 ? -62.054 45.006 -11.728 1.00 36.25 181 ALA B O 1
ATOM 2795 N N . LYS B 1 182 ? -61.409 43.972 -9.841 1.00 35.91 182 LYS B N 1
ATOM 2796 C CA . LYS B 1 182 ? -60.899 45.204 -9.244 1.00 39.22 182 LYS B CA 1
ATOM 2797 C C . LYS B 1 182 ? -59.651 45.632 -9.990 1.00 38.56 182 LYS B C 1
ATOM 2798 O O . LYS B 1 182 ? -59.481 46.799 -10.258 1.00 40.59 182 LYS B O 1
ATOM 2804 N N . GLU B 1 183 ? -58.809 44.677 -10.371 1.00 37.56 183 GLU B N 1
ATOM 2805 C CA . GLU B 1 183 ? -57.564 44.984 -11.061 1.00 38.47 183 GLU B CA 1
ATOM 2806 C C . GLU B 1 183 ? -57.673 45.478 -12.503 1.00 38.90 183 GLU B C 1
ATOM 2807 O O . GLU B 1 183 ? -56.942 46.372 -12.844 1.00 44.45 183 GLU B O 1
ATOM 2813 N N . LEU B 1 184 ? -58.535 44.876 -13.333 1.00 33.28 184 LEU B N 1
ATOM 2814 C CA . LEU B 1 184 ? -58.562 45.082 -14.767 1.00 30.82 184 LEU B CA 1
ATOM 2815 C C . LEU B 1 184 ? -59.662 46.078 -15.079 1.00 34.54 184 LEU B C 1
ATOM 2816 O O . LEU B 1 184 ? -59.850 46.564 -16.237 1.00 31.65 184 LEU B O 1
ATOM 2821 N N . GLY B 1 185 ? -60.374 46.416 -14.048 1.00 34.69 185 GLY B N 1
ATOM 2822 C CA . GLY B 1 185 ? -61.523 47.237 -14.205 1.00 38.66 185 GLY B CA 1
ATOM 2823 C C . GLY B 1 185 ? -61.203 48.609 -14.642 1.00 39.22 185 GLY B C 1
ATOM 2824 O O . GLY B 1 185 ? -61.905 49.149 -15.429 1.00 42.62 185 GLY B O 1
ATOM 2825 N N . PRO B 1 186 ? -60.151 49.192 -14.124 1.00 44.33 186 PRO B N 1
ATOM 2826 C CA . PRO B 1 186 ? -59.853 50.563 -14.527 1.00 40.16 186 PRO B CA 1
ATOM 2827 C C . PRO B 1 186 ? -59.246 50.580 -15.908 1.00 41.80 186 PRO B C 1
ATOM 2828 O O . PRO B 1 186 ? -59.001 51.635 -16.445 1.00 40.26 186 PRO B O 1
ATOM 2832 N N . ARG B 1 187 ? -59.093 49.436 -16.529 1.00 41.99 187 ARG B N 1
ATOM 2833 C CA . ARG B 1 187 ? -58.714 49.410 -17.924 1.00 42.62 187 ARG B CA 1
ATOM 2834 C C . ARG B 1 187 ? -59.809 48.933 -18.829 1.00 41.09 187 ARG B C 1
ATOM 2835 O O . ARG B 1 187 ? -59.558 48.525 -19.915 1.00 40.71 187 ARG B O 1
ATOM 2843 N N . GLY B 1 188 ? -61.027 48.969 -18.359 1.00 38.96 188 GLY B N 1
ATOM 2844 C CA . GLY B 1 188 ? -62.194 48.610 -19.176 1.00 37.75 188 GLY B CA 1
ATOM 2845 C C . GLY B 1 188 ? -62.411 47.121 -19.452 1.00 38.12 188 GLY B C 1
ATOM 2846 O O . GLY B 1 188 ? -63.083 46.740 -20.411 1.00 38.62 188 GLY B O 1
ATOM 2847 N N . ILE B 1 189 ? -61.844 46.253 -18.649 1.00 32.86 189 ILE B N 1
ATOM 2848 C CA . ILE B 1 189 ? -62.241 44.871 -18.776 1.00 33.88 189 ILE B CA 1
ATOM 2849 C C . ILE B 1 189 ? -63.099 44.478 -17.603 1.00 36.46 189 ILE B C 1
ATOM 2850 O O . ILE B 1 189 ? -62.731 44.771 -16.451 1.00 41.63 189 ILE B O 1
ATOM 2855 N N . ARG B 1 190 ? -64.237 43.855 -17.891 1.00 32.59 190 ARG B N 1
ATOM 2856 C CA . ARG B 1 190 ? -65.143 43.373 -16.862 1.00 27.68 190 ARG B CA 1
ATOM 2857 C C . ARG B 1 190 ? -64.946 41.875 -16.705 1.00 26.86 190 ARG B C 1
ATOM 2858 O O . ARG B 1 190 ? -64.668 41.171 -17.676 1.00 27.56 190 ARG B O 1
ATOM 2866 N N . VAL B 1 191 ? -65.083 41.391 -15.478 1.00 22.25 191 VAL B N 1
ATOM 2867 C CA . VAL B 1 191 ? -64.833 39.996 -15.187 1.00 25.24 191 VAL B CA 1
ATOM 2868 C C . VAL B 1 191 ? -65.990 39.449 -14.321 1.00 25.96 191 VAL B C 1
ATOM 2869 O O . VAL B 1 191 ? -66.397 40.127 -13.348 1.00 25.30 191 VAL B O 1
ATOM 2873 N N . ASN B 1 192 ? -66.499 38.255 -14.660 1.00 23.23 192 ASN B N 1
ATOM 2874 C CA . ASN B 1 192 ? -67.667 37.683 -14.006 1.00 25.07 192 ASN B CA 1
ATOM 2875 C C . ASN B 1 192 ? -67.605 36.167 -14.014 1.00 33.37 192 ASN B C 1
ATOM 2876 O O . ASN B 1 192 ? -66.989 35.542 -14.908 1.00 36.32 192 ASN B O 1
ATOM 2881 N N . SER B 1 193 ? -68.212 35.590 -12.972 1.00 33.57 193 SER B N 1
ATOM 2882 C CA . SER B 1 193 ? -68.524 34.169 -12.873 1.00 30.77 193 SER B CA 1
ATOM 2883 C C . SER B 1 193 ? -69.981 33.866 -13.221 1.00 28.69 193 SER B C 1
ATOM 2884 O O . SER B 1 193 ? -70.943 34.568 -12.827 1.00 28.42 193 SER B O 1
ATOM 2887 N N . VAL B 1 194 ? -70.137 32.795 -13.955 1.00 26.31 194 VAL B N 1
ATOM 2888 C CA . VAL B 1 194 ? -71.422 32.141 -14.077 1.00 26.49 194 VAL B CA 1
ATOM 2889 C C . VAL B 1 194 ? -71.294 30.810 -13.338 1.00 24.37 194 VAL B C 1
ATOM 2890 O O . VAL B 1 194 ? -70.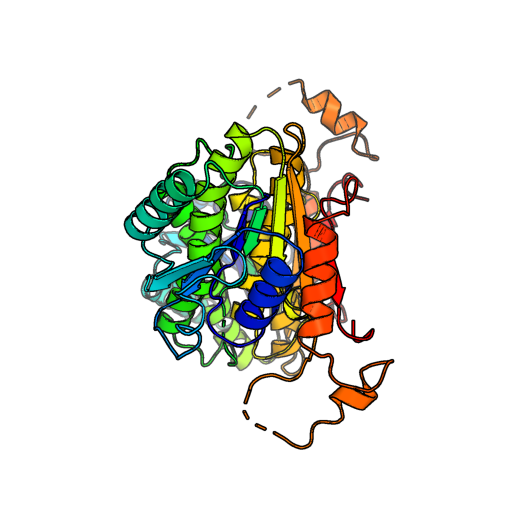349 30.047 -13.568 1.00 26.09 194 VAL B O 1
ATOM 2894 N N . SER B 1 195 ? -72.210 30.559 -12.430 1.00 24.15 195 SER B N 1
ATOM 2895 C CA . SER B 1 195 ? -72.347 29.263 -11.722 1.00 27.02 195 SER B CA 1
ATOM 2896 C C . SER B 1 195 ? -73.570 28.419 -12.183 1.00 29.48 195 SER B C 1
ATOM 2897 O O . SER B 1 195 ? -74.688 28.609 -11.676 1.00 29.89 195 SER B O 1
ATOM 2900 N N . PRO B 1 196 ? -73.368 27.499 -13.137 1.00 29.70 196 PRO B N 1
ATOM 2901 C CA . PRO B 1 196 ? -74.420 26.580 -13.614 1.00 30.41 196 PRO B CA 1
ATOM 2902 C C . PRO B 1 196 ? -74.786 25.635 -12.529 1.00 33.88 196 PRO B C 1
ATOM 2903 O O . PRO B 1 196 ? -73.893 25.231 -11.739 1.00 32.72 196 PRO B O 1
ATOM 2907 N N . GLY B 1 197 ? -76.069 25.264 -12.476 1.00 37.49 197 GLY B N 1
ATOM 2908 C CA . GLY B 1 197 ? -76.482 24.117 -11.665 1.00 36.67 197 GLY B CA 1
ATOM 2909 C C . GLY B 1 197 ? -76.518 22.857 -12.527 1.00 38.63 197 GLY B C 1
ATOM 2910 O O . GLY B 1 197 ? -75.560 22.572 -13.227 1.00 40.81 197 GLY B O 1
ATOM 2911 N N . TYR B 1 198 ? -77.630 22.111 -12.490 1.00 42.18 198 TYR B N 1
ATOM 2912 C CA . TYR B 1 198 ? -77.734 20.819 -13.177 1.00 35.03 198 TYR B CA 1
ATOM 2913 C C . TYR B 1 198 ? -78.325 20.997 -14.538 1.00 34.25 198 TYR B C 1
ATOM 2914 O O . TYR B 1 198 ? -79.383 21.572 -14.699 1.00 33.38 198 TYR B O 1
ATOM 2923 N N . PHE B 1 199 ? -77.632 20.539 -15.557 1.00 40.09 199 PHE B N 1
ATOM 2924 C CA . PHE B 1 199 ? -78.156 20.735 -16.913 1.00 38.94 199 PHE B CA 1
ATOM 2925 C C . PHE B 1 199 ? -77.834 19.484 -17.702 1.00 41.15 199 PHE B C 1
ATOM 2926 O O . PHE B 1 199 ? -76.796 18.889 -17.423 1.00 41.51 199 PHE B O 1
ATOM 2934 N N . SER B 1 200 ? -78.685 19.087 -18.656 1.00 39.40 200 SER B N 1
ATOM 2935 C CA . SER B 1 200 ? -78.391 17.920 -19.553 1.00 45.16 200 SER B CA 1
ATOM 2936 C C . SER B 1 200 ? -77.027 17.887 -20.234 1.00 52.19 200 SER B C 1
ATOM 2937 O O . SER B 1 200 ? -76.648 18.819 -20.940 1.00 44.38 200 SER B O 1
ATOM 2940 N N . SER B 1 201 ? -76.300 16.789 -20.028 1.00 55.89 201 SER B N 1
ATOM 2941 C CA . SER B 1 201 ? -75.004 16.659 -20.635 1.00 62.25 201 SER B CA 1
ATOM 2942 C C . SER B 1 201 ? -74.647 15.268 -21.114 1.00 68.37 201 SER B C 1
ATOM 2943 O O . SER B 1 201 ? -74.509 14.321 -20.341 1.00 72.03 201 SER B O 1
ATOM 2946 N N . ASP B 1 202 ? -74.493 15.143 -22.428 1.00 83.82 202 ASP B N 1
ATOM 2947 C CA . ASP B 1 202 ? -74.149 13.866 -23.041 1.00 81.93 202 ASP B CA 1
ATOM 2948 C C . ASP B 1 202 ? -72.866 13.296 -22.446 1.00 64.16 202 ASP B C 1
ATOM 2949 O O . ASP B 1 202 ? -72.377 13.777 -21.424 1.00 52.70 202 ASP B O 1
ATOM 2951 N N . GLN B 1 210 ? -79.135 8.648 -12.512 1.00 30.00 210 GLN B N 1
ATOM 2952 C CA . GLN B 1 210 ? -80.008 7.628 -11.944 1.00 30.00 210 GLN B CA 1
ATOM 2953 C C . GLN B 1 210 ? -81.468 8.068 -11.982 1.00 30.00 210 GLN B C 1
ATOM 2954 O O . GLN B 1 210 ? -81.941 8.596 -12.988 1.00 30.00 210 GLN B O 1
ATOM 2956 N N . THR B 1 211 ? -82.176 7.848 -10.879 1.00 30.00 211 THR B N 1
ATOM 2957 C CA . THR B 1 211 ? -83.554 8.214 -10.786 1.00 30.00 211 THR B CA 1
ATOM 2958 C C . THR B 1 211 ? -83.577 9.229 -9.676 1.00 30.00 211 THR B C 1
ATOM 2959 O O . THR B 1 211 ? -84.339 9.114 -8.725 1.00 30.00 211 THR B O 1
ATOM 2961 N N . LEU B 1 212 ? -82.684 10.214 -9.817 1.00 30.00 212 LEU B N 1
ATOM 2962 C CA . LEU B 1 212 ? -82.680 11.444 -9.024 1.00 30.00 212 LEU B CA 1
ATOM 2963 C C . LEU B 1 212 ? -83.625 12.493 -9.614 1.00 30.00 212 LEU B C 1
ATOM 2964 O O . LEU B 1 212 ? -83.497 12.956 -10.731 1.00 30.00 212 LEU B O 1
ATOM 2966 N N . SER B 1 213 ? -84.624 12.786 -8.813 1.00 44.26 213 SER B N 1
ATOM 2967 C CA . SER B 1 213 ? -85.676 13.682 -9.119 1.00 53.06 213 SER B CA 1
ATOM 2968 C C . SER B 1 213 ? -85.815 14.364 -7.811 1.00 52.22 213 SER B C 1
ATOM 2969 O O . SER B 1 213 ? -86.701 15.142 -7.595 1.00 50.46 213 SER B O 1
ATOM 2972 N N . ARG B 1 214 ? -84.893 14.034 -6.911 1.00 50.62 214 ARG B N 1
ATOM 2973 C CA . ARG B 1 214 ? -84.654 14.752 -5.633 1.00 54.18 214 ARG B CA 1
ATOM 2974 C C . ARG B 1 214 ? -84.060 16.083 -6.044 1.00 57.93 214 ARG B C 1
ATOM 2975 O O . ARG B 1 214 ? -84.102 17.055 -5.290 1.00 61.49 214 ARG B O 1
ATOM 2977 N N . ILE B 1 215 ? -83.381 16.068 -7.193 1.00 55.44 215 ILE B N 1
ATOM 2978 C CA . ILE B 1 215 ? -82.928 17.287 -7.824 1.00 50.69 215 ILE B CA 1
ATOM 2979 C C . ILE B 1 215 ? -84.141 18.114 -8.488 1.00 55.98 215 ILE B C 1
ATOM 2980 O O . ILE B 1 215 ? -84.244 19.304 -8.190 1.00 61.21 215 ILE B O 1
ATOM 2985 N N . GLU B 1 216 ? -85.006 17.504 -9.312 1.00 54.80 216 GLU B N 1
ATOM 2986 C CA . GLU B 1 216 ? -86.262 18.192 -9.714 1.00 48.20 216 GLU B CA 1
ATOM 2987 C C . GLU B 1 216 ? -87.088 18.721 -8.532 1.00 46.53 216 GLU B C 1
ATOM 2988 O O . GLU B 1 216 ? -87.578 19.828 -8.621 1.00 56.92 216 GLU B O 1
ATOM 2994 N N . ARG B 1 217 ? -87.215 17.995 -7.414 1.00 46.50 217 ARG B N 1
ATOM 2995 C CA . ARG B 1 217 ? -87.995 18.513 -6.260 1.00 44.86 217 ARG B CA 1
ATOM 2996 C C . ARG B 1 217 ? -87.246 19.674 -5.596 1.00 45.82 217 ARG B C 1
ATOM 2997 O O . ARG B 1 217 ? -87.850 20.641 -5.063 1.00 43.38 217 ARG B O 1
ATOM 3005 N N . ARG B 1 218 ? -85.918 19.612 -5.650 1.00 46.19 218 ARG B N 1
ATOM 3006 C CA . ARG B 1 218 ? -85.074 20.628 -5.020 1.00 45.20 218 ARG B CA 1
ATOM 3007 C C . ARG B 1 218 ? -84.789 21.844 -5.910 1.00 45.69 218 ARG B C 1
ATOM 3008 O O . ARG B 1 218 ? -84.058 22.751 -5.512 1.00 44.18 218 ARG B O 1
ATOM 3016 N N . THR B 1 219 ? -85.366 21.859 -7.107 1.00 36.89 219 THR B N 1
ATOM 3017 C CA . THR B 1 219 ? -85.184 22.939 -8.022 1.00 37.25 219 THR B CA 1
ATOM 3018 C C . THR B 1 219 ? -86.496 23.636 -8.211 1.00 35.19 219 THR B C 1
ATOM 3019 O O . THR B 1 219 ? -87.352 23.092 -8.827 1.00 37.87 219 THR B O 1
ATOM 3023 N N . PRO B 1 220 ? -86.629 24.884 -7.760 1.00 36.69 220 PRO B N 1
ATOM 3024 C CA . PRO B 1 220 ? -87.917 25.577 -7.974 1.00 33.68 220 PRO B CA 1
ATOM 3025 C C . PRO B 1 220 ? -88.495 25.467 -9.328 1.00 34.39 220 PRO B C 1
ATOM 3026 O O . PRO B 1 220 ? -89.696 25.411 -9.464 1.00 47.71 220 PRO B O 1
ATOM 3030 N N . LEU B 1 221 ? -87.705 25.443 -10.380 1.00 39.79 221 LEU B N 1
ATOM 3031 C CA . LEU B 1 221 ? -88.350 25.343 -11.702 1.00 35.42 221 LEU B CA 1
ATOM 3032 C C . LEU B 1 221 ? -88.627 23.884 -12.047 1.00 34.88 221 LEU B C 1
ATOM 3033 O O . LEU B 1 221 ? -89.217 23.618 -13.043 1.00 40.49 221 LEU B O 1
ATOM 3038 N N . GLY B 1 222 ? -88.140 22.973 -11.213 1.00 38.59 222 GLY B N 1
ATOM 3039 C CA . GLY B 1 222 ? -88.369 21.552 -11.396 1.00 40.83 222 GLY B CA 1
ATOM 3040 C C . GLY B 1 222 ? -87.994 20.948 -12.738 1.00 45.27 222 GLY B C 1
ATOM 3041 O O . GLY B 1 222 ? -88.737 20.119 -13.264 1.00 47.79 222 GLY B O 1
ATOM 3042 N N . ARG B 1 223 ? -86.848 21.334 -13.295 1.00 44.46 223 ARG B N 1
ATOM 3043 C CA . ARG B 1 223 ? -86.357 20.665 -14.494 1.00 41.22 223 ARG B CA 1
ATOM 3044 C C . ARG B 1 223 ? -84.907 21.006 -14.774 1.00 42.67 223 ARG B C 1
ATOM 3045 O O . ARG B 1 223 ? -84.501 22.160 -14.642 1.00 52.61 223 ARG B O 1
ATOM 3053 N N . LEU B 1 224 ? -84.121 20.007 -15.163 1.00 40.42 224 LEU B N 1
ATOM 3054 C CA . LEU B 1 224 ? -82.718 20.291 -15.474 1.00 35.61 224 LEU B CA 1
ATOM 3055 C C . LEU B 1 224 ? -82.667 21.481 -16.447 1.00 35.75 224 LEU B C 1
ATOM 3056 O O . LEU B 1 224 ? -83.629 21.710 -17.249 1.00 32.40 224 LEU B O 1
ATOM 3061 N N . GLY B 1 225 ? -81.572 22.245 -16.381 1.00 31.33 225 GLY B N 1
ATOM 3062 C CA . GLY B 1 225 ? -81.365 23.273 -17.392 1.00 33.85 225 GLY B CA 1
ATOM 3063 C C . GLY B 1 225 ? -80.765 22.677 -18.653 1.00 34.98 225 GLY B C 1
ATOM 3064 O O . GLY B 1 225 ? -80.332 21.505 -18.677 1.00 36.07 225 GLY B O 1
ATOM 3065 N N . THR B 1 226 ? -80.760 23.492 -19.699 1.00 37.88 226 THR B N 1
ATOM 3066 C CA . THR B 1 226 ? -80.147 23.179 -20.986 1.00 39.04 226 THR B CA 1
ATOM 3067 C C . THR B 1 226 ? -78.829 23.942 -21.076 1.00 40.99 226 THR B C 1
ATOM 3068 O O . THR B 1 226 ? -78.649 25.004 -20.486 1.00 41.15 226 THR B O 1
ATOM 3072 N N . GLN B 1 227 ? -77.896 23.381 -21.827 1.00 45.46 227 GLN B N 1
ATOM 3073 C CA . GLN B 1 227 ? -76.665 24.077 -22.183 1.00 36.01 227 GLN B CA 1
ATOM 3074 C C . GLN B 1 227 ? -76.933 25.440 -22.814 1.00 36.24 227 GLN B C 1
ATOM 3075 O O . GLN B 1 227 ? -76.203 26.404 -22.493 1.00 36.93 227 GLN B O 1
ATOM 3081 N N . GLN B 1 228 ? -78.018 25.553 -23.605 1.00 34.98 228 GLN B N 1
ATOM 3082 C CA . GLN B 1 228 ? -78.306 26.806 -24.346 1.00 36.50 228 GLN B CA 1
ATOM 3083 C C . GLN B 1 228 ? -78.590 27.937 -23.371 1.00 37.98 228 GLN B C 1
ATOM 3084 O O . GLN B 1 228 ? -78.232 29.077 -23.644 1.00 43.60 228 GLN B O 1
ATOM 3090 N N . GLU B 1 229 ? -79.172 27.600 -22.222 1.00 36.81 229 GLU B N 1
ATOM 3091 C CA . GLU B 1 229 ? -79.574 28.555 -21.226 1.00 37.44 229 GLU B CA 1
ATOM 3092 C C . GLU B 1 229 ? -78.357 29.095 -20.463 1.00 42.00 229 GLU B C 1
ATOM 3093 O O . GLU B 1 229 ? -78.241 30.318 -20.229 1.00 42.28 229 GLU B O 1
ATOM 3099 N N . VAL B 1 230 ? -77.461 28.189 -20.082 1.00 33.94 230 VAL B N 1
ATOM 3100 C CA . VAL B 1 230 ? -76.215 28.605 -19.512 1.00 31.71 230 VAL B CA 1
ATOM 3101 C C . VAL B 1 230 ? -75.442 29.476 -20.531 1.00 34.26 230 VAL B C 1
ATOM 3102 O O . VAL B 1 230 ? -74.911 30.591 -20.197 1.00 31.42 230 VAL B O 1
ATOM 3106 N N . ALA B 1 231 ? -75.362 28.993 -21.776 1.00 32.86 231 ALA B N 1
ATOM 3107 C CA . ALA B 1 231 ? -74.521 29.706 -22.751 1.00 30.39 231 ALA B CA 1
ATOM 3108 C C . ALA B 1 231 ? -75.120 31.077 -22.987 1.00 30.63 231 ALA B C 1
ATOM 3109 O O . ALA B 1 231 ? -74.429 32.056 -23.221 1.00 34.99 231 ALA B O 1
ATOM 3111 N N . ASP B 1 232 ? -76.422 31.166 -22.846 1.00 32.78 232 ASP B N 1
ATOM 3112 C CA . ASP B 1 232 ? -77.089 32.421 -23.078 1.00 33.90 232 ASP B CA 1
ATOM 3113 C C . ASP B 1 232 ? -76.657 33.499 -22.025 1.00 34.17 232 ASP B C 1
ATOM 3114 O O . ASP B 1 232 ? -76.411 34.669 -22.336 1.00 30.68 232 ASP B O 1
ATOM 3119 N N . LEU B 1 233 ? -76.561 33.101 -20.768 1.00 32.72 233 LEU B N 1
ATOM 3120 C CA . LEU B 1 233 ? -76.118 34.044 -19.780 1.00 29.97 233 LEU B CA 1
ATOM 3121 C C . LEU B 1 233 ? -74.661 34.398 -20.108 1.00 32.03 233 LEU B C 1
ATOM 3122 O O . LEU B 1 233 ? -74.251 35.589 -20.083 1.00 33.56 233 LEU B O 1
ATOM 3127 N N . ILE B 1 234 ? -73.867 33.394 -20.482 1.00 31.61 234 ILE B N 1
ATOM 3128 C CA . ILE B 1 234 ? -72.491 33.725 -20.839 1.00 30.40 234 ILE B CA 1
ATOM 3129 C C . ILE B 1 234 ? -72.437 34.781 -21.959 1.00 32.78 234 ILE B C 1
ATOM 3130 O O . ILE B 1 234 ? -71.684 35.785 -21.877 1.00 30.96 234 ILE B O 1
ATOM 3135 N N . LEU B 1 235 ? -73.252 34.564 -22.990 1.00 30.51 235 LEU B N 1
ATOM 3136 C CA . LEU B 1 235 ? -73.289 35.517 -24.080 1.00 29.01 235 LEU B CA 1
ATOM 3137 C C . LEU B 1 235 ? -73.684 36.879 -23.544 1.00 31.83 235 LEU B C 1
ATOM 3138 O O . LEU B 1 235 ? -73.149 37.900 -23.983 1.00 35.55 235 LEU B O 1
ATOM 3143 N N . TYR B 1 236 ? -74.606 36.933 -22.588 1.00 28.90 236 TYR B N 1
ATOM 3144 C CA . TYR B 1 236 ? -75.063 38.239 -22.162 1.00 28.98 236 TYR B CA 1
ATOM 3145 C C . TYR B 1 236 ? -73.900 38.953 -21.480 1.00 31.55 236 TYR B C 1
ATOM 3146 O O . TYR B 1 236 ? -73.654 40.129 -21.703 1.00 34.12 236 TYR B O 1
ATOM 3155 N N . LEU B 1 237 ? -73.157 38.229 -20.673 1.00 30.42 237 LEU B N 1
ATOM 3156 C CA . LEU B 1 237 ? -72.075 38.856 -19.943 1.00 29.32 237 LEU B CA 1
ATOM 3157 C C . LEU B 1 237 ? -70.931 39.342 -20.795 1.00 32.37 237 LEU B C 1
ATOM 3158 O O . LEU B 1 237 ? -70.271 40.334 -20.431 1.00 37.97 237 LEU B O 1
ATOM 3163 N N . VAL B 1 238 ? -70.657 38.647 -21.893 1.00 33.67 238 VAL B N 1
ATOM 3164 C CA . VAL B 1 238 ? -69.621 39.114 -22.835 1.00 35.68 238 VAL B CA 1
ATOM 3165 C C . VAL B 1 238 ? -70.161 40.159 -23.778 1.00 36.31 238 VAL B C 1
ATOM 3166 O O . VAL B 1 238 ? -69.583 41.176 -23.911 1.00 39.33 238 VAL B O 1
ATOM 3170 N N . ASP B 1 239 ? -71.325 39.932 -24.363 1.00 43.92 239 ASP B N 1
ATOM 3171 C CA . ASP B 1 239 ? -71.824 40.760 -25.432 1.00 41.31 239 ASP B CA 1
ATOM 3172 C C . ASP B 1 239 ? -72.537 41.971 -24.937 1.00 40.04 239 ASP B C 1
ATOM 3173 O O . ASP B 1 239 ? -72.599 42.972 -25.636 1.00 38.43 239 ASP B O 1
ATOM 3178 N N . ARG B 1 240 ? -73.040 41.977 -23.735 1.00 50.02 240 ARG B N 1
ATOM 3179 C CA . ARG B 1 240 ? -73.660 43.214 -23.388 1.00 46.00 240 ARG B CA 1
ATOM 3180 C C . ARG B 1 240 ? -73.855 43.704 -21.989 1.00 46.77 240 ARG B C 1
ATOM 3181 O O . ARG B 1 240 ? -74.655 44.550 -21.790 1.00 63.31 240 ARG B O 1
ATOM 3189 N N . GLY B 1 241 ? -73.112 43.245 -21.019 1.00 42.61 241 GLY B N 1
ATOM 3190 C CA . GLY B 1 241 ? -73.500 43.599 -19.623 1.00 36.00 241 GLY B CA 1
ATOM 3191 C C . GLY B 1 241 ? -72.567 44.684 -19.146 1.00 45.33 241 GLY B C 1
ATOM 3192 O O . GLY B 1 241 ? -71.790 44.498 -18.188 1.00 53.57 241 GLY B O 1
ATOM 3193 N N . THR B 1 242 ? -72.635 45.829 -19.808 1.00 40.17 242 THR B N 1
ATOM 3194 C CA . THR B 1 242 ? -71.505 46.702 -19.810 1.00 37.01 242 THR B CA 1
ATOM 3195 C C . THR B 1 242 ? -71.181 47.339 -18.484 1.00 36.06 242 THR B C 1
ATOM 3196 O O . THR B 1 242 ? -70.071 47.815 -18.291 1.00 45.75 242 THR B O 1
ATOM 3200 N N . PHE B 1 243 ? -72.103 47.336 -17.546 1.00 33.30 243 PHE B N 1
ATOM 3201 C CA . PHE B 1 243 ? -71.758 47.889 -16.238 1.00 26.07 243 PHE B CA 1
ATOM 3202 C C . PHE B 1 243 ? -71.844 46.822 -15.133 1.00 25.05 243 PHE B C 1
ATOM 3203 O O . PHE B 1 243 ? -71.989 47.161 -13.954 1.00 28.31 243 PHE B O 1
ATOM 3211 N N . VAL B 1 244 ? -71.719 45.567 -15.518 1.00 20.79 244 VAL B N 1
ATOM 3212 C CA . VAL B 1 244 ? -71.843 44.474 -14.646 1.00 25.10 244 VAL B CA 1
ATOM 3213 C C . VAL B 1 244 ? -70.462 43.835 -14.556 1.00 29.77 244 VAL B C 1
ATOM 3214 O O . VAL B 1 244 ? -69.946 43.299 -15.537 1.00 33.98 244 VAL B O 1
ATOM 3218 N N . THR B 1 245 ? -69.868 43.857 -13.376 1.00 31.52 245 THR B N 1
ATOM 3219 C CA . THR B 1 245 ? -68.622 43.179 -13.211 1.00 32.21 245 THR B CA 1
ATOM 3220 C C . THR B 1 245 ? -68.437 42.805 -11.754 1.00 33.83 245 THR B C 1
ATOM 3221 O O . THR B 1 245 ? -68.935 43.493 -10.849 1.00 35.91 245 THR B O 1
ATOM 3225 N N . GLY B 1 246 ? -67.705 41.724 -11.518 1.00 30.98 246 GLY B N 1
ATOM 3226 C CA . GLY B 1 246 ? -67.388 41.341 -10.159 1.00 31.62 246 GLY B CA 1
ATOM 3227 C C . GLY B 1 246 ? -68.451 40.353 -9.671 1.00 35.14 246 GLY B C 1
ATOM 3228 O O . GLY B 1 246 ? -68.368 39.849 -8.558 1.00 30.33 246 GLY B O 1
ATOM 3229 N N . GLN B 1 247 ? -69.460 40.095 -10.500 1.00 36.70 247 GLN B N 1
ATOM 3230 C CA . GLN B 1 247 ? -70.558 39.232 -10.095 1.00 33.78 247 GLN B CA 1
ATOM 3231 C C . GLN B 1 247 ? -70.280 37.774 -10.285 1.00 32.52 247 GLN B C 1
ATOM 3232 O O . GLN B 1 247 ? -69.375 37.346 -10.997 1.00 31.03 247 GLN B O 1
ATOM 3238 N N . ASN B 1 248 ? -71.090 37.017 -9.586 1.00 34.43 248 ASN B N 1
ATOM 3239 C CA . ASN B 1 248 ? -71.189 35.595 -9.738 1.00 31.49 248 ASN B CA 1
ATOM 3240 C C . ASN B 1 248 ? -72.641 35.254 -9.872 1.00 29.28 248 ASN B C 1
ATOM 3241 O O . ASN B 1 248 ? -73.394 35.414 -8.950 1.00 30.52 248 ASN B O 1
ATOM 3246 N N . ILE B 1 249 ? -73.051 34.798 -11.024 1.00 30.13 249 ILE B N 1
ATOM 3247 C CA . ILE B 1 249 ? -74.455 34.528 -11.214 1.00 29.68 249 ILE B CA 1
ATOM 3248 C C . ILE B 1 249 ? -74.746 33.048 -11.380 1.00 27.49 249 ILE B C 1
ATOM 3249 O O . ILE B 1 249 ? -74.148 32.388 -12.229 1.00 27.39 249 ILE B O 1
ATOM 3254 N N . ALA B 1 250 ? -75.683 32.555 -10.586 1.00 27.73 250 ALA B N 1
ATOM 3255 C CA . ALA B 1 250 ? -76.144 31.149 -10.657 1.00 28.14 250 ALA B CA 1
ATOM 3256 C C . ALA B 1 250 ? -77.239 31.043 -11.736 1.00 33.54 250 ALA B C 1
ATOM 3257 O O . ALA B 1 250 ? -78.167 31.865 -11.771 1.00 36.55 250 ALA B O 1
ATOM 3259 N N . VAL B 1 251 ? -77.072 30.081 -12.647 1.00 32.53 251 VAL B N 1
ATOM 3260 C CA . VAL B 1 251 ? -78.080 29.650 -13.564 1.00 32.04 251 VAL B CA 1
ATOM 3261 C C . VAL B 1 251 ? -78.367 28.218 -13.154 1.00 35.68 251 VAL B C 1
ATOM 3262 O O . VAL B 1 251 ? -77.733 27.269 -13.645 1.00 34.20 251 VAL B O 1
ATOM 3266 N N . ASP B 1 252 ? -79.323 28.057 -12.245 1.00 38.06 252 ASP B N 1
ATOM 3267 C CA . ASP B 1 252 ? -79.466 26.797 -11.535 1.00 34.23 252 ASP B CA 1
ATOM 3268 C C . ASP B 1 252 ? -80.946 26.548 -11.289 1.00 34.55 252 ASP B C 1
ATOM 3269 O O . ASP B 1 252 ? -81.308 25.749 -10.439 1.00 34.41 252 ASP B O 1
ATOM 3274 N N . GLY B 1 253 ? -81.811 27.294 -11.964 1.00 32.39 253 GLY B N 1
ATOM 3275 C CA . GLY B 1 253 ? -83.239 27.097 -11.743 1.00 32.25 253 GLY B CA 1
ATOM 3276 C C . GLY B 1 253 ? -83.685 27.389 -10.327 1.00 33.17 253 GLY B C 1
ATOM 3277 O O . GLY B 1 253 ? -84.773 26.937 -9.884 1.00 35.61 253 GLY B O 1
ATOM 3278 N N . GLY B 1 254 ? -82.875 28.155 -9.598 1.00 26.75 254 GLY B N 1
ATOM 3279 C CA . GLY B 1 254 ? -83.291 28.547 -8.293 1.00 25.61 254 GLY B CA 1
ATOM 3280 C C . GLY B 1 254 ? -82.890 27.512 -7.269 1.00 29.42 254 GLY B C 1
ATOM 3281 O O . GLY B 1 254 ? -83.221 27.621 -6.098 1.00 31.87 254 GLY B O 1
ATOM 3282 N N . PHE B 1 255 ? -82.098 26.534 -7.683 1.00 33.13 255 PHE B N 1
ATOM 3283 C CA . PHE B 1 255 ? -81.600 25.569 -6.763 1.00 32.31 255 PHE B CA 1
ATOM 3284 C C . PHE B 1 255 ? -80.836 26.107 -5.520 1.00 38.93 255 PHE B C 1
ATOM 3285 O O . PHE B 1 255 ? -80.871 25.452 -4.507 1.00 39.71 255 PHE B O 1
ATOM 3293 N N . THR B 1 256 ? -80.131 27.245 -5.576 1.00 40.28 256 THR B N 1
ATOM 3294 C CA . THR B 1 256 ? -79.267 27.680 -4.424 1.00 48.60 256 THR B CA 1
ATOM 3295 C C . THR B 1 256 ? -79.918 28.756 -3.532 1.00 42.63 256 THR B C 1
ATOM 3296 O O . THR B 1 256 ? -80.706 29.573 -4.059 1.00 44.68 256 THR B O 1
#

Nearest PDB structures (foldseek):
  4yxf-assembly1_A  TM=1.004E+00  e=8.603E-50  Pseudomonas fluorescens
  4nbu-assembly1_D  TM=9.543E-01  e=1.626E-24  Bacillus sp. SG-1
  3emk-assembly1_D  TM=9.388E-01  e=2.507E-24  Brucella melitensis
  4ag3-assembly1_D  TM=9.462E-01  e=2.472E-23  Pseudomonas aeruginosa PAO1
  3gk3-assembly1_D  TM=9.249E-01  e=1.603E-23  Burkholderia pseudomallei 1710b

Secondary structure (DSSP, 8-state):
-EEEEEES-SSHHHHHHHHHHHHTTEEEEEEESS--TTHHHHT-SSSEEEEE--TT-HHHHHHHHHHHHHHHS---EEEE-------S-SSS--HHHHHHHHIIIIIIHHHHHHHHHHHHHHHT-EEEEEE--GGGTS--TT-HHHHHHHHHHHHHHHHHHHHHGGGTEEEEEEEE-SB-----HHHHHHHSTT-S-B-HHHHHHHHHHHHHS-TT--S-EEEESTTS--/--EEEESS-SSHHHHHHHHHHHHTT-EEEEEESS--S--GGGS-SSSEEEEE--TT-HHHHHHHHHHHHHHHSS--EEEE-------TTT--HHHHHHHHIIIIIIHHHHHHHHHHHHHHHT-EEEEEE--GGGTS--TT-HHHHHHHHHHHHHHHHHHHHHGGGTEEEEEEEE--B-------HHHHTSTT-SPBPHHHHHHHHHHHHHT-TT--S-EEEESTT--

B-factor: mean 42.73, std 13.78, range [18.75, 123.54]

Solvent-accessible surface area: 18748 Å² total; per-residue (Å²): 148,26,3,0,0,0,3,18,1,11,133,25,17,0,31,20,1,0,130,29,0,10,96,30,46,13,44,0,0,0,7,18,96,73,94,30,102,2,81,101,11,74,100,122,62,34,28,3,24,29,58,54,19,89,34,39,58,64,81,27,0,49,51,0,2,95,94,0,51,88,137,40,67,24,3,48,0,0,0,2,23,27,45,77,65,25,130,24,83,1,45,80,16,177,52,73,58,0,40,61,4,5,41,31,1,0,29,1,11,0,9,3,2,25,17,0,4,45,37,0,30,90,72,33,58,15,4,3,0,2,9,4,9,11,19,2,45,132,9,71,49,5,24,0,1,34,0,0,1,5,4,0,4,6,1,0,2,60,0,0,8,46,21,7,28,117,122,47,2,38,0,0,0,0,0,8,13,69,52,65,69,152,135,112,87,70,61,37,67,92,158,10,93,117,40,112,60,21,47,23,108,70,2,0,85,31,0,36,87,0,15,42,163,1,117,203,42,62,20,87,43,60,34,39,15,26,23,37,25,136,219,19,3,0,0,0,5,19,2,15,132,29,18,1,30,16,2,0,121,28,0,10,155,46,49,28,26,0,0,0,4,15,90,71,88,47,106,24,69,113,21,74,97,95,80,29,20,12,56,57,49,56,15,81,25,39,65,50,81,27,0,42,41,1,0,78,104,3,28,171,113,36,55,6,0,36,0,0,0,0,19,15,91,101,90,26,79,1,50,102,21,57,33,75,77,0,50,56,16,5,51,70,5,0,24,3,9,0,11,4,0,24,22,0,1,40,26,0,56,145,117,44,52,14,4,0,0,0,8,4,13,12,21,4,46,137,24,82,53,9,29,0,3,35,0,0,0,7,3,0,4,7,0,0,2,62,0,0,11,134,17,5,33,95,143,42,2,36,0,0,0,0,0,7,12,76,51,65,69,152,158,105,64,59,52,40,87,190,152,12,102,120,33,110,79,20,58,22,121,65,3,0,88,31,0,40,82,0,14,68,160,1,109,202,44,56,20,88,46,58,37,41,18,26,43,26,57

Organism: Pseudomonas fluorescens (NCBI:txid294)

CATH classification: 3.40.50.720